Protein AF-0000000075589361 (afdb_homodimer)

Organism: NCBI:txid702438

Sequence (578 aa):
MITKPVHPLSLTDVDFQEFVNQSVQFFTHDDFVMIMNVCFYRQPFLKPNEVYRITESRLILLLEGHAQASINLQDYAVSQGSLVLLAPDAIVELKEVSDNVRVIAMVLGEEVKVKQDVILHNSPTEFEHFLRLSYLVWDMAHCQPYRHETVYHLLHAIVANALQLDKQQKQSEAQSQPARLQTLFQEFRRLVALHATQHRTVNFYAQALHITPHYLSAVIKKASNQSVMQWVHRALVQEAKLLLQANELMLFEIAYRLNFPSASAFTKFFKRETGITPTQYQEQTAKGRMITKPVHPLSLTDVDFQEFVNQSVQFFTHDDFVMIMNVCFYRQPFLKPNEVYRITESRLILLLEGHAQASINLQDYAVSQGSLVLLAPDAIVELKEVSDNVRVIAMVLGEEVKVKQDVILHNSPTEFEHFLRLSYLVWDMAHCQPYRHETVYHLLHAIVANALQLDKQQKQSEAQSQPARLQTLFQEFRRLVALHATQHRTVNFYAQALHITPHYLSAVIKKASNQSVMQWVHRALVQEAKLLLQANELMLFEIAYRLNFPSASAFTKFFKRETGITPTQYQEQTAKGR

Foldseek 3Di:
DPPQPQVALDVVPVPCVVVVVPPWDKFDDQFKIKTFFDQCVVVPSADAQAKHFYAFKKKKAKQAWKWWKAKLNDIDIDGHLKMKIAAHRIMMHTHDTDRNITIMMMGGHPLAHDDHIFIDRDDPVLSVVLVVLSVVLVVQCPDPPRDVVVNSVSVNVSRVSRVVVRVVVLVVVCVVPPNVLVVLLVVLSVCLLVPLLPDQDLCVSCVVSVHDSVVSQVSNCVVPVDGSNLSSLSSLLSQLSSNLLVVPDDLQVSCVSSPHPGSVRVQVSNCVSPVDGSVVSSVVNVVVD/DPPQPQVALDVVPVPCVVVVVPPWDKFDDQFKIKTFFDQCVVPPSADAQAKHFYAFKKKKAKQAWKWWKAKLNDIDIDGHLKMKIAAHRIMMHTHDTDRNITIMMMGGHPLAHDDHIFIDRDDPVLSVVLVVLSVVLVVQCPDPPRDVVVNSVSVNVSRVSRVVVRVVVLVVVCVVPPNVLVVLLVVLSVCLLVPLLPDQDLCVSCVVSVHDSVVSQVSNCVVPVDGSNLSSLSSLLSQLSSSLQVVPDDLQVSCVSSPHPGSVRVQVSNCVSPVDGSVVSSVVNVVVD

pLDDT: mean 82.67, std 16.07, range [20.64, 97.94]

Structure (mmCIF, N/CA/C/O backbone):
data_AF-0000000075589361-model_v1
#
loop_
_entity.id
_entity.type
_entity.pdbx_description
1 polymer 'HTH araC/xylS-type domain-containing protein'
#
loop_
_atom_site.group_PDB
_atom_site.id
_atom_site.type_symbol
_atom_site.label_atom_id
_atom_site.label_alt_id
_atom_site.label_comp_id
_atom_site.label_asym_id
_atom_site.label_entity_id
_atom_site.label_seq_id
_atom_site.pdbx_PDB_ins_code
_atom_site.Cartn_x
_atom_site.Cartn_y
_atom_site.Cartn_z
_atom_site.occupancy
_atom_site.B_iso_or_equiv
_atom_site.auth_seq_id
_atom_site.auth_comp_id
_atom_site.auth_asym_id
_atom_site.auth_atom_id
_atom_site.pdbx_PDB_model_num
ATOM 1 N N . MET A 1 1 ? -17.734 17.828 32.156 1 20.64 1 MET A N 1
ATOM 2 C CA . MET A 1 1 ? -16.656 17.656 31.203 1 20.64 1 MET A CA 1
ATOM 3 C C . MET A 1 1 ? -17.078 18.203 29.828 1 20.64 1 MET A C 1
ATOM 5 O O . MET A 1 1 ? -17.891 17.594 29.141 1 20.64 1 MET A O 1
ATOM 9 N N . ILE A 1 2 ? -17.203 19.5 29.703 1 25.45 2 ILE A N 1
ATOM 10 C CA . ILE A 1 2 ? -17.859 20.266 28.641 1 25.45 2 ILE A CA 1
ATOM 11 C C . ILE A 1 2 ? -17.125 20.047 27.312 1 25.45 2 ILE A C 1
ATOM 13 O O . ILE A 1 2 ? -15.922 20.297 27.219 1 25.45 2 ILE A O 1
ATOM 17 N N . THR A 1 3 ? -17.594 19.188 26.516 1 26.12 3 THR A N 1
ATOM 18 C CA . THR A 1 3 ? -17.109 18.75 25.203 1 26.12 3 THR A CA 1
ATOM 19 C C . THR A 1 3 ? -16.891 19.953 24.281 1 26.12 3 THR A C 1
ATOM 21 O O . THR A 1 3 ? -17.828 20.719 24.016 1 26.12 3 THR A O 1
ATOM 24 N N . LYS A 1 4 ? -15.805 20.531 24.359 1 33.06 4 LYS A N 1
ATOM 25 C CA . LYS A 1 4 ? -15.375 21.75 23.672 1 33.06 4 LYS A CA 1
ATOM 26 C C . LYS A 1 4 ? -15.711 21.688 22.172 1 33.06 4 LYS A C 1
ATOM 28 O O . LYS A 1 4 ? -15.375 20.719 21.5 1 33.06 4 LYS A O 1
ATOM 33 N N . PRO A 1 5 ? -16.609 22.594 21.75 1 29.28 5 PRO A N 1
ATOM 34 C CA . PRO A 1 5 ? -17.031 22.516 20.344 1 29.28 5 PRO A CA 1
ATOM 35 C C . PRO A 1 5 ? -15.898 22.797 19.359 1 29.28 5 PRO A C 1
ATOM 37 O O . PRO A 1 5 ? -15.266 23.844 19.438 1 29.28 5 PRO A O 1
ATOM 40 N N . VAL A 1 6 ? -14.883 22.031 19.297 1 35.59 6 VAL A N 1
ATOM 41 C CA . VAL A 1 6 ? -13.812 22.062 18.312 1 35.59 6 VAL A CA 1
ATOM 42 C C . VAL A 1 6 ? -14.406 22.094 16.906 1 35.59 6 VAL A C 1
ATOM 44 O O . VAL A 1 6 ? -15.375 21.391 16.625 1 35.59 6 VAL A O 1
ATOM 47 N N . HIS A 1 7 ? -14.328 23.312 16.375 1 42.28 7 HIS A N 1
ATOM 48 C CA . HIS A 1 7 ? -14.758 23.25 14.984 1 42.28 7 HIS A CA 1
ATOM 49 C C . HIS A 1 7 ? -14.023 22.141 14.234 1 42.28 7 HIS A C 1
ATOM 51 O O . HIS A 1 7 ? -12.961 22.391 13.656 1 42.28 7 HIS A O 1
ATOM 57 N N . PRO A 1 8 ? -14.352 20.984 14.734 1 40.34 8 PRO A N 1
ATOM 58 C CA . PRO A 1 8 ? -13.781 19.828 14.039 1 40.34 8 PRO A CA 1
ATOM 59 C C . PRO A 1 8 ? -14.047 19.859 12.539 1 40.34 8 PRO A C 1
ATOM 61 O O . PRO A 1 8 ? -15.148 20.203 12.109 1 40.34 8 PRO A O 1
ATOM 64 N N . LEU A 1 9 ? -13 20.359 11.812 1 43.06 9 LEU A N 1
ATOM 65 C CA . LEU A 1 9 ? -13.203 20.156 10.383 1 43.06 9 LEU A CA 1
ATOM 66 C C . LEU A 1 9 ? -13.062 18.672 10.031 1 43.06 9 LEU A C 1
ATOM 68 O O . LEU A 1 9 ? -11.961 18.125 10.07 1 43.06 9 LEU A O 1
ATOM 72 N N . SER A 1 10 ? -14.188 18.031 10.242 1 44 10 SER A N 1
ATOM 73 C CA . SER A 1 10 ? -14.258 16.672 9.719 1 44 10 SER A CA 1
ATOM 74 C C . SER A 1 10 ? -14.875 16.641 8.32 1 44 10 SER A C 1
ATOM 76 O O . SER A 1 10 ? -15.906 17.266 8.086 1 44 10 SER A O 1
ATOM 78 N N . LEU A 1 11 ? -14.016 16.406 7.398 1 47.69 11 LEU A N 1
ATOM 79 C CA . LEU A 1 11 ? -14.555 16.312 6.043 1 47.69 11 LEU A CA 1
ATOM 80 C C . LEU A 1 11 ? -15.766 15.391 6.008 1 47.69 11 LEU A C 1
ATOM 82 O O . LEU A 1 11 ? -16.578 15.461 5.078 1 47.69 11 LEU A O 1
ATOM 86 N N . THR A 1 12 ? -15.773 14.523 6.953 1 44.34 12 THR A N 1
ATOM 87 C CA . THR A 1 12 ? -16.969 13.68 6.965 1 44.34 12 THR A CA 1
ATOM 88 C C . THR A 1 12 ? -18.219 14.523 7.234 1 44.34 12 THR A C 1
ATOM 90 O O . THR A 1 12 ? -19.344 14.086 6.957 1 44.34 12 THR A O 1
ATOM 93 N N . ASP A 1 13 ? -17.953 15.664 7.84 1 46.03 13 ASP A N 1
ATOM 94 C CA . ASP A 1 13 ? -19.094 16.516 8.18 1 46.03 13 ASP A CA 1
ATOM 95 C C . ASP A 1 13 ? -19.406 17.484 7.039 1 46.03 13 ASP A C 1
ATOM 97 O O . ASP A 1 13 ? -20.328 18.297 7.145 1 46.03 13 ASP A O 1
ATOM 101 N N . VAL A 1 14 ? -18.547 17.453 6.094 1 48.03 14 VAL A N 1
ATOM 102 C CA . VAL A 1 14 ? -18.781 18.328 4.949 1 48.03 14 VAL A CA 1
ATOM 103 C C . VAL A 1 14 ? -19.984 17.828 4.156 1 48.03 14 VAL A C 1
ATOM 105 O O . VAL A 1 14 ? -20.094 16.641 3.881 1 48.03 14 VAL A O 1
ATOM 108 N N . ASP A 1 15 ? -21.016 18.578 4.145 1 47.62 15 ASP A N 1
ATOM 109 C CA . ASP A 1 15 ? -22.141 18.281 3.279 1 47.62 15 ASP A CA 1
ATOM 110 C C . ASP A 1 15 ? -21.719 18.203 1.815 1 47.62 15 ASP A C 1
ATOM 112 O O . ASP A 1 15 ? -21.625 19.234 1.137 1 47.62 15 ASP A O 1
ATOM 116 N N . PHE A 1 16 ? -21.25 17.047 1.481 1 45.88 16 PHE A N 1
ATOM 117 C CA . PHE A 1 16 ? -20.734 16.797 0.137 1 45.88 16 PHE A CA 1
ATOM 118 C C . PHE A 1 16 ? -21.812 17.047 -0.906 1 45.88 16 PHE A C 1
ATOM 120 O O . PHE A 1 16 ? -21.531 17.141 -2.1 1 45.88 16 PHE A O 1
ATOM 127 N N . GLN A 1 17 ? -23.078 17.078 -0.459 1 47.16 17 GLN A N 1
ATOM 128 C CA . GLN A 1 17 ? -24.125 17.438 -1.405 1 47.16 17 GLN A CA 1
ATOM 129 C C . GLN A 1 17 ? -23.844 18.797 -2.061 1 47.16 17 GLN A C 1
ATOM 131 O O . GLN A 1 17 ? -24.156 19 -3.236 1 47.16 17 GLN A O 1
ATOM 136 N N . GLU A 1 18 ? -23.281 19.562 -1.303 1 48.44 18 GLU A N 1
ATOM 137 C CA . GLU A 1 18 ? -22.938 20.859 -1.871 1 48.44 18 GLU A CA 1
ATOM 138 C C . GLU A 1 18 ? -21.844 20.734 -2.92 1 48.44 18 GLU A C 1
ATOM 140 O O . GLU A 1 18 ? -21.781 21.531 -3.859 1 48.44 18 GLU A O 1
ATOM 145 N N . PHE A 1 19 ? -21.094 19.719 -2.76 1 48.62 19 PHE A N 1
ATOM 146 C CA . PHE A 1 19 ? -20.047 19.469 -3.732 1 48.62 19 PHE A CA 1
ATOM 147 C C . PHE A 1 19 ? -20.625 18.922 -5.031 1 48.62 19 PHE A C 1
ATOM 149 O O . PHE A 1 19 ? -20.094 19.203 -6.117 1 48.62 19 PHE A O 1
ATOM 156 N N . VAL A 1 20 ? -21.641 18.125 -4.926 1 47.25 20 VAL A N 1
ATOM 157 C CA . VAL A 1 20 ? -22.266 17.547 -6.105 1 47.25 20 VAL A CA 1
ATOM 158 C C . VAL A 1 20 ? -22.719 18.656 -7.055 1 47.25 20 VAL A C 1
ATOM 160 O O . VAL A 1 20 ? -22.625 18.5 -8.273 1 47.25 20 VAL A O 1
ATOM 163 N N . ASN A 1 21 ? -23.141 19.703 -6.5 1 47.78 21 ASN A N 1
ATOM 164 C CA . ASN A 1 21 ? -23.672 20.734 -7.387 1 47.78 21 ASN A CA 1
ATOM 165 C C . ASN A 1 21 ? -22.547 21.453 -8.141 1 47.78 21 ASN A C 1
ATOM 167 O O . ASN A 1 21 ? -22.812 22.172 -9.109 1 47.78 21 ASN A O 1
ATOM 171 N N . GLN A 1 22 ? -21.359 21.391 -7.695 1 51.41 22 GLN A N 1
ATOM 172 C CA . GLN A 1 22 ? -20.375 22.266 -8.305 1 51.41 22 GLN A CA 1
ATOM 173 C C . GLN A 1 22 ? -19.344 21.469 -9.109 1 51.41 22 GLN A C 1
ATOM 175 O O . GLN A 1 22 ? -18.25 21.953 -9.391 1 51.41 22 GLN A O 1
ATOM 180 N N . SER A 1 23 ? -19.578 20.391 -9.719 1 60.16 23 SER A N 1
ATOM 181 C CA . SER A 1 23 ? -18.75 19.625 -10.656 1 60.16 23 SER A CA 1
ATOM 182 C C . SER A 1 23 ? -17.5 19.078 -9.969 1 60.16 23 SER A C 1
ATOM 184 O O . SER A 1 23 ? -16.438 18.969 -10.594 1 60.16 23 SER A O 1
ATOM 186 N N . VAL A 1 24 ? -17.656 19.172 -8.656 1 66.06 24 VAL A N 1
ATOM 187 C CA . VAL A 1 24 ? -16.531 18.594 -7.945 1 66.06 24 VAL A CA 1
ATOM 188 C C . VAL A 1 24 ? -16.688 17.078 -7.871 1 66.06 24 VAL A C 1
ATOM 190 O O . VAL A 1 24 ? -17.781 16.578 -7.605 1 66.06 24 VAL A O 1
ATOM 193 N N . GLN A 1 25 ? -15.578 16.391 -8.336 1 79.44 25 GLN A N 1
ATOM 194 C CA . GLN A 1 25 ? -15.562 14.93 -8.219 1 79.44 25 GLN A CA 1
ATOM 195 C C . GLN A 1 25 ? -15.109 14.5 -6.824 1 79.44 25 GLN A C 1
ATOM 197 O O . GLN A 1 25 ? -14.094 14.984 -6.312 1 79.44 25 GLN A O 1
ATOM 202 N N . PHE A 1 26 ? -16.062 13.82 -6.148 1 80.69 26 PHE A N 1
ATOM 203 C CA . PHE A 1 26 ? -15.664 13.383 -4.816 1 80.69 26 PHE A CA 1
ATOM 204 C C . PHE A 1 26 ? -16.047 11.922 -4.59 1 80.69 26 PHE A C 1
ATOM 206 O O . PHE A 1 26 ? -16.859 11.367 -5.32 1 80.69 26 PHE A O 1
ATOM 213 N N . PHE A 1 27 ? -15.352 11.266 -3.76 1 86.62 27 PHE A N 1
ATOM 214 C CA . PHE A 1 27 ? -15.609 9.914 -3.273 1 86.62 27 PHE A CA 1
ATOM 215 C C . PHE A 1 27 ? -15.734 9.906 -1.755 1 86.62 27 PHE A C 1
ATOM 217 O O . PHE A 1 27 ? -14.984 10.586 -1.059 1 86.62 27 PHE A O 1
ATOM 224 N N . THR A 1 28 ? -16.812 9.211 -1.278 1 84.19 28 THR A N 1
ATOM 225 C CA . THR A 1 28 ? -16.984 9.094 0.165 1 84.19 28 THR A CA 1
ATOM 226 C C . THR A 1 28 ? -17.156 7.633 0.573 1 84.19 28 THR A C 1
ATOM 228 O O . THR A 1 28 ? -17.891 6.883 -0.068 1 84.19 28 THR A O 1
ATOM 231 N N . HIS A 1 29 ? -16.406 7.227 1.495 1 86.31 29 HIS A N 1
ATOM 232 C CA . HIS A 1 29 ? -16.469 5.918 2.139 1 86.31 29 HIS A CA 1
ATOM 233 C C . HIS A 1 29 ? -16.031 5.996 3.598 1 86.31 29 HIS A C 1
ATOM 235 O O . HIS A 1 29 ? -15.43 6.988 4.016 1 86.31 29 HIS A O 1
ATOM 241 N N . ASP A 1 30 ? -16.359 5.012 4.379 1 80.75 30 ASP A N 1
ATOM 242 C CA . ASP A 1 30 ? -15.992 4.996 5.793 1 80.75 30 ASP A CA 1
ATOM 243 C C . ASP A 1 30 ? -14.477 4.961 5.965 1 80.75 30 ASP A C 1
ATOM 245 O O . ASP A 1 30 ? -13.945 5.473 6.953 1 80.75 30 ASP A O 1
ATOM 249 N N . ASP A 1 31 ? -13.766 4.453 4.996 1 88.31 31 ASP A N 1
ATOM 250 C CA . ASP A 1 31 ? -12.312 4.316 5.062 1 88.31 31 ASP A CA 1
ATOM 251 C C . ASP A 1 31 ? -11.625 5.656 4.809 1 88.31 31 ASP A C 1
ATOM 253 O O . ASP A 1 31 ? -10.57 5.941 5.391 1 88.31 31 ASP A O 1
ATOM 257 N N . PHE A 1 32 ? -12.242 6.387 3.893 1 91.38 32 PHE A N 1
ATOM 258 C CA . PHE A 1 32 ? -11.633 7.668 3.559 1 91.38 32 PHE A CA 1
ATOM 259 C C . PHE A 1 32 ? -12.547 8.477 2.645 1 91.38 32 PHE A C 1
ATOM 261 O O . PHE A 1 32 ? -13.531 7.953 2.119 1 91.38 32 PHE A O 1
ATOM 268 N N . VAL A 1 33 ? -12.242 9.758 2.541 1 87.19 33 VAL A N 1
ATOM 269 C CA . VAL A 1 33 ? -12.906 10.656 1.606 1 87.19 33 VAL A CA 1
ATOM 270 C C . VAL A 1 33 ? -11.875 11.289 0.678 1 87.19 33 VAL A C 1
ATOM 272 O O . VAL A 1 33 ? -10.758 11.602 1.103 1 87.19 33 VAL A O 1
ATOM 275 N N . MET A 1 34 ? -12.195 11.422 -0.529 1 90.81 34 MET A N 1
ATOM 276 C CA . MET A 1 34 ? -11.258 11.992 -1.496 1 90.81 34 MET A CA 1
ATOM 277 C C . MET A 1 34 ? -11.961 12.992 -2.406 1 90.81 34 MET A C 1
ATOM 279 O O . MET A 1 34 ? -13.102 12.766 -2.824 1 90.81 34 MET A O 1
ATOM 283 N N . ILE A 1 35 ? -11.32 14.094 -2.588 1 84.69 35 ILE A N 1
ATOM 284 C CA . ILE A 1 35 ? -11.82 15.141 -3.469 1 84.69 35 ILE A CA 1
ATOM 285 C C . ILE A 1 35 ? -10.781 15.453 -4.543 1 84.69 35 ILE A C 1
ATOM 287 O O . ILE A 1 35 ? -9.609 15.664 -4.234 1 84.69 35 ILE A O 1
ATOM 291 N N . MET A 1 36 ? -11.25 15.414 -5.816 1 86.31 36 MET A N 1
ATOM 292 C CA . MET A 1 36 ? -10.344 15.633 -6.938 1 86.31 36 MET A CA 1
ATOM 293 C C . MET A 1 36 ? -10.539 17.031 -7.527 1 86.31 36 MET A C 1
ATOM 295 O O . MET A 1 36 ? -11.672 17.438 -7.812 1 86.31 36 MET A O 1
ATOM 299 N N . ASN A 1 37 ? -9.43 17.688 -7.789 1 77.38 37 ASN A N 1
ATOM 300 C CA . ASN A 1 37 ? -9.391 18.906 -8.586 1 77.38 37 ASN A CA 1
ATOM 301 C C . ASN A 1 37 ? -10.312 19.984 -8.008 1 77.38 37 ASN A C 1
ATOM 303 O O . ASN A 1 37 ? -11.133 20.547 -8.727 1 77.38 37 ASN A O 1
ATOM 307 N N . VAL A 1 38 ? -10.227 20.188 -6.75 1 69.5 38 VAL A N 1
ATOM 308 C CA . VAL A 1 38 ? -11.086 21.172 -6.102 1 69.5 38 VAL A CA 1
ATOM 309 C C . VAL A 1 38 ? -10.391 22.531 -6.102 1 69.5 38 VAL A C 1
ATOM 311 O O . VAL A 1 38 ? -9.195 22.625 -5.84 1 69.5 38 VAL A O 1
ATOM 314 N N . CYS A 1 39 ? -11.227 23.438 -6.621 1 63.06 39 CYS A N 1
ATOM 315 C CA . CYS A 1 39 ? -10.797 24.828 -6.461 1 63.06 39 CYS A CA 1
ATOM 316 C C . CYS A 1 39 ? -11.109 25.344 -5.059 1 63.06 39 CYS A C 1
ATOM 318 O O . CYS A 1 39 ? -12.273 25.375 -4.652 1 63.06 39 CYS A O 1
ATOM 320 N N . PHE A 1 40 ? -10.117 25.5 -4.223 1 55 40 PHE A N 1
ATOM 321 C CA . PHE A 1 40 ? -10.273 25.906 -2.828 1 55 40 PHE A CA 1
ATOM 322 C C . PHE A 1 40 ? -11.047 27.219 -2.725 1 55 40 PHE A C 1
ATOM 324 O O . PHE A 1 40 ? -11.773 27.438 -1.754 1 55 40 PHE A O 1
ATOM 331 N N . TYR A 1 41 ? -10.805 28.062 -3.617 1 49.62 41 TYR A N 1
ATOM 332 C CA . TYR A 1 41 ? -11.422 29.375 -3.512 1 49.62 41 TYR A CA 1
ATOM 333 C C . TYR A 1 41 ? -12.945 29.266 -3.525 1 49.62 41 TYR A C 1
ATOM 335 O O . TYR A 1 41 ? -13.633 30 -2.818 1 49.62 41 TYR A O 1
ATOM 343 N N . ARG A 1 42 ? -13.375 28.422 -4.301 1 49.28 42 ARG A N 1
ATOM 344 C CA . ARG A 1 42 ? -14.82 28.438 -4.5 1 49.28 42 ARG A CA 1
ATOM 345 C C . ARG A 1 42 ? -15.531 27.625 -3.424 1 49.28 42 ARG A C 1
ATOM 347 O O . ARG A 1 42 ? -16.719 27.828 -3.152 1 49.28 42 ARG A O 1
ATOM 354 N N . GLN A 1 43 ? -14.812 26.828 -2.914 1 50.88 43 GLN A N 1
ATOM 355 C CA . GLN A 1 43 ? -15.422 25.953 -1.926 1 50.88 43 GLN A CA 1
ATOM 356 C C . GLN A 1 43 ? -14.477 25.703 -0.757 1 50.88 43 GLN A C 1
ATOM 358 O O . GLN A 1 43 ? -13.828 24.656 -0.698 1 50.88 43 GLN A O 1
ATOM 363 N N . PRO A 1 44 ? -14.32 26.891 -0.032 1 51.69 44 PRO A N 1
ATOM 364 C CA . PRO A 1 44 ? -13.18 26.875 0.887 1 51.69 44 PRO A CA 1
ATOM 365 C C . PRO A 1 44 ? -13.367 25.875 2.037 1 51.69 44 PRO A C 1
ATOM 367 O O . PRO A 1 44 ? -14.383 25.938 2.74 1 51.69 44 PRO A O 1
ATOM 370 N N . PHE A 1 45 ? -12.836 24.688 1.885 1 58.19 45 PHE A N 1
ATOM 371 C CA . PHE A 1 45 ? -12.734 23.875 3.092 1 58.19 45 PHE A CA 1
ATOM 372 C C . PHE A 1 45 ? -12.016 24.641 4.199 1 58.19 45 PHE A C 1
ATOM 374 O O . PHE A 1 45 ? -12.188 24.344 5.383 1 58.19 45 PHE A O 1
ATOM 381 N N . LEU A 1 46 ? -11.414 25.547 3.715 1 66.81 46 LEU A N 1
ATOM 382 C CA . LEU A 1 46 ? -10.688 26.422 4.629 1 66.81 46 LEU A CA 1
ATOM 383 C C . LEU A 1 46 ? -10.836 27.875 4.207 1 66.81 46 LEU A C 1
ATOM 385 O O . LEU A 1 46 ? -10.648 28.219 3.033 1 66.81 46 LEU A O 1
ATOM 389 N N . LYS A 1 47 ? -11.453 28.531 5.055 1 67.06 47 LYS A N 1
ATOM 390 C CA . LYS A 1 47 ? -11.562 29.969 4.793 1 67.06 47 LYS A CA 1
ATOM 391 C C . LYS A 1 47 ? -10.289 30.703 5.211 1 67.06 47 LYS A C 1
ATOM 393 O O . LYS A 1 47 ? -9.703 30.391 6.246 1 67.06 47 LYS A O 1
ATOM 398 N N . PRO A 1 48 ? -9.969 31.594 4.301 1 70.06 48 PRO A N 1
ATOM 399 C CA . PRO A 1 48 ? -8.781 32.344 4.668 1 70.06 48 PRO A CA 1
ATOM 400 C C . PRO A 1 48 ? -8.922 33.062 6.016 1 70.06 48 PRO A C 1
ATOM 402 O O . PRO A 1 48 ? -10 33.562 6.34 1 70.06 48 PRO A O 1
ATOM 405 N N . ASN A 1 49 ? -7.926 33.094 6.789 1 67.81 49 ASN A N 1
ATOM 406 C CA . ASN A 1 49 ? -7.801 33.781 8.062 1 67.81 49 ASN A CA 1
ATOM 407 C C . ASN A 1 49 ? -8.68 33.156 9.141 1 67.81 49 ASN A C 1
ATOM 409 O O . ASN A 1 49 ? -9.07 33.844 10.094 1 67.81 49 ASN A O 1
ATOM 413 N N . GLU A 1 50 ? -9.086 32.031 8.844 1 70.19 50 GLU A N 1
ATOM 414 C CA . GLU A 1 50 ? -9.742 31.25 9.875 1 70.19 50 GLU A CA 1
ATOM 415 C C . GLU A 1 50 ? -8.844 30.109 10.344 1 70.19 50 GLU A C 1
ATOM 417 O O . GLU A 1 50 ? -8.055 29.578 9.57 1 70.19 50 GLU A O 1
ATOM 422 N N . VAL A 1 51 ? -9.047 29.797 11.609 1 73.38 51 VAL A N 1
ATOM 423 C CA . VAL A 1 51 ? -8.234 28.75 12.219 1 73.38 51 VAL A CA 1
ATOM 424 C C . VAL A 1 51 ? -9.055 27.469 12.359 1 73.38 51 VAL A C 1
ATOM 426 O O . VAL A 1 51 ? -10.227 27.531 12.758 1 73.38 51 VAL A O 1
ATOM 429 N N . TYR A 1 52 ? -8.477 26.422 11.969 1 74.06 52 TYR A N 1
ATOM 430 C CA . TYR A 1 52 ? -9.156 25.125 12.023 1 74.06 52 TYR A CA 1
ATOM 431 C C . TYR A 1 52 ? -8.32 24.094 12.773 1 74.06 52 TYR A C 1
ATOM 433 O O . TYR A 1 52 ? -7.094 24.094 12.656 1 74.06 52 TYR A O 1
ATOM 441 N N . ARG A 1 53 ? -9 23.297 13.547 1 73.69 53 ARG A N 1
ATOM 442 C CA . ARG A 1 53 ? -8.375 22.094 14.086 1 73.69 53 ARG A CA 1
ATOM 443 C C . ARG A 1 53 ? -8.812 20.859 13.305 1 73.69 53 ARG A C 1
ATOM 445 O O . ARG A 1 53 ? -10 20.516 13.281 1 73.69 53 ARG A O 1
ATOM 452 N N . ILE A 1 54 ? -7.871 20.203 12.781 1 76.25 54 ILE A N 1
ATOM 453 C CA . ILE A 1 54 ? -8.172 19.047 11.938 1 76.25 54 ILE A CA 1
ATOM 454 C C . ILE A 1 54 ? -8.398 17.828 12.812 1 76.25 54 ILE A C 1
ATOM 456 O O . ILE A 1 54 ? -7.613 17.547 13.719 1 76.25 54 ILE A O 1
ATOM 460 N N . THR A 1 55 ? -9.484 17.109 12.578 1 74.06 55 THR A N 1
ATOM 461 C CA . THR A 1 55 ? -9.805 15.938 13.391 1 74.06 55 THR A CA 1
ATOM 462 C C . THR A 1 55 ? -9.133 14.695 12.836 1 74.06 55 THR A C 1
ATOM 464 O O . THR A 1 55 ? -8.523 13.922 13.578 1 74.06 55 THR A O 1
ATOM 467 N N . GLU A 1 56 ? -9.344 14.469 11.516 1 82.56 56 GLU A N 1
ATOM 468 C CA . GLU A 1 56 ? -8.727 13.328 10.852 1 82.56 56 GLU A CA 1
ATOM 469 C C . GLU A 1 56 ? -7.492 13.758 10.055 1 82.56 56 GLU A C 1
ATOM 471 O O . GLU A 1 56 ? -7.395 14.906 9.625 1 82.56 56 GLU A O 1
ATOM 476 N N . SER A 1 57 ? -6.629 12.75 9.898 1 90.12 57 SER A N 1
ATOM 477 C CA . SER A 1 57 ? -5.473 13.031 9.047 1 90.12 57 SER A CA 1
ATOM 478 C C . SER A 1 57 ? -5.902 13.43 7.641 1 90.12 57 SER A C 1
ATOM 480 O O . SER A 1 57 ? -6.945 12.992 7.156 1 90.12 57 SER A O 1
ATOM 482 N N . ARG A 1 58 ? -5.074 14.273 7.031 1 90.5 58 ARG A N 1
ATOM 483 C CA . ARG A 1 58 ? -5.387 14.758 5.691 1 90.5 58 ARG A CA 1
ATOM 484 C C . ARG A 1 58 ? -4.145 14.766 4.805 1 90.5 58 ARG A C 1
ATOM 486 O O . ARG A 1 58 ? -3.039 15.016 5.285 1 90.5 58 ARG A O 1
ATOM 493 N N . LEU A 1 59 ? -4.348 14.438 3.621 1 95.25 59 LEU A N 1
ATOM 494 C CA . LEU A 1 59 ? -3.322 14.57 2.59 1 95.25 59 LEU A CA 1
ATOM 495 C C . LEU A 1 59 ? -3.789 15.492 1.469 1 95.25 59 LEU A C 1
ATOM 497 O O . LEU A 1 59 ? -4.848 15.266 0.876 1 95.25 59 LEU A O 1
ATOM 501 N N . ILE A 1 60 ? -3.023 16.578 1.211 1 93.25 60 ILE A N 1
ATOM 502 C CA . ILE A 1 60 ? -3.373 17.562 0.197 1 93.25 60 ILE A CA 1
ATOM 503 C C . ILE A 1 60 ? -2.238 17.688 -0.818 1 93.25 60 ILE A C 1
ATOM 505 O O . ILE A 1 60 ? -1.092 17.953 -0.447 1 93.25 60 ILE A O 1
ATOM 509 N N . LEU A 1 61 ? -2.547 17.422 -2.018 1 95.44 61 LEU A N 1
ATOM 510 C CA . LEU A 1 61 ? -1.608 17.594 -3.121 1 95.44 61 LEU A CA 1
ATOM 511 C C . LEU A 1 61 ? -1.979 18.797 -3.969 1 95.44 61 LEU A C 1
ATOM 513 O O . LEU A 1 61 ? -3.066 18.844 -4.551 1 95.44 61 LEU A O 1
ATOM 517 N N . LEU A 1 62 ? -1.107 19.781 -4.094 1 93.94 62 LEU A N 1
ATOM 518 C CA . LEU A 1 62 ? -1.399 20.984 -4.844 1 93.94 62 LEU A CA 1
ATOM 519 C C . LEU A 1 62 ? -1.077 20.812 -6.324 1 93.94 62 LEU A C 1
ATOM 521 O O . LEU A 1 62 ? 0.082 20.609 -6.691 1 93.94 62 LEU A O 1
ATOM 525 N N . LEU A 1 63 ? -2.062 20.938 -7.082 1 93.5 63 LEU A N 1
ATOM 526 C CA . LEU A 1 63 ? -1.92 20.734 -8.523 1 93.5 63 LEU A CA 1
ATOM 527 C C . LEU A 1 63 ? -1.546 22.031 -9.219 1 93.5 63 LEU A C 1
ATOM 529 O O . LEU A 1 63 ? -0.776 22.031 -10.188 1 93.5 63 LEU A O 1
ATOM 533 N N . GLU A 1 64 ? -2.111 23.109 -8.805 1 90.75 64 GLU A N 1
ATOM 534 C CA . GLU A 1 64 ? -1.915 24.438 -9.367 1 90.75 64 GLU A CA 1
ATOM 535 C C . GLU A 1 64 ? -2.033 25.516 -8.289 1 90.75 64 GLU A C 1
ATOM 537 O O . GLU A 1 64 ? -2.674 25.297 -7.262 1 90.75 64 GLU A O 1
ATOM 542 N N . GLY A 1 65 ? -1.283 26.672 -8.516 1 92 65 GLY A N 1
ATOM 543 C CA . GLY A 1 65 ? -1.429 27.828 -7.637 1 92 65 GLY A CA 1
ATOM 544 C C . GLY A 1 65 ? -0.475 27.797 -6.457 1 92 65 GLY A C 1
ATOM 545 O O . GLY A 1 65 ? 0.549 27.109 -6.496 1 92 65 GLY A O 1
ATOM 546 N N . HIS A 1 66 ? -0.792 28.688 -5.527 1 92.56 66 HIS A N 1
ATOM 547 C CA . HIS A 1 66 ? 0.023 28.797 -4.32 1 92.56 66 HIS A CA 1
ATOM 548 C C . HIS A 1 66 ? -0.824 29.188 -3.113 1 92.56 66 HIS A C 1
ATOM 550 O O . HIS A 1 66 ? -1.943 29.672 -3.268 1 92.56 66 HIS A O 1
ATOM 556 N N . ALA A 1 67 ? -0.309 28.859 -1.927 1 90.75 67 ALA A N 1
ATOM 557 C CA . ALA A 1 67 ? -0.987 29.203 -0.681 1 90.75 67 ALA A CA 1
ATOM 558 C C . ALA A 1 67 ? 0.015 29.406 0.452 1 90.75 67 ALA A C 1
ATOM 560 O O . ALA A 1 67 ? 1.137 28.891 0.394 1 90.75 67 ALA A O 1
ATOM 561 N N . GLN A 1 68 ? -0.375 30.234 1.352 1 92.56 68 GLN A N 1
ATOM 562 C CA . GLN A 1 68 ? 0.334 30.406 2.615 1 92.56 68 GLN A CA 1
ATOM 563 C C . GLN A 1 68 ? -0.534 29.984 3.795 1 92.56 68 GLN A C 1
ATOM 565 O O . GLN A 1 68 ? -1.702 30.359 3.885 1 92.56 68 GLN A O 1
ATOM 570 N N . ALA A 1 69 ? 0.047 29.125 4.586 1 88.75 69 ALA A N 1
ATOM 571 C CA . ALA A 1 69 ? -0.723 28.641 5.734 1 88.75 69 ALA A CA 1
ATOM 572 C C . ALA A 1 69 ? 0.167 28.484 6.961 1 88.75 69 ALA A C 1
ATOM 574 O O . ALA A 1 69 ? 1.363 28.219 6.84 1 88.75 69 ALA A O 1
ATOM 575 N N . SER A 1 70 ? -0.461 28.703 8.055 1 85.69 70 SER A N 1
ATOM 576 C CA . SER A 1 70 ? 0.172 28.375 9.32 1 85.69 70 SER A CA 1
ATOM 577 C C . SER A 1 70 ? -0.288 27 9.828 1 85.69 70 SER A C 1
ATOM 579 O O . SER A 1 70 ? -1.489 26.75 9.93 1 85.69 70 SER A O 1
ATOM 581 N N . ILE A 1 71 ? 0.667 26.109 9.992 1 85.31 71 ILE A N 1
ATOM 582 C CA . ILE A 1 71 ? 0.371 24.766 10.5 1 85.31 71 ILE A CA 1
ATOM 583 C C . ILE A 1 71 ? 1.087 24.547 11.828 1 85.31 71 ILE A C 1
ATOM 585 O O . ILE A 1 71 ? 2.318 24.531 11.883 1 85.31 71 ILE A O 1
ATOM 589 N N . ASN A 1 72 ? 0.297 24.359 12.844 1 76.56 72 ASN A N 1
ATOM 590 C CA . ASN A 1 72 ? 0.854 24.234 14.188 1 76.56 72 ASN A CA 1
ATOM 591 C C . ASN A 1 72 ? 1.867 25.328 14.477 1 76.56 72 ASN A C 1
ATOM 593 O O . ASN A 1 72 ? 3.004 25.047 14.859 1 76.56 72 ASN A O 1
ATOM 597 N N . LEU A 1 73 ? 1.519 26.484 14.109 1 69.81 73 LEU A N 1
ATOM 598 C CA . LEU A 1 73 ? 2.195 27.719 14.484 1 69.81 73 LEU A CA 1
ATOM 599 C C . LEU A 1 73 ? 3.367 28 13.547 1 69.81 73 LEU A C 1
ATOM 601 O O . LEU A 1 73 ? 4.031 29.031 13.672 1 69.81 73 LEU A O 1
ATOM 605 N N . GLN A 1 74 ? 3.602 27.156 12.641 1 78.62 74 GLN A N 1
ATOM 606 C CA . GLN A 1 74 ? 4.66 27.359 11.664 1 78.62 74 GLN A CA 1
ATOM 607 C C . GLN A 1 74 ? 4.086 27.75 10.305 1 78.62 74 GLN A C 1
ATOM 609 O O . GLN A 1 74 ? 3.129 27.141 9.836 1 78.62 74 GLN A O 1
ATOM 614 N N . ASP A 1 75 ? 4.703 28.812 9.789 1 85.56 75 ASP A N 1
ATOM 615 C CA . ASP A 1 75 ? 4.223 29.297 8.5 1 85.56 75 ASP A CA 1
ATOM 616 C C . ASP A 1 75 ? 4.875 28.547 7.348 1 85.56 75 ASP A C 1
ATOM 618 O O . ASP A 1 75 ? 6.086 28.297 7.363 1 85.56 75 ASP A O 1
ATOM 622 N N . TYR A 1 76 ? 4.082 28.172 6.43 1 90.69 76 TYR A N 1
ATOM 623 C CA . TYR A 1 76 ? 4.559 27.469 5.246 1 90.69 76 TYR A CA 1
ATOM 624 C C . TYR A 1 76 ? 3.996 28.094 3.975 1 90.69 76 TYR A C 1
ATOM 626 O O . TYR A 1 76 ? 2.844 28.531 3.949 1 90.69 76 TYR A O 1
ATOM 634 N N . ALA A 1 77 ? 4.855 28.203 3.021 1 94.69 77 ALA A N 1
ATOM 635 C CA . ALA A 1 77 ? 4.418 28.516 1.662 1 94.69 77 ALA A CA 1
ATOM 636 C C . ALA A 1 77 ? 4.391 27.266 0.792 1 94.69 77 ALA A C 1
ATOM 638 O O . ALA A 1 77 ? 5.359 26.5 0.759 1 94.69 77 ALA A O 1
ATOM 639 N N . VAL A 1 78 ? 3.258 27.031 0.161 1 94.81 78 VAL A N 1
ATOM 640 C CA . VAL A 1 78 ? 3.148 25.859 -0.708 1 94.81 78 VAL A CA 1
ATOM 641 C C . VAL A 1 78 ? 2.742 26.297 -2.113 1 94.81 78 VAL A C 1
ATOM 643 O O . VAL A 1 78 ? 2.107 27.344 -2.285 1 94.81 78 VAL A O 1
ATOM 646 N N . SER A 1 79 ? 3.168 25.578 -3.121 1 95.62 79 SER A N 1
ATOM 647 C CA . SER A 1 79 ? 2.869 25.828 -4.527 1 95.62 79 SER A CA 1
ATOM 648 C C . SER A 1 79 ? 2.711 24.531 -5.305 1 95.62 79 SER A C 1
ATOM 650 O O . SER A 1 79 ? 2.705 23.453 -4.715 1 95.62 79 SER A O 1
ATOM 652 N N . GLN A 1 80 ? 2.488 24.719 -6.602 1 94.5 80 GLN A N 1
ATOM 653 C CA . GLN A 1 80 ? 2.316 23.531 -7.438 1 94.5 80 GLN A CA 1
ATOM 654 C C . GLN A 1 80 ? 3.389 22.484 -7.141 1 94.5 80 GLN A C 1
ATOM 656 O O . GLN A 1 80 ? 4.578 22.812 -7.082 1 94.5 80 GLN A O 1
ATOM 661 N N . GLY A 1 81 ? 2.875 21.219 -6.895 1 94.88 81 GLY A N 1
ATOM 662 C CA . GLY A 1 81 ? 3.803 20.141 -6.617 1 94.88 81 GLY A CA 1
ATOM 663 C C . GLY A 1 81 ? 3.988 19.875 -5.133 1 94.88 81 GLY A C 1
ATOM 664 O O . GLY A 1 81 ? 4.496 18.828 -4.742 1 94.88 81 GLY A O 1
ATOM 665 N N . SER A 1 82 ? 3.576 20.766 -4.293 1 96.81 82 SER A N 1
ATOM 666 C CA . SER A 1 82 ? 3.701 20.578 -2.852 1 96.81 82 SER A CA 1
ATOM 667 C C . SER A 1 82 ? 2.719 19.531 -2.34 1 96.81 82 SER A C 1
ATOM 669 O O . SER A 1 82 ? 1.637 19.359 -2.904 1 96.81 82 SER A O 1
ATOM 671 N N . LEU A 1 83 ? 3.139 18.828 -1.369 1 97.69 83 LEU A N 1
ATOM 672 C CA . LEU A 1 83 ? 2.281 17.891 -0.654 1 97.69 83 LEU A CA 1
ATOM 673 C C . LEU A 1 83 ? 2.225 18.219 0.832 1 97.69 83 LEU A C 1
ATOM 675 O O . LEU A 1 83 ? 3.26 18.469 1.457 1 97.69 83 LEU A O 1
ATOM 679 N N . VAL A 1 84 ? 1.033 18.328 1.367 1 96.31 84 VAL A N 1
ATOM 680 C CA . VAL A 1 84 ? 0.815 18.578 2.785 1 96.31 84 VAL A CA 1
ATOM 681 C C . VAL A 1 84 ? 0.135 17.375 3.434 1 96.31 84 VAL A C 1
ATOM 683 O O . VAL A 1 84 ? -0.976 17 3.049 1 96.31 84 VAL A O 1
ATOM 686 N N . LEU A 1 85 ? 0.796 16.734 4.281 1 96.88 85 LEU A N 1
ATOM 687 C CA . LEU A 1 85 ? 0.251 15.656 5.105 1 96.88 85 LEU A CA 1
ATOM 688 C C . LEU A 1 85 ? 0.057 16.125 6.547 1 96.88 85 LEU A C 1
ATOM 690 O O . LEU A 1 85 ? 1.02 16.516 7.211 1 96.88 85 LEU A O 1
ATOM 694 N N . LEU A 1 86 ? -1.167 16.125 7.012 1 92.31 86 LEU A N 1
ATOM 695 C CA . LEU A 1 86 ? -1.488 16.625 8.344 1 92.31 86 LEU A CA 1
ATOM 696 C C . LEU A 1 86 ? -1.873 15.484 9.273 1 92.31 86 LEU A C 1
ATOM 698 O O . LEU A 1 86 ? -2.717 14.648 8.93 1 92.31 86 LEU A O 1
ATOM 702 N N . ALA A 1 87 ? -1.258 15.43 10.406 1 89.12 87 ALA A N 1
ATOM 703 C CA . ALA A 1 87 ? -1.652 14.508 11.469 1 89.12 87 ALA A CA 1
ATOM 704 C C . ALA A 1 87 ? -2.934 14.969 12.156 1 89.12 87 ALA A C 1
ATOM 706 O O . ALA A 1 87 ? -3.33 16.125 12.023 1 89.12 87 ALA A O 1
ATOM 707 N N . PRO A 1 88 ? -3.623 14.047 12.797 1 81.06 88 PRO A N 1
ATOM 708 C CA . PRO A 1 88 ? -4.812 14.469 13.539 1 81.06 88 PRO A CA 1
ATOM 709 C C . PRO A 1 88 ? -4.512 15.562 14.562 1 81.06 88 PRO A C 1
ATOM 711 O O . PRO A 1 88 ? -3.414 15.609 15.117 1 81.06 88 PRO A O 1
ATOM 714 N N . ASP A 1 89 ? -5.465 16.516 14.672 1 72 89 ASP A N 1
ATOM 715 C CA . ASP A 1 89 ? -5.453 17.578 15.688 1 72 89 ASP A CA 1
ATOM 716 C C . ASP A 1 89 ? -4.527 18.719 15.273 1 72 89 ASP A C 1
ATOM 718 O O . ASP A 1 89 ? -4.305 19.656 16.047 1 72 89 ASP A O 1
ATOM 722 N N . ALA A 1 90 ? -3.975 18.625 14.133 1 78.5 90 ALA A N 1
ATOM 723 C CA . ALA A 1 90 ? -3.195 19.75 13.633 1 78.5 90 ALA A CA 1
ATOM 724 C C . ALA A 1 90 ? -4.043 21.016 13.562 1 78.5 90 ALA A C 1
ATOM 726 O O . ALA A 1 90 ? -5.223 20.953 13.203 1 78.5 90 ALA A O 1
ATOM 727 N N . ILE A 1 91 ? -3.471 22.156 13.898 1 75.62 91 ILE A N 1
ATOM 728 C CA . ILE A 1 91 ? -4.129 23.453 13.781 1 75.62 91 ILE A CA 1
ATOM 729 C C . ILE A 1 91 ? -3.658 24.156 12.516 1 75.62 91 ILE A C 1
ATOM 731 O O . ILE A 1 91 ? -2.457 24.312 12.297 1 75.62 91 ILE A O 1
ATOM 735 N N . VAL A 1 92 ? -4.602 24.516 11.742 1 82.62 92 VAL A N 1
ATOM 736 C CA . VAL A 1 92 ? -4.277 25.094 10.438 1 82.62 92 VAL A CA 1
ATOM 737 C C . VAL A 1 92 ? -4.973 26.438 10.273 1 82.62 92 VAL A C 1
ATOM 739 O O . VAL A 1 92 ? -6.141 26.594 10.641 1 82.62 92 VAL A O 1
ATOM 742 N N . GLU A 1 93 ? -4.23 27.406 9.773 1 78.44 93 GLU A N 1
ATOM 743 C CA . GLU A 1 93 ? -4.754 28.719 9.383 1 78.44 93 GLU A CA 1
ATOM 744 C C . GLU A 1 93 ? -4.332 29.078 7.965 1 78.44 93 GLU A C 1
ATOM 746 O O . GLU A 1 93 ? -3.141 29.203 7.68 1 78.44 93 GLU A O 1
ATOM 751 N N . LEU A 1 94 ? -5.25 29.141 7.16 1 83.19 94 LEU 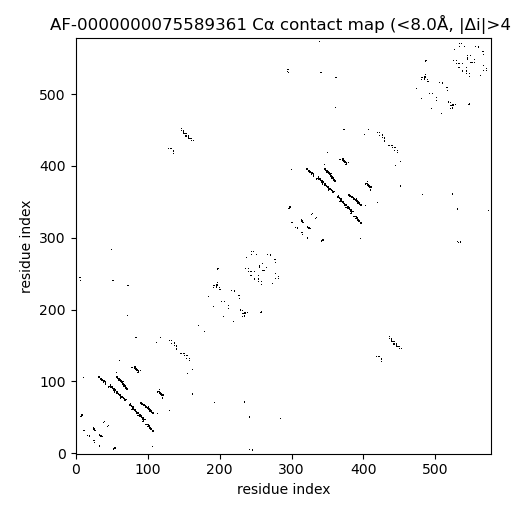A N 1
ATOM 752 C CA . LEU A 1 94 ? -4.969 29.578 5.797 1 83.19 94 LEU A CA 1
ATOM 753 C C . LEU A 1 94 ? -4.793 31.094 5.738 1 83.19 94 LEU A C 1
ATOM 755 O O . LEU A 1 94 ? -5.723 31.844 6.055 1 83.19 94 LEU A O 1
ATOM 759 N N . LYS A 1 95 ? -3.729 31.594 5.324 1 84 95 LYS A N 1
ATOM 760 C CA . LYS A 1 95 ? -3.432 33.031 5.281 1 84 95 LYS A CA 1
ATOM 761 C C . LYS A 1 95 ? -3.725 33.594 3.9 1 84 95 LYS A C 1
ATOM 763 O O . LYS A 1 95 ? -4.309 34.688 3.789 1 84 95 LYS A O 1
ATOM 768 N N . GLU A 1 96 ? -3.172 33 2.91 1 86.56 96 GLU A N 1
ATOM 769 C CA . GLU A 1 96 ? -3.355 33.438 1.53 1 86.56 96 GLU A CA 1
ATOM 770 C C . GLU A 1 96 ? -3.508 32.25 0.586 1 86.56 96 GLU A C 1
ATOM 772 O O . GLU A 1 96 ? -2.922 31.188 0.815 1 86.56 96 GLU A O 1
ATOM 777 N N . VAL A 1 97 ? -4.309 32.469 -0.428 1 86.69 97 VAL A N 1
ATOM 778 C CA . VAL A 1 97 ? -4.492 31.422 -1.444 1 86.69 97 VAL A CA 1
ATOM 779 C C . VAL A 1 97 ? -4.734 32.062 -2.803 1 86.69 97 VAL A C 1
ATOM 781 O O . VAL A 1 97 ? -5.449 33.062 -2.9 1 86.69 97 VAL A O 1
ATOM 784 N N . SER A 1 98 ? -4.062 31.547 -3.758 1 88.25 98 SER A N 1
ATOM 785 C CA . SER A 1 98 ? -4.242 32.094 -5.102 1 88.25 98 SER A CA 1
ATOM 786 C C . SER A 1 98 ? -5.582 31.656 -5.695 1 88.25 98 SER A C 1
ATOM 788 O O . SER A 1 98 ? -6.129 30.609 -5.328 1 88.25 98 SER A O 1
ATOM 790 N N . ASP A 1 99 ? -6.09 32.406 -6.676 1 82.81 99 ASP A N 1
ATOM 791 C CA . ASP A 1 99 ? -7.406 32.188 -7.262 1 82.81 99 ASP A CA 1
ATOM 792 C C . ASP A 1 99 ? -7.445 30.891 -8.078 1 82.81 99 ASP A C 1
ATOM 794 O O . ASP A 1 99 ? -8.508 30.281 -8.25 1 82.81 99 ASP A O 1
ATOM 798 N N . ASN A 1 100 ? -6.352 30.453 -8.562 1 86.38 100 ASN A N 1
ATOM 799 C CA . ASN A 1 100 ? -6.305 29.312 -9.469 1 86.38 100 ASN A CA 1
ATOM 800 C C . ASN A 1 100 ? -5.879 28.047 -8.742 1 86.38 100 ASN A C 1
ATOM 802 O O . ASN A 1 100 ? -5.457 27.078 -9.383 1 86.38 100 ASN A O 1
ATOM 806 N N . VAL A 1 101 ? -5.949 28.078 -7.434 1 87.06 101 VAL A N 1
ATOM 807 C CA . VAL A 1 101 ? -5.465 26.938 -6.66 1 87.06 101 VAL A CA 1
ATOM 808 C C . VAL A 1 101 ? -6.352 25.719 -6.926 1 87.06 101 VAL A C 1
ATOM 810 O O . VAL A 1 101 ? -7.578 25.812 -6.91 1 87.06 101 VAL A O 1
ATOM 813 N N . ARG A 1 102 ? -5.719 24.625 -7.316 1 87.31 102 ARG A N 1
ATOM 814 C CA . ARG A 1 102 ? -6.355 23.312 -7.469 1 87.31 102 ARG A CA 1
ATOM 815 C C . ARG A 1 102 ? -5.609 22.25 -6.68 1 87.31 102 ARG A C 1
ATOM 817 O O . ARG A 1 102 ? -4.379 22.203 -6.68 1 87.31 102 ARG A O 1
ATOM 824 N N . VAL A 1 103 ? -6.457 21.422 -5.961 1 90.56 103 VAL A N 1
ATOM 825 C CA . VAL A 1 103 ? -5.785 20.422 -5.129 1 90.56 103 VAL A CA 1
ATOM 826 C C . VAL A 1 103 ? -6.5 19.078 -5.242 1 90.56 103 VAL A C 1
ATOM 828 O O . VAL A 1 103 ? -7.652 19.016 -5.684 1 90.56 103 VAL A O 1
ATOM 831 N N . ILE A 1 104 ? -5.805 17.969 -5.035 1 91.19 104 ILE A N 1
ATOM 832 C CA . ILE A 1 104 ? -6.371 16.703 -4.605 1 91.19 104 ILE A CA 1
ATOM 833 C C . ILE A 1 104 ? -6.289 16.578 -3.084 1 91.19 104 ILE A C 1
ATOM 835 O O . ILE A 1 104 ? -5.219 16.766 -2.498 1 91.19 104 ILE A O 1
ATOM 839 N N . ALA A 1 105 ? -7.402 16.359 -2.449 1 90.19 105 ALA A N 1
ATOM 840 C CA . ALA A 1 105 ? -7.418 16.25 -0.994 1 90.19 105 ALA A CA 1
ATOM 841 C C . ALA A 1 105 ? -8 14.914 -0.549 1 90.19 105 ALA A C 1
ATOM 843 O O . ALA A 1 105 ? -8.961 14.422 -1.141 1 90.19 105 ALA A O 1
ATOM 844 N N . MET A 1 106 ? -7.391 14.336 0.425 1 92.12 106 MET A N 1
ATOM 845 C CA . MET A 1 106 ? -7.883 13.094 1.021 1 92.12 106 MET A CA 1
ATOM 846 C C . MET A 1 106 ? -8.023 13.242 2.533 1 92.12 106 MET A C 1
ATOM 848 O O . MET A 1 106 ? -7.145 13.797 3.195 1 92.12 106 MET A O 1
ATOM 852 N N . VAL A 1 107 ? -9.156 12.875 3.021 1 89.44 107 VAL A N 1
ATOM 853 C CA . VAL A 1 107 ? -9.336 12.688 4.457 1 89.44 107 VAL A CA 1
ATOM 854 C C . VAL A 1 107 ? -9.148 11.211 4.812 1 89.44 107 VAL A C 1
ATOM 856 O O . VAL A 1 107 ? -9.914 10.352 4.359 1 89.44 107 VAL A O 1
ATOM 859 N N . LEU A 1 108 ? -8.164 10.922 5.605 1 92.88 108 LEU A N 1
ATOM 860 C CA . LEU A 1 108 ? -7.777 9.547 5.875 1 92.88 108 LEU A CA 1
ATOM 861 C C . LEU A 1 108 ? -8.469 9.023 7.133 1 92.88 108 LEU A C 1
ATOM 863 O O . LEU A 1 108 ? -8.508 9.711 8.156 1 92.88 108 LEU A O 1
ATOM 867 N N . GLY A 1 109 ? -9.031 7.84 7 1 83.31 109 GLY A N 1
ATOM 868 C CA . GLY A 1 109 ? -9.68 7.215 8.148 1 83.31 109 GLY A CA 1
ATOM 869 C C . GLY A 1 109 ? -8.703 6.809 9.234 1 83.31 109 GLY A C 1
ATOM 870 O O . GLY A 1 109 ? -7.492 6.988 9.086 1 83.31 109 GLY A O 1
ATOM 871 N N . GLU A 1 110 ? -9.219 6.223 10.289 1 81.81 110 GLU A N 1
ATOM 872 C CA . GLU A 1 110 ? -8.445 5.906 11.492 1 81.81 110 GLU A CA 1
ATOM 873 C C . GLU A 1 110 ? -7.438 4.793 11.227 1 81.81 110 GLU A C 1
ATOM 875 O O . GLU A 1 110 ? -6.441 4.668 11.945 1 81.81 110 GLU A O 1
ATOM 880 N N . GLU A 1 111 ? -7.648 4.074 10.211 1 86.44 111 GLU A N 1
ATOM 881 C CA . GLU A 1 111 ? -6.777 2.939 9.922 1 86.44 111 GLU A CA 1
ATOM 882 C C . GLU A 1 111 ? -5.43 3.406 9.367 1 86.44 111 GLU A C 1
ATOM 884 O O . GLU A 1 111 ? -4.457 2.652 9.383 1 86.44 111 GLU A O 1
ATOM 889 N N . VAL A 1 112 ? -5.453 4.547 8.836 1 93.06 112 VAL A N 1
ATOM 890 C CA . VAL A 1 112 ? -4.207 5.105 8.32 1 93.06 112 VAL A CA 1
ATOM 891 C C . VAL A 1 112 ? -3.613 6.07 9.336 1 93.06 112 VAL A C 1
ATOM 893 O O . VAL A 1 112 ? -4.113 7.184 9.516 1 93.06 112 VAL A O 1
ATOM 896 N N . LYS A 1 113 ? -2.59 5.68 9.906 1 86.81 113 LYS A N 1
ATOM 897 C CA . LYS A 1 113 ? -2.016 6.461 11 1 86.81 113 LYS A CA 1
ATOM 898 C C . LYS A 1 113 ? -0.941 7.414 10.484 1 86.81 113 LYS A C 1
ATOM 900 O O . LYS A 1 113 ? 0.01 6.992 9.828 1 86.81 113 LYS A O 1
ATOM 905 N N . VAL A 1 114 ? -1.171 8.625 10.719 1 91.88 114 VAL A N 1
ATOM 906 C CA . VAL A 1 114 ? -0.203 9.68 10.438 1 91.88 114 VAL A CA 1
ATOM 907 C C . VAL A 1 114 ? 0.277 10.305 11.742 1 91.88 114 VAL A C 1
ATOM 909 O O . VAL A 1 114 ? -0.514 10.898 12.484 1 91.88 114 VAL A O 1
ATOM 912 N N . LYS A 1 115 ? 1.485 10.234 11.961 1 82 115 LYS A N 1
ATOM 913 C CA . LYS A 1 115 ? 1.987 10.586 13.289 1 82 115 LYS A CA 1
ATOM 914 C C . LYS A 1 115 ? 2.535 12.016 13.305 1 82 115 LYS A C 1
ATOM 916 O O . LYS A 1 115 ? 2.697 12.609 14.367 1 82 115 LYS A O 1
ATOM 921 N N . GLN A 1 116 ? 2.844 12.523 12.195 1 86.5 116 GLN A N 1
ATOM 922 C CA . GLN A 1 116 ? 3.43 13.852 12.141 1 86.5 116 GLN A CA 1
ATOM 923 C C . GLN A 1 116 ? 3.021 14.586 10.867 1 86.5 116 GLN A C 1
ATOM 925 O O . GLN A 1 116 ? 2.643 13.953 9.875 1 86.5 116 GLN A O 1
ATOM 930 N N . ASP A 1 117 ? 3.105 15.875 10.969 1 89.69 117 ASP A N 1
ATOM 931 C CA . ASP A 1 117 ? 2.846 16.688 9.781 1 89.69 117 ASP A CA 1
ATOM 932 C C . ASP A 1 117 ? 4.035 16.641 8.82 1 89.69 117 ASP A C 1
ATOM 934 O O . ASP A 1 117 ? 5.188 16.625 9.258 1 89.69 117 ASP A O 1
ATOM 938 N N . VAL A 1 118 ? 3.715 16.609 7.566 1 94.69 118 VAL A N 1
ATOM 939 C CA . VAL A 1 118 ? 4.738 16.609 6.527 1 94.69 118 VAL A CA 1
ATOM 940 C C . VAL A 1 118 ? 4.387 17.641 5.449 1 94.69 118 VAL A C 1
ATOM 942 O O . VAL A 1 118 ? 3.268 17.641 4.934 1 94.69 118 VAL A O 1
ATOM 945 N N . ILE A 1 119 ? 5.289 18.547 5.234 1 95.06 119 ILE A N 1
ATOM 946 C CA . ILE A 1 119 ? 5.156 19.5 4.137 1 95.06 119 ILE A CA 1
ATOM 947 C C . ILE A 1 119 ? 6.305 19.312 3.146 1 95.06 119 ILE A C 1
ATOM 949 O O . ILE A 1 119 ? 7.473 19.5 3.494 1 95.06 119 ILE A O 1
ATOM 953 N N . LEU A 1 120 ? 5.945 18.906 1.96 1 96.06 120 LEU A N 1
ATOM 954 C CA . LEU A 1 120 ? 6.961 18.609 0.96 1 96.06 120 LEU A CA 1
ATOM 955 C C . LEU A 1 120 ? 6.863 19.562 -0.224 1 96.06 120 LEU A C 1
ATOM 957 O O . LEU A 1 120 ? 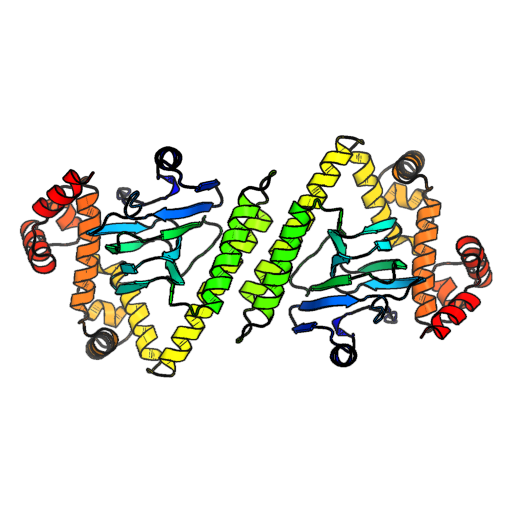5.762 19.906 -0.657 1 96.06 120 LEU A O 1
ATOM 961 N N . HIS A 1 121 ? 7.977 20.078 -0.664 1 94.56 121 HIS A N 1
ATOM 962 C CA . HIS A 1 121 ? 8.133 20.703 -1.976 1 94.56 121 HIS A CA 1
ATOM 963 C C . HIS A 1 121 ? 8.789 19.734 -2.961 1 94.56 121 HIS A C 1
ATOM 965 O O . HIS A 1 121 ? 10.016 19.719 -3.107 1 94.56 121 HIS A O 1
ATOM 971 N N . ASN A 1 122 ? 7.949 19.094 -3.689 1 93.44 122 ASN A N 1
ATOM 972 C CA . ASN A 1 122 ? 8.391 17.922 -4.457 1 93.44 122 ASN A CA 1
ATOM 973 C C . ASN A 1 122 ? 9.039 18.344 -5.773 1 93.44 122 ASN A C 1
ATOM 975 O O . ASN A 1 122 ? 8.617 19.312 -6.402 1 93.44 122 ASN A O 1
ATOM 979 N N . SER A 1 123 ? 10.109 17.609 -6.184 1 92.94 123 SER A N 1
ATOM 980 C CA . SER A 1 123 ? 10.57 17.656 -7.566 1 92.94 123 SER A CA 1
ATOM 981 C C . SER A 1 123 ? 9.477 17.219 -8.531 1 92.94 123 SER A C 1
ATOM 983 O O . SER A 1 123 ? 8.484 16.625 -8.125 1 92.94 123 SER A O 1
ATOM 985 N N . PRO A 1 124 ? 9.602 17.547 -9.789 1 93.19 124 PRO A N 1
ATOM 986 C CA . PRO A 1 124 ? 8.609 17.109 -10.773 1 93.19 124 PRO A CA 1
ATOM 987 C C . PRO A 1 124 ? 8.406 15.594 -10.766 1 93.19 124 PRO A C 1
ATOM 989 O O . PRO A 1 124 ? 7.281 15.117 -10.922 1 93.19 124 PRO A O 1
ATOM 992 N N . THR A 1 125 ? 9.469 14.852 -10.617 1 93.06 125 THR A N 1
ATOM 993 C CA . THR A 1 125 ? 9.398 13.398 -10.609 1 93.06 125 THR A CA 1
ATOM 994 C C . THR A 1 125 ? 8.609 12.906 -9.398 1 93.06 125 THR A C 1
ATOM 996 O O . THR A 1 125 ? 7.742 12.039 -9.523 1 93.06 125 THR A O 1
ATOM 999 N N . GLU A 1 126 ? 8.938 13.484 -8.273 1 94.25 126 GLU A N 1
ATOM 1000 C CA . GLU A 1 126 ? 8.227 13.094 -7.059 1 94.25 126 GLU A CA 1
ATOM 1001 C C . GLU A 1 126 ? 6.754 13.492 -7.129 1 94.25 126 GLU A C 1
ATOM 1003 O O . GLU A 1 126 ? 5.879 12.734 -6.691 1 94.25 126 GLU A O 1
ATOM 1008 N N . PHE A 1 127 ? 6.578 14.641 -7.668 1 95.5 127 PHE A N 1
ATOM 1009 C CA . PHE A 1 127 ? 5.207 15.094 -7.859 1 95.5 127 PHE A CA 1
ATOM 1010 C C . PHE A 1 127 ? 4.43 14.117 -8.727 1 95.5 127 PHE A C 1
ATOM 1012 O O . PHE A 1 127 ? 3.283 13.773 -8.422 1 95.5 127 PHE A O 1
ATOM 1019 N N . GLU A 1 128 ? 4.961 13.641 -9.773 1 93.75 128 GLU A N 1
ATOM 1020 C CA . GLU A 1 128 ? 4.324 12.688 -10.68 1 93.75 128 GLU A CA 1
ATOM 1021 C C . GLU A 1 128 ? 3.986 11.391 -9.961 1 93.75 128 GLU A C 1
ATOM 1023 O O . GLU A 1 128 ? 2.941 10.789 -10.211 1 93.75 128 GLU A O 1
ATOM 1028 N N . HIS A 1 129 ? 4.852 10.945 -9.109 1 94.81 129 HIS A N 1
ATOM 1029 C CA . HIS A 1 129 ? 4.594 9.734 -8.336 1 94.81 129 HIS A CA 1
ATOM 1030 C C . HIS A 1 129 ? 3.357 9.891 -7.461 1 94.81 129 HIS A C 1
ATOM 1032 O O . HIS A 1 129 ? 2.516 8.992 -7.398 1 94.81 129 HIS A O 1
ATOM 1038 N N . PHE A 1 130 ? 3.295 10.984 -6.777 1 96.81 130 PHE A N 1
ATOM 1039 C CA . PHE A 1 130 ? 2.141 11.227 -5.922 1 96.81 130 PHE A CA 1
ATOM 1040 C C . PHE A 1 130 ? 0.867 11.336 -6.754 1 96.81 130 PHE A C 1
ATOM 1042 O O . PHE A 1 130 ? -0.197 10.875 -6.332 1 96.81 130 PHE A O 1
ATOM 1049 N N . LEU A 1 131 ? 0.966 11.969 -7.91 1 95.25 131 LEU A N 1
ATOM 1050 C CA . LEU A 1 131 ? -0.188 12.094 -8.797 1 95.25 131 LEU A CA 1
ATOM 1051 C C . LEU A 1 131 ? -0.677 10.719 -9.242 1 95.25 131 LEU A C 1
ATOM 1053 O O . LEU A 1 131 ? -1.878 10.438 -9.203 1 95.25 131 LEU A O 1
ATOM 1057 N N . ARG A 1 132 ? 0.251 9.898 -9.68 1 94.75 132 ARG A N 1
ATOM 1058 C CA . ARG A 1 132 ? -0.084 8.555 -10.141 1 94.75 132 ARG A CA 1
ATOM 1059 C C . ARG A 1 132 ? -0.729 7.734 -9.031 1 94.75 132 ARG A C 1
ATOM 1061 O O . ARG A 1 132 ? -1.716 7.031 -9.266 1 94.75 132 ARG A O 1
ATOM 1068 N N . LEU A 1 133 ? -0.161 7.824 -7.852 1 96.62 133 LEU A N 1
ATOM 1069 C CA . LEU A 1 133 ? -0.727 7.125 -6.703 1 96.62 133 LEU A CA 1
ATOM 1070 C C . LEU A 1 133 ? -2.137 7.625 -6.402 1 96.62 133 LEU A C 1
ATOM 1072 O O . LEU A 1 133 ? -3.049 6.824 -6.184 1 96.62 133 LEU A O 1
ATOM 1076 N N . SER A 1 134 ? -2.314 8.914 -6.434 1 95.38 134 SER A N 1
ATOM 1077 C CA . SER A 1 134 ? -3.609 9.508 -6.121 1 95.38 134 SER A CA 1
ATOM 1078 C C . SER A 1 134 ? -4.668 9.086 -7.133 1 95.38 134 SER A C 1
ATOM 1080 O O . SER A 1 134 ? -5.801 8.766 -6.762 1 95.38 134 SER A O 1
ATOM 1082 N N . TYR A 1 135 ? -4.324 9.094 -8.359 1 93.75 135 TYR A N 1
ATOM 1083 C CA . TYR A 1 135 ? -5.273 8.688 -9.391 1 93.75 135 TYR A CA 1
ATOM 1084 C C . TYR A 1 135 ? -5.613 7.207 -9.273 1 93.75 135 TYR A C 1
ATOM 1086 O O . TYR A 1 135 ? -6.742 6.797 -9.562 1 93.75 135 TYR A O 1
ATOM 1094 N N . LEU A 1 136 ? -4.598 6.461 -8.977 1 94.81 136 LEU A N 1
ATOM 1095 C CA . LEU A 1 136 ? -4.855 5.039 -8.773 1 94.81 136 LEU A CA 1
ATOM 1096 C C . LEU A 1 136 ? -5.82 4.82 -7.613 1 94.81 136 LEU A C 1
ATOM 1098 O O . LEU A 1 136 ? -6.723 3.984 -7.699 1 94.81 136 LEU A O 1
ATOM 1102 N N . VAL A 1 137 ? -5.625 5.516 -6.484 1 96.38 137 VAL A N 1
ATOM 1103 C CA . VAL A 1 137 ? -6.547 5.449 -5.355 1 96.38 137 VAL A CA 1
ATOM 1104 C C . VAL A 1 137 ? -7.961 5.793 -5.82 1 96.38 137 VAL A C 1
ATOM 1106 O O . VAL A 1 137 ? -8.922 5.102 -5.477 1 96.38 137 VAL A O 1
ATOM 1109 N N . TRP A 1 138 ? -8.047 6.828 -6.562 1 92.69 138 TRP A N 1
ATOM 1110 C CA . TRP A 1 138 ? -9.336 7.285 -7.074 1 92.69 138 TRP A CA 1
ATOM 1111 C C . TRP A 1 138 ? -10.031 6.184 -7.871 1 92.69 138 TRP A C 1
ATOM 1113 O O . TRP A 1 138 ? -11.203 5.895 -7.645 1 92.69 138 TRP A O 1
ATOM 1123 N N . ASP A 1 139 ? -9.336 5.602 -8.789 1 93.19 139 ASP A 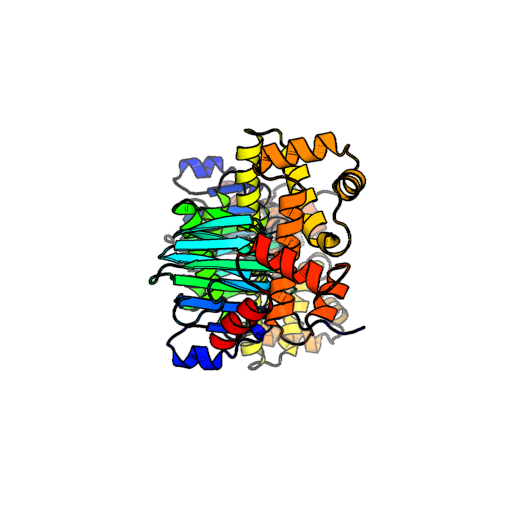N 1
ATOM 1124 C CA . ASP A 1 139 ? -9.898 4.559 -9.641 1 93.19 139 ASP A CA 1
ATOM 1125 C C . ASP A 1 139 ? -10.32 3.342 -8.812 1 93.19 139 ASP A C 1
ATOM 1127 O O . ASP A 1 139 ? -11.414 2.807 -9 1 93.19 139 ASP A O 1
ATOM 1131 N N . MET A 1 140 ? -9.414 2.928 -7.957 1 94.56 140 MET A N 1
ATOM 1132 C CA . MET A 1 140 ? -9.688 1.738 -7.156 1 94.56 140 MET A CA 1
ATOM 1133 C C . MET A 1 140 ? -10.859 1.978 -6.211 1 94.56 140 MET A C 1
ATOM 1135 O O . MET A 1 140 ? -11.656 1.069 -5.957 1 94.56 140 MET A O 1
ATOM 1139 N N . ALA A 1 141 ? -10.945 3.156 -5.676 1 92.44 141 ALA A N 1
ATOM 1140 C CA . ALA A 1 141 ? -12.008 3.512 -4.738 1 92.44 141 ALA A CA 1
ATOM 1141 C C . ALA A 1 141 ? -13.383 3.41 -5.402 1 92.44 141 ALA A C 1
ATOM 1143 O O . ALA A 1 141 ? -14.391 3.178 -4.727 1 92.44 141 ALA A O 1
ATOM 1144 N N . HIS A 1 142 ? -13.391 3.504 -6.672 1 91.56 142 HIS A N 1
ATOM 1145 C CA . HIS A 1 142 ? -14.672 3.527 -7.375 1 91.56 142 HIS A CA 1
ATOM 1146 C C . HIS A 1 142 ? -15.008 2.154 -7.949 1 91.56 142 HIS A C 1
ATOM 1148 O O . HIS A 1 142 ? -16.062 1.975 -8.562 1 91.56 142 HIS A O 1
ATOM 1154 N N . CYS A 1 143 ? -14.172 1.194 -7.816 1 91.5 143 CYS A N 1
ATOM 1155 C CA . CYS A 1 143 ? -14.469 -0.168 -8.25 1 91.5 143 CYS A CA 1
ATOM 1156 C C . CYS A 1 143 ? -15.578 -0.778 -7.402 1 91.5 143 CYS A C 1
ATOM 1158 O O . CYS A 1 143 ? -15.672 -0.513 -6.199 1 91.5 143 CYS A O 1
ATOM 1160 N N . GLN A 1 144 ? -16.453 -1.541 -8.047 1 89.38 144 GLN A N 1
ATOM 1161 C CA . GLN A 1 144 ? -17.516 -2.277 -7.375 1 89.38 144 GLN A CA 1
ATOM 1162 C C . GLN A 1 144 ? -17.344 -3.781 -7.562 1 89.38 144 GLN A C 1
ATOM 1164 O O . GLN A 1 144 ? -17.172 -4.258 -8.688 1 89.38 144 GLN A O 1
ATOM 1169 N N . PRO A 1 145 ? -17.438 -4.598 -6.59 1 91.31 145 PRO A N 1
ATOM 1170 C CA . PRO A 1 145 ? -17.578 -4.215 -5.18 1 91.31 145 PRO A CA 1
ATOM 1171 C C . PRO A 1 145 ? -16.359 -3.467 -4.652 1 91.31 145 PRO A C 1
ATOM 1173 O O . PRO A 1 145 ? -15.258 -3.592 -5.207 1 91.31 145 PRO A O 1
ATOM 1176 N N . TYR A 1 146 ? -16.484 -2.631 -3.564 1 93.56 146 TYR A N 1
ATOM 1177 C CA . TYR A 1 146 ? -15.406 -1.84 -2.98 1 93.56 146 TYR A CA 1
ATOM 1178 C C . TYR A 1 146 ? -14.25 -2.732 -2.535 1 93.56 146 TYR A C 1
ATOM 1180 O O . TYR A 1 146 ? -14.461 -3.73 -1.842 1 93.56 146 TYR A O 1
ATOM 1188 N N . ARG A 1 147 ? -13.133 -2.385 -2.895 1 94.69 147 ARG A N 1
ATOM 1189 C CA . ARG A 1 147 ? -11.938 -3.178 -2.607 1 94.69 147 ARG A CA 1
ATOM 1190 C C . ARG A 1 147 ? -11.164 -2.594 -1.433 1 94.69 147 ARG A C 1
ATOM 1192 O O . ARG A 1 147 ? -10.086 -2.023 -1.615 1 94.69 147 ARG A O 1
ATOM 1199 N N . HIS A 1 148 ? -11.586 -2.883 -0.283 1 94.38 148 HIS A N 1
ATOM 1200 C CA . HIS A 1 148 ? -11.109 -2.277 0.955 1 94.38 148 HIS A CA 1
ATOM 1201 C C . HIS A 1 148 ? -9.602 -2.482 1.126 1 94.38 148 HIS A C 1
ATOM 1203 O O . HIS A 1 148 ? -8.867 -1.523 1.351 1 94.38 148 HIS A O 1
ATOM 1209 N N . GLU A 1 149 ? -9.125 -3.709 1.002 1 95.12 149 GLU A N 1
ATOM 1210 C CA . GLU A 1 149 ? -7.727 -4.031 1.265 1 95.12 149 GLU A CA 1
ATOM 1211 C C . GLU A 1 149 ? -6.805 -3.342 0.264 1 95.12 149 GLU A C 1
ATOM 1213 O O . GLU A 1 149 ? -5.727 -2.867 0.63 1 95.12 149 GLU A O 1
ATOM 1218 N N . THR A 1 150 ? -7.227 -3.338 -1.003 1 96.88 150 THR A N 1
ATOM 1219 C CA . THR A 1 150 ? -6.43 -2.682 -2.035 1 96.88 150 THR A CA 1
ATOM 1220 C C . THR A 1 150 ? -6.293 -1.19 -1.745 1 96.88 150 THR A C 1
ATOM 1222 O O . THR A 1 150 ? -5.184 -0.65 -1.762 1 96.88 150 THR A O 1
ATOM 1225 N N . VAL A 1 151 ? -7.371 -0.521 -1.458 1 97 151 VAL A N 1
ATOM 1226 C CA . VAL A 1 151 ? -7.383 0.908 -1.165 1 97 151 VAL A CA 1
ATOM 1227 C C . VAL A 1 151 ? -6.57 1.184 0.098 1 97 151 VAL A C 1
ATOM 1229 O O . VAL A 1 151 ? -5.777 2.129 0.142 1 97 151 VAL A O 1
ATOM 1232 N N . TYR A 1 152 ? -6.762 0.355 1.07 1 96.25 152 TYR A N 1
ATOM 1233 C CA . TYR A 1 152 ? -6.012 0.446 2.318 1 96.25 152 TYR A CA 1
ATOM 1234 C C . TYR A 1 152 ? -4.516 0.502 2.055 1 96.25 152 TYR A C 1
ATOM 1236 O O . TYR A 1 152 ? -3.818 1.382 2.566 1 96.25 152 TYR A O 1
ATOM 1244 N N . HIS A 1 153 ? -4.035 -0.395 1.324 1 97.25 153 HIS A N 1
ATOM 1245 C CA . HIS A 1 153 ? -2.602 -0.478 1.062 1 97.25 153 HIS A CA 1
ATOM 1246 C C . HIS A 1 153 ? -2.131 0.688 0.199 1 97.25 153 HIS A C 1
ATOM 1248 O O . HIS A 1 153 ? -1.009 1.174 0.362 1 97.25 153 HIS A O 1
ATOM 1254 N N . LEU A 1 154 ? -2.943 1.112 -0.758 1 97.94 154 LEU A N 1
ATOM 1255 C CA . LEU A 1 154 ? -2.574 2.254 -1.589 1 97.94 154 LEU A CA 1
ATOM 1256 C C . LEU A 1 154 ? -2.451 3.52 -0.748 1 97.94 154 LEU A C 1
ATOM 1258 O O . LEU A 1 154 ? -1.507 4.297 -0.92 1 97.94 154 LEU A O 1
ATOM 1262 N N . LEU A 1 155 ? -3.389 3.75 0.158 1 97.81 155 LEU A N 1
ATOM 1263 C CA . LEU A 1 155 ? -3.336 4.91 1.041 1 97.81 155 LEU A CA 1
ATOM 1264 C C . LEU A 1 155 ? -2.09 4.867 1.921 1 97.81 155 LEU A C 1
ATOM 1266 O O . LEU A 1 155 ? -1.422 5.887 2.107 1 97.81 155 LEU A O 1
ATOM 1270 N N . HIS A 1 156 ? -1.813 3.73 2.412 1 97.69 156 HIS A N 1
ATOM 1271 C CA . HIS A 1 156 ? -0.614 3.59 3.23 1 97.69 156 HIS A CA 1
ATOM 1272 C C . HIS A 1 156 ? 0.646 3.834 2.408 1 97.69 156 HIS A C 1
ATOM 1274 O O . HIS A 1 156 ? 1.638 4.355 2.924 1 97.69 156 HIS A O 1
ATOM 1280 N N . ALA A 1 157 ? 0.581 3.4 1.168 1 97.94 157 ALA A N 1
ATOM 1281 C CA . ALA A 1 157 ? 1.727 3.627 0.292 1 97.94 157 ALA A CA 1
ATOM 1282 C C . ALA A 1 157 ? 1.985 5.121 0.102 1 97.94 157 ALA A C 1
ATOM 1284 O O . ALA A 1 157 ? 3.135 5.566 0.127 1 97.94 157 ALA A O 1
ATOM 1285 N N . ILE A 1 158 ? 0.967 5.926 -0.104 1 97.81 158 ILE A N 1
ATOM 1286 C CA . ILE A 1 158 ? 1.109 7.363 -0.322 1 97.81 158 ILE A CA 1
ATOM 1287 C C . ILE A 1 158 ? 1.676 8.023 0.934 1 97.81 158 ILE A C 1
ATOM 1289 O O . ILE A 1 158 ? 2.572 8.859 0.85 1 97.81 158 ILE A O 1
ATOM 1293 N N . VAL A 1 159 ? 1.186 7.625 2.07 1 97.81 159 VAL A N 1
ATOM 1294 C CA . VAL A 1 159 ? 1.624 8.188 3.342 1 97.81 159 VAL A CA 1
ATOM 1295 C C . VAL A 1 159 ? 3.078 7.805 3.605 1 97.81 159 VAL A C 1
ATOM 1297 O O . VAL A 1 159 ? 3.889 8.648 3.994 1 97.81 159 VAL A O 1
ATOM 1300 N N . ALA A 1 160 ? 3.373 6.531 3.41 1 97.62 160 ALA A N 1
ATOM 1301 C CA . ALA A 1 160 ? 4.742 6.059 3.615 1 97.62 160 ALA A CA 1
ATOM 1302 C C . ALA A 1 160 ? 5.723 6.816 2.723 1 97.62 160 ALA A C 1
ATOM 1304 O O . ALA A 1 160 ? 6.828 7.152 3.152 1 97.62 160 ALA A O 1
ATOM 1305 N N . ASN A 1 161 ? 5.312 7.004 1.479 1 97.12 161 ASN A N 1
ATOM 1306 C CA . ASN A 1 161 ? 6.16 7.742 0.549 1 97.12 161 ASN A CA 1
ATOM 1307 C C . ASN A 1 161 ? 6.414 9.164 1.029 1 97.12 161 ASN A C 1
ATOM 1309 O O . ASN A 1 161 ? 7.543 9.656 0.959 1 97.12 161 ASN A O 1
ATOM 1313 N N . ALA A 1 162 ? 5.398 9.852 1.489 1 97.31 162 ALA A N 1
ATOM 1314 C CA . ALA A 1 162 ? 5.52 11.211 2.02 1 97.31 162 ALA A CA 1
ATOM 1315 C C . ALA A 1 162 ? 6.453 11.25 3.225 1 97.31 162 ALA A C 1
ATOM 1317 O O . ALA A 1 162 ? 7.312 12.125 3.322 1 97.31 162 ALA A O 1
ATOM 1318 N N . LEU A 1 163 ? 6.285 10.32 4.102 1 95 163 LEU A N 1
ATOM 1319 C CA . LEU A 1 163 ? 7.082 10.273 5.32 1 95 163 LEU A CA 1
ATOM 1320 C C . LEU A 1 163 ? 8.555 10.016 5 1 95 163 LEU A C 1
ATOM 1322 O O . LEU A 1 163 ? 9.438 10.594 5.633 1 95 163 LEU A O 1
ATOM 1326 N N . GLN A 1 164 ? 8.758 9.164 4.074 1 94.31 164 GLN A N 1
ATOM 1327 C CA . GLN A 1 164 ? 10.125 8.859 3.668 1 94.31 164 GLN A CA 1
ATOM 1328 C C . GLN A 1 164 ? 10.805 10.086 3.068 1 94.31 164 GLN A C 1
ATOM 1330 O O . GLN A 1 164 ? 11.977 10.359 3.352 1 94.31 164 GLN A O 1
ATOM 1335 N N . LEU A 1 165 ? 10.164 10.766 2.232 1 94.5 165 LEU A N 1
ATOM 1336 C CA . LEU A 1 165 ? 10.711 11.969 1.614 1 94.5 165 LEU A CA 1
ATOM 1337 C C . LEU A 1 165 ? 10.977 13.047 2.66 1 94.5 165 LEU A C 1
ATOM 1339 O O . LEU A 1 165 ? 11.977 13.766 2.572 1 94.5 165 LEU A O 1
ATOM 1343 N N . ASP A 1 166 ? 10.07 13.172 3.619 1 93.56 166 ASP A N 1
ATOM 1344 C CA . ASP A 1 166 ? 10.258 14.117 4.715 1 93.56 166 ASP A CA 1
ATOM 1345 C C . ASP A 1 166 ? 11.531 13.805 5.5 1 93.56 166 ASP A C 1
ATOM 1347 O O . ASP A 1 166 ? 12.297 14.703 5.836 1 93.56 166 ASP A O 1
ATOM 1351 N N . LYS A 1 167 ? 11.68 12.539 5.789 1 88.62 167 LYS A N 1
ATOM 1352 C CA . LYS A 1 167 ? 12.867 12.094 6.504 1 88.62 167 LYS A CA 1
ATOM 1353 C C . LYS A 1 167 ? 14.133 12.438 5.73 1 88.62 167 LYS A C 1
ATOM 1355 O O . LYS A 1 167 ? 15.125 12.891 6.312 1 88.62 167 LYS A O 1
ATOM 1360 N N . GLN A 1 168 ? 14.086 12.234 4.492 1 87.88 168 GLN A N 1
ATOM 1361 C CA . GLN A 1 168 ? 15.227 12.523 3.639 1 87.88 168 GLN A CA 1
ATOM 1362 C C . GLN A 1 168 ? 15.531 14.023 3.625 1 87.88 168 GLN A C 1
ATOM 1364 O O . GLN A 1 168 ? 16.703 14.422 3.656 1 87.88 168 GLN A O 1
ATOM 1369 N N . GLN A 1 169 ? 14.547 14.805 3.467 1 83.44 169 GLN A N 1
ATOM 1370 C CA . GLN A 1 169 ? 14.711 16.25 3.463 1 83.44 169 GLN A CA 1
ATOM 1371 C C . GLN A 1 169 ? 15.305 16.734 4.781 1 83.44 169 GLN A C 1
ATOM 1373 O O . GLN A 1 169 ? 16.188 17.609 4.789 1 83.44 169 GLN A O 1
ATOM 1378 N N . LYS A 1 170 ? 14.859 16.234 5.891 1 80.44 170 LYS A N 1
ATOM 1379 C CA . LYS A 1 170 ? 15.328 16.641 7.215 1 80.44 170 LYS A CA 1
ATOM 1380 C C . LYS A 1 170 ? 16.766 16.188 7.445 1 80.44 170 LYS A C 1
ATOM 1382 O O . LYS A 1 170 ? 17.547 16.906 8.086 1 80.44 170 LYS A O 1
ATOM 1387 N N . GLN A 1 171 ? 17 14.992 7.02 1 77.19 171 GLN A N 1
ATOM 1388 C CA . GLN A 1 171 ? 18.359 14.5 7.125 1 77.19 171 GLN A CA 1
ATOM 1389 C C . GLN A 1 171 ? 19.328 15.359 6.305 1 77.19 171 GLN A C 1
ATOM 1391 O O . GLN A 1 171 ? 20.453 15.617 6.73 1 77.19 171 GLN A O 1
ATOM 1396 N N . SER A 1 172 ? 18.891 15.719 5.227 1 72.81 172 SER A N 1
ATOM 1397 C CA . SER A 1 172 ? 19.719 16.578 4.387 1 72.81 172 SER A CA 1
ATOM 1398 C C . SER A 1 172 ? 19.906 17.953 5.023 1 72.81 172 SER A C 1
ATOM 1400 O O . SER A 1 172 ? 21 18.531 4.93 1 72.81 172 SER A O 1
ATOM 1402 N N . GLU A 1 173 ? 18.938 18.469 5.707 1 66.44 173 GLU A N 1
ATOM 1403 C CA . GLU A 1 173 ? 19 19.75 6.395 1 66.44 173 GLU A CA 1
ATOM 1404 C C . GLU A 1 173 ? 19.844 19.656 7.656 1 66.44 173 GLU A C 1
ATOM 1406 O O . GLU A 1 173 ? 20.531 20.609 8.023 1 66.44 173 GLU A O 1
ATOM 1411 N N . ALA A 1 174 ? 19.594 18.484 8.375 1 61 174 ALA A N 1
ATOM 1412 C CA . ALA A 1 174 ? 20.344 18.25 9.609 1 61 174 ALA A CA 1
ATOM 1413 C C . ALA A 1 174 ? 21.844 18.156 9.328 1 61 174 ALA A C 1
ATOM 1415 O O . ALA A 1 174 ? 22.672 18.562 10.156 1 61 174 ALA A O 1
ATOM 1416 N N . GLN A 1 175 ? 22 17.375 8.367 1 57.5 175 GLN A N 1
ATOM 1417 C CA . GLN A 1 175 ? 23.422 17.344 8.031 1 57.5 175 GLN A CA 1
ATOM 1418 C C . GLN A 1 175 ? 23.969 18.766 7.871 1 57.5 175 GLN A C 1
ATOM 1420 O O . GLN A 1 175 ? 25.156 19 8.055 1 57.5 175 GLN A O 1
ATOM 1425 N N . SER A 1 176 ? 22.984 19.641 7.723 1 55.12 176 SER A N 1
ATOM 1426 C CA . SER A 1 176 ? 23.453 21.031 7.605 1 55.12 176 SER A CA 1
ATOM 1427 C C . SER A 1 176 ? 23.406 21.734 8.953 1 55.12 176 SER A C 1
ATOM 1429 O O . SER A 1 176 ? 24.219 22.625 9.219 1 55.12 176 SER A O 1
ATOM 1431 N N . GLN A 1 177 ? 22.391 21.469 9.789 1 57.5 177 GLN A N 1
ATOM 1432 C CA . GLN A 1 177 ? 22.297 21.984 11.156 1 57.5 177 GLN A CA 1
ATOM 1433 C C . GLN A 1 177 ? 22.375 20.859 12.18 1 57.5 177 GLN A C 1
ATOM 1435 O O . GLN A 1 177 ? 22.031 19.703 11.875 1 57.5 177 GLN A O 1
ATOM 1440 N N . PRO A 1 178 ? 22.953 21.047 13.344 1 56.31 178 PRO A N 1
ATOM 1441 C CA . PRO A 1 178 ? 23.062 19.953 14.305 1 56.31 178 PRO A CA 1
ATOM 1442 C C . PRO A 1 178 ? 21.719 19.266 14.57 1 56.31 178 PRO A C 1
ATOM 1444 O O . PRO A 1 178 ? 20.719 19.938 14.828 1 56.31 178 PRO A O 1
ATOM 1447 N N . ALA A 1 179 ? 21.469 18.125 14.211 1 59.25 179 ALA A N 1
ATOM 1448 C CA . ALA A 1 179 ? 20.312 17.234 14.312 1 59.25 179 ALA A CA 1
ATOM 1449 C C . ALA A 1 179 ? 19.625 17.375 15.664 1 59.25 179 ALA A C 1
ATOM 1451 O O . ALA A 1 179 ? 18.391 17.359 15.75 1 59.25 179 ALA A O 1
ATOM 1452 N N . ARG A 1 180 ? 20.312 17.719 16.547 1 65.06 180 ARG A N 1
ATOM 1453 C CA . ARG A 1 180 ? 19.828 17.828 17.922 1 65.06 180 ARG A CA 1
ATOM 1454 C C . ARG A 1 180 ? 18.953 19.062 18.094 1 65.06 180 ARG A C 1
ATOM 1456 O O . ARG A 1 180 ? 17.938 19.031 18.781 1 65.06 180 ARG A O 1
ATOM 1463 N N . LEU A 1 181 ? 19.344 20.047 17.5 1 73.12 181 LEU A N 1
ATOM 1464 C CA . LEU A 1 181 ? 18.609 21.312 17.625 1 73.12 181 LEU A CA 1
ATOM 1465 C C . LEU A 1 181 ? 17.219 21.203 17 1 73.12 181 LEU A C 1
ATOM 1467 O O . LEU A 1 181 ? 16.25 21.703 17.547 1 73.12 181 LEU A O 1
ATOM 1471 N N . GLN A 1 182 ? 17.203 20.516 15.977 1 72.62 182 GLN A N 1
ATOM 1472 C CA . GLN A 1 182 ? 15.945 20.375 15.266 1 72.62 182 GLN A CA 1
ATOM 1473 C C . GLN A 1 182 ? 14.977 19.484 16.047 1 72.62 182 GLN A C 1
ATOM 1475 O O . GLN A 1 182 ? 13.773 19.766 16.094 1 72.62 182 GLN A O 1
ATOM 1480 N N . THR A 1 183 ? 15.523 18.453 16.609 1 76.38 183 THR A N 1
ATOM 1481 C CA . THR A 1 183 ? 14.703 17.562 17.406 1 76.38 183 THR A CA 1
ATOM 1482 C C . THR A 1 183 ? 14.133 18.297 18.625 1 76.38 183 THR A C 1
ATOM 1484 O O . THR A 1 183 ? 12.961 18.125 18.969 1 76.38 183 THR A O 1
ATOM 1487 N N . LEU A 1 184 ? 14.992 19.062 19.172 1 81.94 184 LEU A N 1
ATOM 1488 C CA . LEU A 1 184 ? 14.578 19.828 20.344 1 81.94 184 LEU A CA 1
ATOM 1489 C C . LEU A 1 184 ? 13.484 20.828 19.984 1 81.94 184 LEU A C 1
ATOM 1491 O O . LEU A 1 184 ? 12.523 21 20.75 1 81.94 184 LEU A O 1
ATOM 1495 N N . PHE A 1 185 ? 13.672 21.469 18.906 1 83.19 185 PHE A N 1
ATOM 1496 C CA . PHE A 1 185 ? 12.695 22.453 18.453 1 83.19 185 PHE A CA 1
ATOM 1497 C C . PHE A 1 185 ? 11.352 21.781 18.172 1 83.19 185 PHE A C 1
ATOM 1499 O O . PHE A 1 185 ? 10.297 22.328 18.516 1 83.19 185 PHE A O 1
ATOM 1506 N N . GLN A 1 186 ? 11.422 20.578 17.609 1 78 186 GLN A N 1
ATOM 1507 C CA . GLN A 1 186 ? 10.203 19.844 17.312 1 78 186 GLN A CA 1
ATOM 1508 C C . GLN A 1 186 ? 9.484 19.422 18.594 1 78 186 GLN A C 1
ATOM 1510 O O . GLN A 1 186 ? 8.258 19.531 18.688 1 78 186 GLN A O 1
ATOM 1515 N N . GLU A 1 187 ? 10.227 19.047 19.5 1 81.94 187 GLU A N 1
ATOM 1516 C CA . GLU A 1 187 ? 9.664 18.656 20.781 1 81.94 187 GLU A CA 1
ATOM 1517 C C . GLU A 1 187 ? 9.078 19.844 21.531 1 81.94 187 GLU A C 1
ATOM 1519 O O . GLU A 1 187 ? 8.023 19.75 22.156 1 81.94 187 GLU A O 1
ATOM 1524 N N . PHE A 1 188 ? 9.805 20.875 21.359 1 89.81 188 PHE A N 1
ATOM 1525 C CA . PHE A 1 188 ? 9.336 22.109 21.969 1 89.81 188 PHE A CA 1
ATOM 1526 C C . PHE A 1 188 ? 7.992 22.531 21.375 1 89.81 188 PHE A C 1
ATOM 1528 O O . PHE A 1 188 ? 7.062 22.859 22.109 1 89.81 188 PHE A O 1
ATOM 1535 N N . ARG A 1 189 ? 7.965 22.469 20.203 1 84.5 189 ARG A N 1
ATOM 1536 C CA . ARG A 1 189 ? 6.738 22.875 19.531 1 84.5 189 ARG A CA 1
ATOM 1537 C C . ARG A 1 189 ? 5.566 22 19.953 1 84.5 189 ARG A C 1
ATOM 1539 O O . ARG A 1 189 ? 4.449 22.484 20.141 1 84.5 189 ARG A O 1
ATOM 1546 N N . ARG A 1 190 ? 5.855 20.766 20.016 1 80.81 190 ARG A N 1
ATOM 1547 C CA . ARG A 1 190 ? 4.832 19.828 20.469 1 80.81 190 ARG A CA 1
ATOM 1548 C C . ARG A 1 190 ? 4.352 20.172 21.875 1 80.81 190 ARG A C 1
ATOM 1550 O O . ARG A 1 190 ? 3.148 20.141 22.141 1 80.81 190 ARG A O 1
ATOM 1557 N N . LEU A 1 191 ? 5.242 20.422 22.75 1 85.94 191 LEU A N 1
ATOM 1558 C CA . LEU A 1 191 ? 4.926 20.766 24.125 1 85.94 191 LEU A CA 1
ATOM 1559 C C . LEU A 1 191 ? 4.105 22.062 24.188 1 85.94 191 LEU A C 1
ATOM 1561 O O . LEU A 1 191 ? 3.184 22.172 25 1 85.94 191 LEU A O 1
ATOM 1565 N N . VAL A 1 192 ? 4.488 23.016 23.344 1 88.94 192 VAL A N 1
ATOM 1566 C CA . VAL A 1 192 ? 3.771 24.281 23.312 1 88.94 192 VAL A CA 1
ATOM 1567 C C . VAL A 1 192 ? 2.328 24.047 22.875 1 88.94 192 VAL A C 1
ATOM 1569 O O . VAL A 1 192 ? 1.396 24.594 23.469 1 88.94 192 VAL A O 1
ATOM 1572 N N . ALA A 1 193 ? 2.234 23.234 21.922 1 78.94 193 ALA A N 1
ATOM 1573 C CA . ALA A 1 193 ? 0.906 22.922 21.406 1 78.94 193 ALA A CA 1
ATOM 1574 C C . ALA A 1 193 ? 0.038 22.266 22.484 1 78.94 193 ALA A C 1
ATOM 1576 O O . ALA A 1 193 ? -1.174 22.484 22.531 1 78.94 193 ALA A O 1
ATOM 1577 N N . LEU A 1 194 ? 0.717 21.578 23.359 1 77.5 194 LEU A N 1
ATOM 1578 C CA . LEU A 1 194 ? -0.006 20.797 24.359 1 77.5 194 LEU A CA 1
ATOM 1579 C C . LEU A 1 194 ? -0.235 21.609 25.625 1 77.5 194 LEU A C 1
ATOM 1581 O O . LEU A 1 194 ? -1.255 21.438 26.297 1 77.5 194 LEU A O 1
ATOM 1585 N N . HIS A 1 195 ? 0.662 22.484 25.922 1 87.5 195 HIS A N 1
ATOM 1586 C CA . HIS A 1 195 ? 0.68 22.984 27.297 1 87.5 195 HIS A CA 1
ATOM 1587 C C . HIS A 1 195 ? 0.591 24.5 27.328 1 87.5 195 HIS A C 1
ATOM 1589 O O . HIS A 1 195 ? 0.483 25.094 28.406 1 87.5 195 HIS A O 1
ATOM 1595 N N . ALA A 1 196 ? 0.529 25.172 26.234 1 88.94 196 ALA A N 1
ATOM 1596 C CA . ALA A 1 196 ? 0.648 26.625 26.203 1 88.94 196 ALA A CA 1
ATOM 1597 C C . ALA A 1 196 ? -0.487 27.297 26.969 1 88.94 196 ALA A C 1
ATOM 1599 O O . ALA A 1 196 ? -0.306 28.359 27.547 1 88.94 196 ALA A O 1
ATOM 1600 N N . THR A 1 197 ? -1.624 26.641 27.047 1 88.75 197 THR A N 1
ATOM 1601 C CA . THR A 1 197 ? -2.785 27.234 27.703 1 88.75 197 THR A CA 1
ATOM 1602 C C . THR A 1 197 ? -2.592 27.266 29.219 1 88.75 197 THR A C 1
ATOM 1604 O O . THR A 1 197 ? -3.148 28.125 29.906 1 88.75 197 THR A O 1
ATOM 1607 N N . GLN A 1 198 ? -1.818 26.406 29.688 1 88.75 198 GLN A N 1
ATOM 1608 C CA . GLN A 1 198 ? -1.671 26.266 31.141 1 88.75 198 GLN A CA 1
ATOM 1609 C C . GLN A 1 198 ? -0.297 26.75 31.594 1 88.75 198 GLN A C 1
ATOM 1611 O O . GLN A 1 198 ? -0.15 27.25 32.719 1 88.75 198 GLN A O 1
ATOM 1616 N N . HIS A 1 199 ? 0.661 26.578 30.781 1 88.19 199 HIS A N 1
ATOM 1617 C CA . HIS A 1 199 ? 2.037 26.875 31.156 1 88.19 199 HIS A CA 1
ATOM 1618 C C . HIS A 1 199 ? 2.666 27.891 30.203 1 88.19 199 HIS A C 1
ATOM 1620 O O . HIS A 1 199 ? 2.791 27.625 29 1 88.19 199 HIS A O 1
ATOM 1626 N N . ARG A 1 200 ? 3.092 28.984 30.812 1 89.25 200 ARG A N 1
ATOM 1627 C CA . ARG A 1 200 ? 3.516 30.078 29.953 1 89.25 200 ARG A CA 1
ATOM 1628 C C . ARG A 1 200 ? 4.918 30.562 30.312 1 89.25 200 ARG A C 1
ATOM 1630 O O . ARG A 1 200 ? 5.254 31.719 30.109 1 89.25 200 ARG A O 1
ATOM 1637 N N . THR A 1 201 ? 5.633 29.688 30.859 1 91.69 201 THR A N 1
ATOM 1638 C CA . THR A 1 201 ? 6.977 30.094 31.25 1 91.69 201 THR A CA 1
ATOM 1639 C C . THR A 1 201 ? 8.031 29.281 30.516 1 91.69 201 THR A C 1
ATOM 1641 O O . THR A 1 201 ? 7.828 28.094 30.25 1 91.69 201 THR A O 1
ATOM 1644 N N . VAL A 1 202 ? 9.102 29.891 30.312 1 94.25 202 VAL A N 1
ATOM 1645 C CA . VAL A 1 202 ? 10.242 29.219 29.688 1 94.25 202 VAL A CA 1
ATOM 1646 C C . VAL A 1 202 ? 10.695 28.047 30.562 1 94.25 202 VAL A C 1
ATOM 1648 O O . VAL A 1 202 ? 11.094 27 30.047 1 94.25 202 VAL A O 1
ATOM 1651 N N . ASN A 1 203 ? 10.586 28.266 31.781 1 94.62 203 ASN A N 1
ATOM 1652 C CA . ASN A 1 203 ? 11.039 27.281 32.75 1 94.62 203 ASN A CA 1
ATOM 1653 C C . ASN A 1 203 ? 10.266 25.969 32.625 1 94.62 203 ASN A C 1
ATOM 1655 O O . ASN A 1 203 ? 10.844 24.891 32.75 1 94.62 203 ASN A O 1
ATOM 1659 N N . PHE A 1 204 ? 9.086 26.094 32.469 1 95.12 204 PHE A N 1
ATOM 1660 C CA . PHE A 1 204 ? 8.266 24.891 32.344 1 95.12 204 PHE A CA 1
ATOM 1661 C C . PHE A 1 204 ? 8.734 24.047 31.156 1 95.12 204 PHE A C 1
ATOM 1663 O O . PHE A 1 204 ? 8.914 22.844 31.281 1 95.12 204 PHE A O 1
ATOM 1670 N N . TYR A 1 205 ? 8.922 24.688 30.047 1 94.75 205 TYR A N 1
ATOM 1671 C CA . TYR A 1 205 ? 9.266 23.984 28.828 1 94.75 205 TYR A CA 1
ATOM 1672 C C . TYR A 1 205 ? 10.695 23.453 28.891 1 94.75 205 TYR A C 1
ATOM 1674 O O . TYR A 1 205 ? 10.992 22.391 28.359 1 94.75 205 TYR A O 1
ATOM 1682 N N . ALA A 1 206 ? 11.5 24.141 29.484 1 94.81 206 ALA A N 1
ATOM 1683 C CA . ALA A 1 206 ? 12.875 23.688 29.688 1 94.81 206 ALA A CA 1
ATOM 1684 C C . ALA A 1 206 ? 12.914 22.453 30.562 1 94.81 206 ALA A C 1
ATOM 1686 O O . ALA A 1 206 ? 13.648 21.5 30.281 1 94.81 206 ALA A O 1
ATOM 1687 N N . GLN A 1 207 ? 12.148 22.5 31.547 1 94 207 GLN A N 1
ATOM 1688 C CA . GLN A 1 207 ? 12.078 21.359 32.469 1 94 207 GLN A CA 1
ATOM 1689 C C . GLN A 1 207 ? 11.508 20.125 31.766 1 94 207 GLN A C 1
ATOM 1691 O O . GLN A 1 207 ? 12.008 19.016 31.953 1 94 207 GLN A O 1
ATOM 1696 N N . ALA A 1 208 ? 10.516 20.359 31.047 1 92.12 208 ALA A N 1
ATOM 1697 C CA . ALA A 1 208 ? 9.875 19.266 30.344 1 92.12 208 ALA A CA 1
ATOM 1698 C C . ALA A 1 208 ? 10.828 18.609 29.344 1 92.12 208 ALA A C 1
ATOM 1700 O O . ALA A 1 208 ? 10.758 17.406 29.094 1 92.12 208 ALA A O 1
ATOM 1701 N N . LEU A 1 209 ? 11.711 19.344 28.797 1 91.56 209 LEU A N 1
ATOM 1702 C CA . LEU A 1 209 ? 12.672 18.875 27.797 1 91.56 209 LEU A CA 1
ATOM 1703 C C . LEU A 1 209 ? 14 18.5 28.453 1 91.56 209 LEU A C 1
ATOM 1705 O O . LEU A 1 209 ? 14.93 18.047 27.781 1 91.56 209 LEU A O 1
ATOM 1709 N N . HIS A 1 210 ? 14.031 18.719 29.781 1 92.69 210 HIS A N 1
ATOM 1710 C CA . HIS A 1 210 ? 15.203 18.359 30.594 1 92.69 210 HIS A CA 1
ATOM 1711 C C . HIS A 1 210 ? 16.438 19.141 30.125 1 92.69 210 HIS A C 1
ATOM 1713 O O . HIS A 1 210 ? 17.5 18.562 29.938 1 92.69 210 HIS A O 1
ATOM 1719 N N . ILE A 1 211 ? 16.234 20.484 29.875 1 92.81 211 ILE A N 1
ATOM 1720 C CA . ILE A 1 211 ? 17.328 21.375 29.531 1 92.81 211 ILE A CA 1
ATOM 1721 C C . ILE A 1 211 ? 17.172 22.703 30.281 1 92.81 211 ILE A C 1
ATOM 1723 O O . ILE A 1 211 ? 16.172 22.891 31 1 92.81 211 ILE A O 1
ATOM 1727 N N . THR A 1 212 ? 18.172 23.484 30.234 1 92.38 212 THR A N 1
ATOM 1728 C CA . THR A 1 212 ? 18.125 24.766 30.938 1 92.38 212 THR A CA 1
ATOM 1729 C C . THR A 1 212 ? 17.312 25.781 30.141 1 92.38 212 THR A C 1
ATOM 1731 O O . THR A 1 212 ? 17.266 25.719 28.906 1 92.38 212 THR A O 1
ATOM 1734 N N . PRO A 1 213 ? 16.703 26.719 30.828 1 94.69 213 PRO A N 1
ATOM 1735 C CA . PRO A 1 213 ? 15.945 27.781 30.141 1 94.69 213 PRO A CA 1
ATOM 1736 C C . PRO A 1 213 ? 16.812 28.578 29.156 1 94.69 213 PRO A C 1
ATOM 1738 O O . PRO A 1 213 ? 16.328 28.953 28.094 1 94.69 213 PRO A O 1
ATOM 1741 N N . HIS A 1 214 ? 18 28.719 29.562 1 93.56 214 HIS A N 1
ATOM 1742 C CA . HIS A 1 214 ? 18.906 29.484 28.703 1 93.56 214 HIS A CA 1
ATOM 1743 C C . HIS A 1 214 ? 19.172 28.734 27.391 1 93.56 214 HIS A C 1
ATOM 1745 O O . HIS A 1 214 ? 19.141 29.344 26.312 1 93.56 214 HIS A O 1
ATOM 1751 N N . TYR A 1 215 ? 19.391 27.562 27.547 1 91.69 215 TYR A N 1
ATOM 1752 C CA . TYR A 1 215 ? 19.656 26.734 26.359 1 91.69 215 TYR A CA 1
ATOM 1753 C C . TYR A 1 215 ? 18.422 26.641 25.484 1 91.69 215 TYR A C 1
ATOM 1755 O O . TYR A 1 215 ? 18.516 26.688 24.25 1 91.69 215 TYR A O 1
ATOM 1763 N N . LEU A 1 216 ? 17.312 26.438 26.062 1 93.38 216 LEU A N 1
ATOM 1764 C CA . LEU A 1 216 ? 16.062 26.375 25.297 1 93.38 216 LEU A CA 1
ATOM 1765 C C . LEU A 1 216 ? 15.859 27.656 24.5 1 93.38 216 LEU A C 1
ATOM 1767 O O . LEU A 1 216 ? 15.516 27.609 23.312 1 93.38 216 LEU A O 1
ATOM 1771 N N . SER A 1 217 ? 16.062 28.734 25.172 1 93.06 217 SER A N 1
ATOM 1772 C CA . SER A 1 217 ? 15.867 30.031 24.531 1 93.06 217 SER A CA 1
ATOM 1773 C C . SER A 1 217 ? 16.812 30.219 23.344 1 93.06 217 SER A C 1
ATOM 1775 O O . SER A 1 217 ? 16.406 30.734 22.297 1 93.06 217 SER A O 1
ATOM 1777 N N . ALA A 1 218 ? 18 29.734 23.516 1 90.25 218 ALA A N 1
ATOM 1778 C CA . ALA A 1 218 ? 19 29.844 22.469 1 90.25 218 ALA A CA 1
ATOM 1779 C C . ALA A 1 218 ? 18.641 28.969 21.266 1 90.25 218 ALA A C 1
ATOM 1781 O O . ALA A 1 218 ? 18.781 29.391 20.125 1 90.25 218 ALA A O 1
ATOM 1782 N N . VAL A 1 219 ? 18.266 27.828 21.531 1 87.31 219 VAL A N 1
ATOM 1783 C CA . VAL A 1 219 ? 17.953 26.844 20.5 1 87.31 219 VAL A CA 1
ATOM 1784 C C . VAL A 1 219 ? 16.734 27.328 19.688 1 87.31 219 VAL A C 1
ATOM 1786 O O . VAL A 1 219 ? 16.734 27.234 18.453 1 87.31 219 VAL A O 1
ATOM 1789 N N . ILE A 1 220 ? 15.688 27.875 20.453 1 88.56 220 ILE A N 1
ATOM 1790 C CA . ILE A 1 220 ? 14.453 28.297 19.797 1 88.56 220 ILE A CA 1
ATOM 1791 C C . ILE A 1 220 ? 14.711 29.531 18.953 1 88.56 220 ILE A C 1
ATOM 1793 O O . ILE A 1 220 ? 14.211 29.641 17.844 1 88.56 220 ILE A O 1
ATOM 1797 N N . LYS A 1 221 ? 15.547 30.281 19.406 1 86.81 221 LYS A N 1
ATOM 1798 C CA . LYS A 1 221 ? 15.898 31.5 18.672 1 86.81 221 LYS A CA 1
ATOM 1799 C C . LYS A 1 221 ? 16.688 31.156 17.406 1 86.81 221 LYS A C 1
ATOM 1801 O O . LYS A 1 221 ? 16.422 31.734 16.344 1 86.81 221 LYS A O 1
ATOM 1806 N N . LYS A 1 222 ? 17.547 30.344 17.562 1 80.75 222 LYS A N 1
ATOM 1807 C CA . LYS A 1 222 ? 18.391 29.938 16.438 1 80.75 222 LYS A CA 1
ATOM 1808 C C . LYS A 1 222 ? 17.578 29.172 15.391 1 80.75 222 LYS A C 1
ATOM 1810 O O . LYS A 1 222 ? 17.766 29.359 14.188 1 80.75 222 LYS A O 1
ATOM 1815 N N . ALA A 1 223 ? 16.688 28.438 15.953 1 76.75 223 ALA A N 1
ATOM 1816 C CA . ALA A 1 223 ? 15.945 27.531 15.078 1 76.75 223 ALA A CA 1
ATOM 1817 C C . ALA A 1 223 ? 14.812 28.25 14.367 1 76.75 223 ALA A C 1
ATOM 1819 O O . ALA A 1 223 ? 14.43 27.891 13.258 1 76.75 223 ALA A O 1
ATOM 1820 N N . SER A 1 224 ? 14.242 29.328 14.969 1 77.62 224 SER A N 1
ATOM 1821 C CA . SER A 1 224 ? 12.992 29.859 14.43 1 77.62 224 SER A CA 1
ATOM 1822 C C . SER A 1 224 ? 13.016 31.375 14.375 1 77.62 224 SER A C 1
ATOM 1824 O O . SER A 1 224 ? 12.094 32 13.844 1 77.62 224 SER A O 1
ATOM 1826 N N . ASN A 1 225 ? 14.086 32 14.93 1 81.25 225 ASN A N 1
ATOM 1827 C CA . ASN A 1 225 ? 14.211 33.438 15.023 1 81.25 225 ASN A CA 1
ATOM 1828 C C . ASN A 1 225 ? 13.094 34.062 15.875 1 81.25 225 ASN A C 1
ATOM 1830 O O . ASN A 1 225 ? 12.758 35.219 15.719 1 81.25 225 ASN A O 1
ATOM 1834 N N . GLN A 1 226 ? 12.516 33.25 16.656 1 83 226 GLN A N 1
ATOM 1835 C CA . GLN A 1 226 ? 11.492 33.656 17.609 1 83 226 GLN A CA 1
ATOM 1836 C C . GLN A 1 226 ? 11.82 33.156 19.016 1 83 226 GLN A C 1
ATOM 1838 O O . GLN A 1 226 ? 12.562 32.188 19.188 1 83 226 GLN A O 1
ATOM 1843 N N . SER A 1 227 ? 11.297 33.844 19.969 1 90.62 227 SER A N 1
ATOM 1844 C CA . SER A 1 227 ? 11.523 33.469 21.359 1 90.62 227 SER A CA 1
ATOM 1845 C C . SER A 1 227 ? 10.547 32.375 21.781 1 90.62 227 SER A C 1
ATOM 1847 O O . SER A 1 227 ? 9.523 32.156 21.125 1 90.62 227 SER A O 1
ATOM 1849 N N . VAL A 1 228 ? 10.844 31.766 22.812 1 91.75 228 VAL A N 1
ATOM 1850 C CA . VAL A 1 228 ? 9.992 30.75 23.438 1 91.75 228 VAL A CA 1
ATOM 1851 C C . VAL A 1 228 ? 8.609 31.344 23.703 1 91.75 228 VAL A C 1
ATOM 1853 O O . VAL A 1 228 ? 7.594 30.719 23.375 1 91.75 228 VAL A O 1
ATOM 1856 N N . MET A 1 229 ? 8.625 32.5 24.188 1 90.88 229 MET A N 1
ATOM 1857 C CA . MET A 1 229 ? 7.359 33.125 24.578 1 90.88 229 MET A CA 1
ATOM 1858 C C . MET A 1 229 ? 6.535 33.5 23.344 1 90.88 229 MET A C 1
ATOM 1860 O O . MET A 1 229 ? 5.305 33.438 23.375 1 90.88 229 MET A O 1
ATOM 1864 N N . GLN A 1 230 ? 7.211 33.875 22.344 1 89 230 GLN A N 1
ATOM 1865 C CA . GLN A 1 230 ? 6.504 34.188 21.109 1 89 230 GLN A CA 1
ATOM 1866 C C . GLN A 1 230 ? 5.762 32.938 20.578 1 89 230 GLN A C 1
ATOM 1868 O O . GLN A 1 230 ? 4.648 33.062 20.062 1 89 230 GLN A O 1
ATOM 1873 N N . TRP A 1 231 ? 6.352 31.812 20.766 1 88.56 231 TRP A N 1
ATOM 1874 C CA . TRP A 1 231 ? 5.715 30.562 20.359 1 88.56 231 TRP A CA 1
ATOM 1875 C C . TRP A 1 231 ? 4.527 30.25 21.266 1 88.56 231 TRP A C 1
ATOM 1877 O O . TRP A 1 231 ? 3.484 29.797 20.781 1 88.56 231 TRP A O 1
ATOM 1887 N N . VAL A 1 232 ? 4.703 30.484 22.438 1 91.06 232 VAL A N 1
ATOM 1888 C CA . VAL A 1 232 ? 3.631 30.266 23.406 1 91.06 232 VAL A CA 1
ATOM 1889 C C . VAL A 1 232 ? 2.457 31.188 23.094 1 91.06 232 VAL A C 1
ATOM 1891 O O . VAL A 1 232 ? 1.3 30.766 23.109 1 91.06 232 VAL A O 1
ATOM 1894 N N . HIS A 1 233 ? 2.805 32.375 22.875 1 90.94 233 HIS A N 1
ATOM 1895 C CA . HIS A 1 233 ? 1.771 33.344 22.562 1 90.94 233 HIS A CA 1
ATOM 1896 C C . HIS A 1 233 ? 1.021 32.969 21.297 1 90.94 233 HIS A C 1
ATOM 1898 O O . HIS A 1 233 ? -0.199 33.125 21.219 1 90.94 233 HIS A O 1
ATOM 1904 N N . ARG A 1 234 ? 1.774 32.562 20.328 1 86.56 234 ARG A N 1
ATOM 1905 C CA . ARG A 1 234 ? 1.169 32.125 19.078 1 86.56 234 ARG A CA 1
ATOM 1906 C C . ARG A 1 234 ? 0.175 31 19.312 1 86.56 234 ARG A C 1
ATOM 1908 O O . ARG A 1 234 ? -0.908 30.984 18.719 1 86.56 234 ARG A O 1
ATOM 1915 N N . ALA A 1 235 ? 0.587 30.016 20.109 1 87.88 235 ALA A N 1
ATOM 1916 C CA . ALA A 1 235 ? -0.286 28.891 20.453 1 87.88 235 ALA A CA 1
ATOM 1917 C C . ALA A 1 235 ? -1.545 29.375 21.172 1 87.88 235 ALA A C 1
ATOM 1919 O O . ALA A 1 235 ? -2.645 28.891 20.906 1 87.88 235 ALA A O 1
ATOM 1920 N N . LEU A 1 236 ? -1.407 30.281 22.016 1 90.38 236 LEU A N 1
ATOM 1921 C CA . LEU A 1 236 ? -2.521 30.844 22.766 1 90.38 236 LEU A CA 1
ATOM 1922 C C . LEU A 1 236 ? -3.5 31.562 21.859 1 90.38 236 LEU A C 1
ATOM 1924 O O . LEU A 1 236 ? -4.715 31.453 22.031 1 90.38 236 LEU A O 1
ATOM 1928 N N . VAL A 1 237 ? -2.9 32.281 20.969 1 89 237 VAL A N 1
ATOM 1929 C CA . VAL A 1 237 ? -3.73 33.031 20.016 1 89 237 VAL A CA 1
ATOM 1930 C C . VAL A 1 237 ? -4.559 32.062 19.188 1 89 237 VAL A C 1
ATOM 1932 O O . VAL A 1 237 ? -5.742 32.312 18.938 1 89 237 VAL A O 1
ATOM 1935 N N . GLN A 1 238 ? -3.906 31.078 18.75 1 85.88 238 GLN A N 1
ATOM 1936 C CA . GLN A 1 238 ? -4.598 30.094 17.922 1 85.88 238 GLN A CA 1
ATOM 1937 C C . GLN A 1 238 ? -5.73 29.422 18.703 1 85.88 238 GLN A C 1
ATOM 1939 O O . GLN A 1 238 ? -6.824 29.234 18.172 1 85.88 238 GLN A O 1
ATOM 1944 N N . GLU A 1 239 ? -5.441 29.078 19.859 1 84.69 239 GLU A N 1
ATOM 1945 C CA . GLU A 1 239 ? -6.465 28.484 20.719 1 84.69 239 GLU A CA 1
ATOM 1946 C C . GLU A 1 239 ? -7.605 29.469 20.969 1 84.69 239 GLU A C 1
ATOM 1948 O O . GLU A 1 239 ? -8.773 29.078 21 1 84.69 239 GLU A O 1
ATOM 1953 N N . ALA A 1 240 ? -7.227 30.594 21.188 1 89.31 240 ALA A N 1
ATOM 1954 C CA . ALA A 1 240 ? -8.219 31.641 21.406 1 89.31 240 ALA A CA 1
ATOM 1955 C C . ALA A 1 240 ? -9.133 31.797 20.203 1 89.31 240 ALA A C 1
ATOM 1957 O O . ALA A 1 240 ? -10.352 31.922 20.344 1 89.31 240 ALA A O 1
ATOM 1958 N N . LYS A 1 241 ? -8.477 31.875 19.078 1 84.88 241 LYS A N 1
ATOM 1959 C CA . LYS A 1 241 ? -9.242 32.031 17.844 1 84.88 241 LYS A CA 1
ATOM 1960 C C . LYS A 1 241 ? -10.234 30.859 17.688 1 84.88 241 LYS A C 1
ATOM 1962 O O . LYS A 1 241 ? -11.367 31.062 17.25 1 84.88 241 LYS A O 1
ATOM 1967 N N . LEU A 1 242 ? -9.781 29.703 18.016 1 80.5 242 LEU A N 1
ATOM 1968 C CA . LEU A 1 242 ? -10.641 28.531 17.922 1 80.5 242 LEU A CA 1
ATOM 1969 C C . LEU A 1 242 ? -11.852 28.672 18.828 1 80.5 242 LEU A C 1
ATOM 1971 O O . LEU A 1 242 ? -12.984 28.391 18.422 1 80.5 242 LEU A O 1
ATOM 1975 N N . LEU A 1 243 ? -11.562 29.109 19.953 1 83.06 243 LEU A N 1
ATOM 1976 C CA . LEU A 1 243 ? -12.625 29.281 20.938 1 83.06 243 LEU A CA 1
ATOM 1977 C C . LEU A 1 243 ? -13.57 30.406 20.531 1 83.06 243 LEU A C 1
ATOM 1979 O O . LEU A 1 243 ? -14.789 30.297 20.719 1 83.06 243 LEU A O 1
ATOM 1983 N N . LEU A 1 244 ? -13.008 31.453 20.094 1 86.31 244 LEU A N 1
ATOM 1984 C CA . LEU A 1 244 ? -13.789 32.625 19.672 1 86.31 244 LEU A CA 1
ATOM 1985 C C . LEU A 1 244 ? -14.68 32.281 18.484 1 86.31 244 LEU A C 1
ATOM 1987 O O . LEU A 1 244 ? -15.812 32.75 18.406 1 86.31 244 LEU A O 1
ATOM 1991 N N . GLN A 1 245 ? -14.125 31.516 17.516 1 79.5 245 GLN A N 1
ATOM 1992 C CA . GLN A 1 245 ? -14.859 31.125 16.328 1 79.5 245 GLN A CA 1
ATOM 1993 C C . GLN A 1 245 ? -16.031 30.203 16.688 1 79.5 245 GLN A C 1
ATOM 1995 O O . GLN A 1 245 ? -17.078 30.25 16.031 1 79.5 245 GLN A O 1
ATOM 2000 N N . ALA A 1 246 ? -15.789 29.422 17.672 1 75.69 246 ALA A N 1
ATOM 2001 C CA . ALA A 1 246 ? -16.844 28.516 18.125 1 75.69 246 ALA A CA 1
ATOM 2002 C C . ALA A 1 246 ? -18.016 29.297 18.719 1 75.69 246 ALA A C 1
ATOM 2004 O O . ALA A 1 246 ? -19.156 28.812 18.703 1 75.69 246 ALA A O 1
ATOM 2005 N N . ASN A 1 247 ? -17.797 30.422 19.125 1 77.94 247 ASN A N 1
ATOM 2006 C CA . ASN A 1 247 ? -18.812 31.359 19.609 1 77.94 247 ASN A CA 1
ATOM 2007 C C . ASN A 1 247 ? -19.719 30.703 20.641 1 77.94 247 ASN A C 1
ATOM 2009 O O . ASN A 1 247 ? -20.938 30.875 20.594 1 77.94 247 ASN A O 1
ATOM 2013 N N . GLU A 1 248 ? -19.234 30.016 21.469 1 77.44 248 GLU A N 1
ATOM 2014 C CA . GLU A 1 248 ? -20.031 29.312 22.484 1 77.44 248 GLU A CA 1
ATOM 2015 C C . GLU A 1 248 ? -19.703 29.828 23.891 1 77.44 248 GLU A C 1
ATOM 2017 O O . GLU A 1 248 ? -20.453 29.578 24.828 1 77.44 248 GLU A O 1
ATOM 2022 N N . LEU A 1 249 ? -18.656 30.531 23.969 1 85.25 249 LEU A N 1
ATOM 2023 C CA . LEU A 1 249 ? -18.172 30.953 25.266 1 85.25 249 LEU A CA 1
ATOM 2024 C C . LEU A 1 249 ? -18.125 32.469 25.359 1 85.25 249 LEU A C 1
ATOM 2026 O O . LEU A 1 249 ? -17.891 33.156 24.344 1 85.25 249 LEU A O 1
ATOM 2030 N N . MET A 1 250 ? -18.422 32.875 26.562 1 90.12 250 MET A N 1
ATOM 2031 C CA . MET A 1 250 ? -18.219 34.281 26.828 1 90.12 250 MET A CA 1
ATOM 2032 C C . MET A 1 250 ? -16.734 34.594 26.969 1 90.12 250 MET A C 1
ATOM 2034 O O . MET A 1 250 ? -15.922 33.688 27.203 1 90.12 250 MET A O 1
ATOM 2038 N N . LEU A 1 251 ? -16.453 35.906 26.781 1 91.81 251 LEU A N 1
ATOM 2039 C CA . LEU A 1 251 ? -15.062 36.344 26.797 1 91.81 251 LEU A CA 1
ATOM 2040 C C . LEU A 1 251 ? -14.391 35.969 28.109 1 91.81 251 LEU A C 1
ATOM 2042 O O . LEU A 1 251 ? -13.219 35.594 28.125 1 91.81 251 LEU A O 1
ATOM 2046 N N . PHE A 1 252 ? -15.141 36.031 29.234 1 91.44 252 PHE A N 1
ATOM 2047 C CA . PHE A 1 252 ? -14.547 35.75 30.531 1 91.44 252 PHE A CA 1
ATOM 2048 C C . PHE A 1 252 ? -14.281 34.25 30.656 1 91.44 252 PHE A C 1
ATOM 2050 O O . PHE A 1 252 ? -13.305 33.844 31.281 1 91.44 252 PHE A O 1
ATOM 2057 N N . GLU A 1 253 ? -15.078 33.438 30.016 1 92.81 253 GLU A N 1
ATOM 2058 C CA . GLU A 1 253 ? -14.891 31.969 30.016 1 92.81 253 GLU A CA 1
ATOM 2059 C C . GLU A 1 253 ? -13.656 31.578 29.203 1 92.81 253 GLU A C 1
ATOM 2061 O O . GLU A 1 253 ? -12.906 30.688 29.594 1 92.81 253 GLU A O 1
ATOM 2066 N N . ILE A 1 254 ? -13.609 32.312 28.156 1 94 254 ILE A N 1
ATOM 2067 C CA . ILE A 1 254 ? -12.453 32.062 27.312 1 94 254 ILE A CA 1
ATOM 2068 C C . ILE A 1 254 ? -11.172 32.469 28.047 1 94 254 ILE A C 1
ATOM 2070 O O . ILE A 1 254 ? -10.188 31.719 28.016 1 94 254 ILE A O 1
ATOM 2074 N N . ALA A 1 255 ? -11.172 33.531 28.703 1 93.94 255 ALA A N 1
ATOM 2075 C CA . ALA A 1 255 ? -10.039 34 29.5 1 93.94 255 ALA A CA 1
ATOM 2076 C C . ALA A 1 255 ? -9.664 32.969 30.562 1 93.94 255 ALA A C 1
ATOM 2078 O O . ALA A 1 255 ? -8.484 32.688 30.766 1 93.94 255 ALA A O 1
ATOM 2079 N N . TYR A 1 256 ? -10.641 32.5 31.156 1 91.5 256 TYR A N 1
ATOM 2080 C CA . TYR A 1 256 ? -10.438 31.516 32.219 1 91.5 256 TYR A CA 1
ATOM 2081 C C . TYR A 1 256 ? -9.844 30.234 31.641 1 91.5 256 TYR A C 1
ATOM 2083 O O . TYR A 1 256 ? -8.906 29.672 32.219 1 91.5 256 TYR A O 1
ATOM 2091 N N . ARG A 1 257 ? -10.398 29.812 30.562 1 89.38 257 ARG A N 1
ATOM 2092 C CA . ARG A 1 257 ? -9.953 28.562 29.938 1 89.38 257 ARG A CA 1
ATOM 2093 C C . ARG A 1 257 ? -8.5 28.672 29.484 1 89.38 257 ARG A C 1
ATOM 2095 O O . ARG A 1 257 ? -7.762 27.688 29.516 1 89.38 257 ARG A O 1
ATOM 2102 N N . LEU A 1 258 ? -8.18 29.859 29.094 1 93.06 258 LEU A N 1
ATOM 2103 C CA . LEU A 1 258 ? -6.82 30.078 28.609 1 93.06 258 LEU A CA 1
ATOM 2104 C C . LEU A 1 258 ? -5.906 30.547 29.734 1 93.06 258 LEU A C 1
ATOM 2106 O O . LEU A 1 258 ? -4.738 30.859 29.516 1 93.06 258 LEU A O 1
ATOM 2110 N N . ASN A 1 259 ? -6.41 30.578 30.953 1 93 259 ASN A N 1
ATOM 2111 C CA . ASN A 1 259 ? -5.668 30.859 32.188 1 93 259 ASN A CA 1
ATOM 2112 C C . ASN A 1 259 ? -5.168 32.281 32.25 1 93 259 ASN A C 1
ATOM 2114 O O . ASN A 1 259 ? -4.023 32.531 32.625 1 93 259 ASN A O 1
ATOM 2118 N N . PHE A 1 260 ? -6.012 33.156 31.75 1 94.25 260 PHE A N 1
ATOM 2119 C CA . PHE A 1 260 ? -5.758 34.562 31.969 1 94.25 260 PHE A CA 1
ATOM 2120 C C . PHE A 1 260 ? -6.379 35.031 33.281 1 94.25 260 PHE A C 1
ATOM 2122 O O . PHE A 1 260 ? -7.418 34.531 33.688 1 94.25 260 PHE A O 1
ATOM 2129 N N . PRO A 1 261 ? -5.715 36.031 33.875 1 92.5 261 PRO A N 1
ATOM 2130 C CA . PRO A 1 261 ? -6.234 36.469 35.156 1 92.5 261 PRO A CA 1
ATOM 2131 C C . PRO A 1 261 ? -7.562 37.219 35.031 1 92.5 261 PRO A C 1
ATOM 2133 O O . PRO A 1 261 ? -8.32 37.312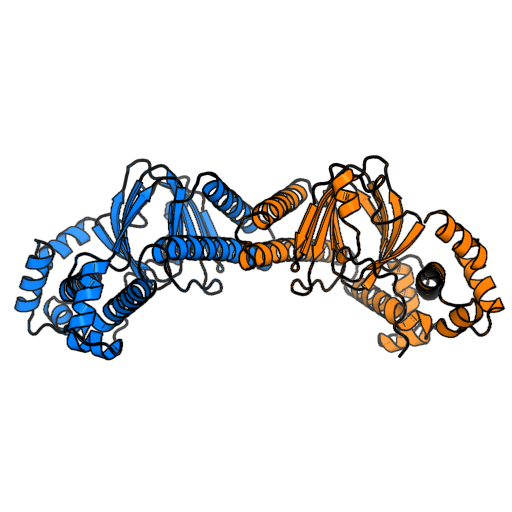 36 1 92.5 261 PRO A O 1
ATOM 2136 N N . SER A 1 262 ? -7.875 37.75 33.812 1 94.19 262 SER A N 1
ATOM 2137 C CA . SER A 1 262 ? -9.125 38.469 33.594 1 94.19 262 SER A CA 1
ATOM 2138 C C . SER A 1 262 ? -9.461 38.562 32.125 1 94.19 262 SER A C 1
ATOM 2140 O O . SER A 1 262 ? -8.586 38.375 31.266 1 94.19 262 SER A O 1
ATOM 2142 N N . ALA A 1 263 ? -10.664 38.969 31.938 1 94.88 263 ALA A N 1
ATOM 2143 C CA . ALA A 1 263 ? -11.094 39.188 30.562 1 94.88 263 ALA A CA 1
ATOM 2144 C C . ALA A 1 263 ? -10.344 40.375 29.953 1 94.88 263 ALA A C 1
ATOM 2146 O O . ALA A 1 263 ? -10.062 40.375 28.75 1 94.88 263 ALA A O 1
ATOM 2147 N N . SER A 1 264 ? -10.188 41.281 30.734 1 95.31 264 SER A N 1
ATOM 2148 C CA . SER A 1 264 ? -9.453 42.438 30.297 1 95.31 264 SER A CA 1
ATOM 2149 C C . SER A 1 264 ? -8.031 42.094 29.891 1 95.31 264 SER A C 1
ATOM 2151 O O . SER A 1 264 ? -7.523 42.594 28.875 1 95.31 264 SER A O 1
ATOM 2153 N N . ALA A 1 265 ? -7.367 41.312 30.75 1 95.75 265 ALA A N 1
ATOM 2154 C CA . ALA A 1 265 ? -6.008 40.875 30.438 1 95.75 265 ALA A CA 1
ATOM 2155 C C . ALA A 1 265 ? -5.965 40.094 29.141 1 95.75 265 ALA A C 1
ATOM 2157 O O . ALA A 1 265 ? -5.023 40.219 28.344 1 95.75 265 ALA A O 1
ATOM 2158 N N . PHE A 1 266 ? -6.957 39.25 28.953 1 96.38 266 PHE A N 1
ATOM 2159 C CA . PHE A 1 266 ? -7.074 38.469 27.734 1 96.38 266 PHE A CA 1
ATOM 2160 C C . PHE A 1 266 ? -7.273 39.375 26.516 1 96.38 266 PHE A C 1
ATOM 2162 O O . PHE A 1 266 ? -6.621 39.219 25.484 1 96.38 266 PHE A O 1
ATOM 2169 N N . THR A 1 267 ? -8.117 40.312 26.641 1 95.88 267 THR A N 1
ATOM 2170 C CA . THR A 1 267 ? -8.422 41.219 25.547 1 95.88 267 THR A CA 1
ATOM 2171 C C . THR A 1 267 ? -7.184 42.031 25.156 1 95.88 267 THR A C 1
ATOM 2173 O O . THR A 1 267 ? -6.922 42.219 23.953 1 95.88 267 THR A O 1
ATOM 2176 N N . LYS A 1 268 ? -6.516 42.469 26.047 1 96.12 268 LYS A N 1
ATOM 2177 C CA . LYS A 1 268 ? -5.293 43.219 25.797 1 96.12 268 LYS A CA 1
ATOM 2178 C C . LYS A 1 268 ? -4.25 42.375 25.094 1 96.12 268 LYS A C 1
ATOM 2180 O O . LYS A 1 268 ? -3.574 42.812 24.172 1 96.12 268 LYS A O 1
ATOM 2185 N N . PHE A 1 269 ? -4.074 41.219 25.625 1 95.25 269 PHE A N 1
ATOM 2186 C CA . PHE A 1 269 ? -3.141 40.25 25.031 1 95.25 269 PHE A CA 1
ATOM 2187 C C . PHE A 1 269 ? -3.492 39.969 23.578 1 95.25 269 PHE A C 1
ATOM 2189 O O . PHE A 1 269 ? -2.627 40.031 22.703 1 95.25 269 PHE A O 1
ATOM 2196 N N . PHE A 1 270 ? -4.812 39.594 23.359 1 95.81 270 PHE A N 1
ATOM 2197 C CA . PHE A 1 270 ? -5.285 39.219 22.016 1 95.81 270 PHE A CA 1
ATOM 2198 C C . PHE A 1 270 ? -5.105 40.375 21.047 1 95.81 270 PHE A C 1
ATOM 2200 O O . PHE A 1 270 ? -4.648 40.188 19.922 1 95.81 270 PHE A O 1
ATOM 2207 N N . LYS A 1 271 ? -5.352 41.562 21.516 1 94.88 271 LYS A N 1
ATOM 2208 C CA . LYS A 1 271 ? -5.211 42.75 20.688 1 94.88 271 LYS A CA 1
ATOM 2209 C C . LYS A 1 271 ? -3.744 43.031 20.391 1 94.88 271 LYS A C 1
ATOM 2211 O O . LYS A 1 271 ? -3.4 43.406 19.266 1 94.88 271 LYS A O 1
ATOM 2216 N N . ARG A 1 272 ? -2.975 42.938 21.297 1 93.5 272 ARG A N 1
ATOM 2217 C CA . ARG A 1 272 ? -1.543 43.156 21.125 1 93.5 272 ARG A CA 1
ATOM 2218 C C . ARG A 1 272 ? -0.96 42.219 20.094 1 93.5 272 ARG A C 1
ATOM 2220 O O . ARG A 1 272 ? -0.131 42.594 19.266 1 93.5 272 ARG A O 1
ATOM 2227 N N . GLU A 1 273 ? -1.424 40.969 20.188 1 91.19 273 GLU A N 1
ATOM 2228 C CA . GLU A 1 273 ? -0.838 39.938 19.359 1 91.19 273 GLU A CA 1
ATOM 2229 C C . GLU A 1 273 ? -1.447 39.938 17.953 1 91.19 273 GLU A C 1
ATOM 2231 O O . GLU A 1 273 ? -0.772 39.594 16.984 1 91.19 273 GLU A O 1
ATOM 2236 N N . THR A 1 274 ? -2.74 40.312 17.797 1 89.44 274 THR A N 1
ATOM 2237 C CA . THR A 1 274 ? -3.436 40.156 16.531 1 89.44 274 THR A CA 1
ATOM 2238 C C . THR A 1 274 ? -3.766 41.5 15.906 1 89.44 274 THR A C 1
ATOM 2240 O O . THR A 1 274 ? -4.074 41.594 14.719 1 89.44 274 THR A O 1
ATOM 2243 N N . GLY A 1 275 ? -3.777 42.531 16.719 1 88.94 275 GLY A N 1
ATOM 2244 C CA . GLY A 1 275 ? -4.09 43.875 16.234 1 88.94 275 GLY A CA 1
ATOM 2245 C C . GLY A 1 275 ? -5.562 44.219 16.359 1 88.94 275 GLY A C 1
ATOM 2246 O O . GLY A 1 275 ? -5.938 45.375 16.234 1 88.94 275 GLY A O 1
ATOM 2247 N N . ILE A 1 276 ? -6.383 43.188 16.703 1 89.75 276 ILE A N 1
ATOM 2248 C CA . ILE A 1 276 ? -7.812 43.438 16.875 1 89.75 276 ILE A CA 1
ATOM 2249 C C . ILE A 1 276 ? -8.289 42.812 18.188 1 89.75 276 ILE A C 1
ATOM 2251 O O . ILE A 1 276 ? -7.613 41.969 18.766 1 89.75 276 ILE A O 1
ATOM 2255 N N . THR A 1 277 ? -9.453 43.219 18.547 1 93.31 277 THR A N 1
ATOM 2256 C CA . THR A 1 277 ? -10.008 42.719 19.797 1 93.31 277 THR A CA 1
ATOM 2257 C C . THR A 1 277 ? -10.719 41.375 19.562 1 93.31 277 THR A C 1
ATOM 2259 O O . THR A 1 277 ? -11.102 41.062 18.422 1 93.31 277 THR A O 1
ATOM 2262 N N . PRO A 1 278 ? -10.781 40.625 20.688 1 93.5 278 PRO A N 1
ATOM 2263 C CA . PRO A 1 278 ? -11.539 39.375 20.562 1 93.5 278 PRO A CA 1
ATOM 2264 C C . PRO A 1 278 ? -12.93 39.594 19.969 1 93.5 278 PRO A C 1
ATOM 2266 O O . PRO A 1 278 ? -13.375 38.812 19.125 1 93.5 278 PRO A O 1
ATOM 2269 N N . THR A 1 279 ? -13.594 40.594 20.328 1 90.5 279 THR A N 1
ATOM 2270 C CA . THR A 1 279 ? -14.938 40.875 19.844 1 90.5 279 THR A CA 1
ATOM 2271 C C . THR A 1 279 ? -14.922 41.219 18.359 1 90.5 279 THR A C 1
ATOM 2273 O O . THR A 1 279 ? -15.805 40.781 17.609 1 90.5 279 THR A O 1
ATOM 2276 N N . GLN A 1 280 ? -14.008 42 17.969 1 89.69 280 GLN A N 1
ATOM 2277 C CA . GLN A 1 280 ? -13.844 42.312 16.547 1 89.69 280 GLN A CA 1
ATOM 2278 C C . GLN A 1 280 ? -13.586 41.062 15.727 1 89.69 280 GLN A C 1
ATOM 2280 O O . GLN A 1 280 ? -14.086 40.938 14.609 1 89.69 280 GLN A O 1
ATOM 2285 N N . TYR A 1 281 ? -12.789 40.219 16.328 1 88.19 281 TYR A N 1
ATOM 2286 C CA . TYR A 1 281 ? -12.492 38.969 15.648 1 88.19 281 TYR A CA 1
ATOM 2287 C C . TYR A 1 281 ? -13.75 38.125 15.469 1 88.19 281 TYR A C 1
ATOM 2289 O O . TYR A 1 281 ? -13.961 37.531 14.406 1 88.19 281 TYR A O 1
ATOM 2297 N N . GLN A 1 282 ? -14.477 38 16.438 1 86.44 282 GLN A N 1
ATOM 2298 C CA . GLN A 1 282 ? -15.734 37.25 16.391 1 86.44 282 GLN A CA 1
ATOM 2299 C C . GLN A 1 282 ? -16.672 37.844 15.344 1 86.44 282 GLN A C 1
ATOM 2301 O O . GLN A 1 282 ? -17.375 37.094 14.648 1 86.44 282 GLN A O 1
ATOM 2306 N N . GLU A 1 283 ? -16.703 39.094 15.266 1 83.56 283 GLU A N 1
ATOM 2307 C CA . GLU A 1 283 ? -17.562 39.781 14.297 1 83.56 283 GLU A CA 1
ATOM 2308 C C . GLU A 1 283 ? -17.109 39.5 12.867 1 83.56 283 GLU A C 1
ATOM 2310 O O . GLU A 1 283 ? -17.938 39.344 11.961 1 83.56 283 GLU A O 1
ATOM 2315 N N . GLN A 1 284 ? -15.852 39.469 12.711 1 78.75 284 GLN A N 1
ATOM 2316 C CA . GLN A 1 284 ? -15.289 39.219 11.391 1 78.75 284 GLN A CA 1
ATOM 2317 C C . GLN A 1 284 ? -15.547 37.781 10.945 1 78.75 284 GLN A C 1
ATOM 2319 O O . GLN A 1 284 ? -15.773 37.531 9.758 1 78.75 284 GLN A O 1
ATOM 2324 N N . THR A 1 285 ? -15.422 36.875 11.867 1 73.38 285 THR A N 1
ATOM 2325 C CA . THR A 1 285 ? -15.57 35.469 11.523 1 73.38 285 THR A CA 1
ATOM 2326 C C . THR A 1 285 ? -17.047 35.094 11.445 1 73.38 285 THR A C 1
ATOM 2328 O O . THR A 1 285 ? -17.406 34.125 10.742 1 73.38 285 THR A O 1
ATOM 2331 N N . ALA A 1 286 ? -17.734 35.719 12.203 1 64.56 286 ALA A N 1
ATOM 2332 C CA . ALA A 1 286 ? -19.172 35.469 12.117 1 64.56 286 ALA A CA 1
ATOM 2333 C C . ALA A 1 286 ? -19.734 36 10.797 1 64.56 286 ALA A C 1
ATOM 2335 O O . ALA A 1 286 ? -20.734 35.5 10.297 1 64.56 286 ALA A O 1
ATOM 2336 N N . LYS A 1 287 ? -19.25 37.031 10.375 1 54.59 287 LYS A N 1
ATOM 2337 C CA . LYS A 1 287 ? -19.75 37.625 9.125 1 54.59 287 LYS A CA 1
ATOM 2338 C C . LYS A 1 287 ? -19.344 36.75 7.934 1 54.59 287 LYS A C 1
ATOM 2340 O O . LYS A 1 287 ? -20.031 36.75 6.906 1 54.59 287 LYS A O 1
ATOM 2345 N N . GLY A 1 288 ? -18.391 36.219 7.949 1 47.94 288 GLY A N 1
ATOM 2346 C CA . GLY A 1 288 ? -17.953 35.375 6.836 1 47.94 288 GLY A CA 1
ATOM 2347 C C . GLY A 1 288 ? -18.672 34.031 6.789 1 47.94 288 GLY A C 1
ATOM 2348 O O . GLY A 1 288 ? -18.422 33.219 5.883 1 47.94 288 GLY A O 1
ATOM 2349 N N . ARG A 1 289 ? -19.359 33.75 7.816 1 46.31 289 ARG A N 1
ATOM 2350 C CA . ARG A 1 289 ? -20.219 32.562 7.742 1 46.31 289 ARG A CA 1
ATOM 2351 C C . ARG A 1 289 ? -21.562 32.906 7.117 1 46.31 289 ARG A C 1
ATOM 2353 O O . ARG A 1 289 ? -22.078 34 7.316 1 46.31 289 ARG A O 1
ATOM 2360 N N . MET B 1 1 ? 17.219 -35.812 8.273 1 21.67 1 MET B N 1
ATOM 2361 C CA . MET B 1 1 ? 16.203 -34.938 7.711 1 21.67 1 MET B CA 1
ATOM 2362 C C . MET B 1 1 ? 16.688 -34.344 6.387 1 21.67 1 MET B C 1
ATOM 2364 O O . MET B 1 1 ? 17.484 -33.406 6.371 1 21.67 1 MET B O 1
ATOM 2368 N N . ILE B 1 2 ? 16.859 -35.188 5.352 1 26.28 2 ILE B N 1
ATOM 2369 C CA . ILE B 1 2 ? 17.531 -35 4.078 1 26.28 2 ILE B CA 1
ATOM 2370 C C . ILE B 1 2 ? 16.844 -33.875 3.297 1 26.28 2 ILE B C 1
ATOM 2372 O O . ILE B 1 2 ? 15.641 -33.938 3.051 1 26.28 2 ILE B O 1
ATOM 2376 N N . THR B 1 3 ? 17.406 -32.719 3.32 1 27.12 3 THR B N 1
ATOM 2377 C CA . THR B 1 3 ? 16.984 -31.484 2.684 1 27.12 3 THR B CA 1
ATOM 2378 C C . THR B 1 3 ? 16.781 -31.688 1.185 1 27.12 3 THR B C 1
ATOM 2380 O O . THR B 1 3 ? 17.719 -32.062 0.473 1 27.12 3 THR B O 1
ATOM 2383 N N . LYS B 1 4 ? 15.695 -32.219 0.795 1 33.22 4 LYS B N 1
ATOM 2384 C CA . LYS B 1 4 ? 15.273 -32.562 -0.557 1 33.22 4 LYS B CA 1
ATOM 2385 C C . LYS B 1 4 ? 15.617 -31.469 -1.547 1 33.22 4 LYS B C 1
ATOM 2387 O O . LYS B 1 4 ? 15.289 -30.297 -1.32 1 33.22 4 LYS B O 1
ATOM 2392 N N . PRO B 1 5 ? 16.516 -31.797 -2.479 1 29.86 5 PRO B N 1
ATOM 2393 C CA . PRO B 1 5 ? 16.953 -30.734 -3.398 1 29.86 5 PRO B CA 1
ATOM 2394 C C . PRO B 1 5 ? 15.828 -30.219 -4.281 1 29.86 5 PRO B C 1
ATOM 2396 O O . PRO B 1 5 ? 15.195 -31 -5 1 29.86 5 PRO B O 1
ATOM 2399 N N . VAL B 1 6 ? 14.781 -29.672 -3.771 1 35.34 6 VAL B N 1
ATOM 2400 C CA . VAL B 1 6 ? 13.711 -28.969 -4.477 1 35.34 6 VAL B CA 1
ATOM 2401 C C . VAL B 1 6 ? 14.312 -27.953 -5.449 1 35.34 6 VAL B C 1
ATOM 2403 O O . VAL B 1 6 ? 15.273 -27.266 -5.117 1 35.34 6 VAL B O 1
ATOM 2406 N N . HIS B 1 7 ? 14.289 -28.422 -6.688 1 41.22 7 HIS B N 1
ATOM 2407 C CA . HIS B 1 7 ? 14.719 -27.359 -7.582 1 41.22 7 HIS B CA 1
ATOM 2408 C C . HIS B 1 7 ? 13.953 -26.062 -7.297 1 41.22 7 HIS B C 1
ATOM 2410 O O . HIS B 1 7 ? 12.875 -25.844 -7.852 1 41.22 7 HIS B O 1
ATOM 2416 N N . PRO B 1 8 ? 14.25 -25.672 -6.086 1 39.47 8 PRO B N 1
ATOM 2417 C CA . PRO B 1 8 ? 13.664 -24.391 -5.707 1 39.47 8 PRO B CA 1
ATOM 2418 C C . PRO B 1 8 ? 13.906 -23.297 -6.75 1 39.47 8 PRO B C 1
ATOM 2420 O O . PRO B 1 8 ? 15.008 -23.203 -7.297 1 39.47 8 PRO B O 1
ATOM 2423 N N . LEU B 1 9 ? 12.891 -23.141 -7.66 1 42.09 9 LEU B N 1
ATOM 2424 C CA . LEU B 1 9 ? 13.078 -21.953 -8.469 1 42.09 9 LEU B CA 1
ATOM 2425 C C . LEU B 1 9 ? 12.93 -20.688 -7.621 1 42.09 9 LEU B C 1
ATOM 2427 O O . LEU B 1 9 ? 11.828 -20.359 -7.184 1 42.09 9 LEU B O 1
ATOM 2431 N N . SER B 1 10 ? 14.039 -20.422 -6.945 1 42.91 10 SER B N 1
ATOM 2432 C CA . SER B 1 10 ? 14.102 -19.109 -6.316 1 42.91 10 SER B CA 1
ATOM 2433 C C . SER B 1 10 ? 14.695 -18.062 -7.262 1 42.91 10 SER B C 1
ATOM 2435 O O . SER B 1 10 ? 15.719 -18.312 -7.898 1 42.91 10 SER B O 1
ATOM 2437 N N . LEU B 1 11 ? 13.82 -17.25 -7.758 1 45.97 11 LEU B N 1
ATOM 2438 C CA . LEU B 1 11 ? 14.375 -16.188 -8.602 1 45.97 11 LEU B CA 1
ATOM 2439 C C . LEU B 1 11 ? 15.609 -15.57 -7.961 1 45.97 11 LEU B C 1
ATOM 2441 O O . LEU B 1 11 ? 16.422 -14.938 -8.648 1 45.97 11 LEU B O 1
ATOM 2445 N N . THR B 1 12 ? 15.68 -15.719 -6.68 1 42.97 12 THR B N 1
ATOM 2446 C CA . THR B 1 12 ? 16.906 -15.211 -6.098 1 42.97 12 THR B CA 1
ATOM 2447 C C . THR B 1 12 ? 18.109 -16 -6.605 1 42.97 12 THR B C 1
ATOM 2449 O O . THR B 1 12 ? 19.25 -15.555 -6.484 1 42.97 12 THR B O 1
ATOM 2452 N N . ASP B 1 13 ? 17.812 -17.188 -7.062 1 45.28 13 ASP B N 1
ATOM 2453 C CA . ASP B 1 13 ? 18.906 -18.031 -7.539 1 45.28 13 ASP B CA 1
ATOM 2454 C C . ASP B 1 13 ? 19.172 -17.797 -9.023 1 45.28 13 ASP B C 1
ATOM 2456 O O . ASP B 1 13 ? 20.047 -18.422 -9.609 1 45.28 13 ASP B O 1
ATOM 2460 N N . VAL B 1 14 ? 18.297 -17.047 -9.594 1 47.34 14 VAL B N 1
ATOM 2461 C CA . VAL B 1 14 ? 18.516 -16.719 -11.008 1 47.34 14 VAL B CA 1
ATOM 2462 C C . VAL B 1 14 ? 19.719 -15.812 -11.156 1 47.34 14 VAL B C 1
ATOM 2464 O O . VAL B 1 14 ? 19.859 -14.828 -10.422 1 47.34 14 VAL B O 1
ATOM 2467 N N . ASP B 1 15 ? 20.719 -16.297 -11.727 1 47 15 ASP B N 1
ATOM 2468 C CA . ASP B 1 15 ? 21.859 -15.461 -12.086 1 47 15 ASP B CA 1
ATOM 2469 C C . ASP B 1 15 ? 21.422 -14.305 -12.992 1 47 15 ASP B C 1
ATOM 2471 O O . ASP B 1 15 ? 21.312 -14.461 -14.203 1 47 15 ASP B O 1
ATOM 2475 N N . PHE B 1 16 ? 20.938 -13.281 -12.32 1 45.34 16 PHE B N 1
ATOM 2476 C CA . PHE B 1 16 ? 20.422 -12.102 -13.016 1 45.34 16 PHE B CA 1
ATOM 2477 C C . PHE B 1 16 ? 21.5 -11.5 -13.906 1 45.34 16 PHE B C 1
ATOM 2479 O O . PHE B 1 16 ? 21.203 -10.672 -14.773 1 45.34 16 PHE B O 1
ATOM 2486 N N . GLN B 1 17 ? 22.75 -11.875 -13.656 1 47.12 17 GLN B N 1
ATOM 2487 C CA . GLN B 1 17 ? 23.797 -11.414 -14.57 1 47.12 17 GLN B CA 1
ATOM 2488 C C . GLN B 1 17 ? 23.469 -11.828 -16 1 47.12 17 GLN B C 1
ATOM 2490 O O . GLN B 1 17 ? 23.781 -11.102 -16.953 1 47.12 17 GLN B O 1
ATOM 2495 N N . GLU B 1 18 ? 22.891 -12.906 -16.062 1 49.12 18 GLU B N 1
ATOM 2496 C CA . GLU B 1 18 ? 22.531 -13.352 -17.406 1 49.12 18 GLU B CA 1
ATOM 2497 C C . GLU B 1 18 ? 21.422 -12.477 -18 1 49.12 18 GLU B C 1
ATOM 2499 O O . GLU B 1 18 ? 21.344 -12.312 -19.219 1 49.12 18 GLU B O 1
ATOM 2504 N N . PHE B 1 19 ? 20.703 -11.914 -17.141 1 48.78 19 PHE B N 1
ATOM 2505 C CA . PHE B 1 19 ? 19.641 -11.016 -17.594 1 48.78 19 PHE B CA 1
ATOM 2506 C C . PHE B 1 19 ? 20.219 -9.68 -18.031 1 48.78 19 PHE B C 1
ATOM 2508 O O . PHE B 1 19 ? 19.688 -9.047 -18.953 1 48.78 19 PHE B O 1
ATOM 2515 N N . VAL B 1 20 ? 21.219 -9.234 -17.391 1 47.75 20 VAL B N 1
ATOM 2516 C CA . VAL B 1 20 ? 21.844 -7.957 -17.734 1 47.75 20 VAL B CA 1
ATOM 2517 C C . VAL B 1 20 ? 22.312 -7.984 -19.188 1 47.75 20 VAL B C 1
ATOM 2519 O O . VAL B 1 20 ? 22.203 -6.98 -19.891 1 47.75 20 VAL B O 1
ATOM 2522 N N . ASN B 1 21 ? 22.734 -9.102 -19.609 1 48.09 21 ASN B N 1
ATOM 2523 C CA . ASN B 1 21 ? 23.266 -9.125 -20.969 1 48.09 21 ASN B CA 1
ATOM 2524 C C . ASN B 1 21 ? 22.141 -9.039 -22.016 1 48.09 21 ASN B C 1
ATOM 2526 O O . ASN B 1 21 ? 22.406 -8.805 -23.188 1 48.09 21 ASN B O 1
ATOM 2530 N N . GLN B 1 22 ? 20.953 -9.32 -21.656 1 52.09 22 GLN B N 1
ATOM 2531 C CA . GLN B 1 22 ? 19.969 -9.461 -22.719 1 52.09 22 GLN B CA 1
ATOM 2532 C C . GLN B 1 22 ? 18.922 -8.344 -22.656 1 52.09 22 GLN B C 1
ATOM 2534 O O . GLN B 1 22 ? 17.844 -8.469 -23.219 1 52.09 22 GLN B O 1
ATOM 2539 N N . SER B 1 23 ? 19.141 -7.148 -22.25 1 60.47 23 SER B N 1
ATOM 2540 C CA . SER B 1 23 ? 18.297 -5.953 -22.328 1 60.47 23 SER B CA 1
ATOM 2541 C C . SER B 1 23 ? 17.047 -6.105 -21.469 1 60.47 23 SER B C 1
ATOM 2543 O O . SER B 1 23 ? 15.992 -5.562 -21.797 1 60.47 23 SER B O 1
ATOM 2545 N N . VAL B 1 24 ? 17.203 -7.133 -20.656 1 66.12 24 VAL B N 1
ATOM 2546 C CA . VAL B 1 24 ? 16.078 -7.281 -19.75 1 66.12 24 VAL B CA 1
ATOM 2547 C C . VAL B 1 24 ? 16.234 -6.328 -18.578 1 66.12 24 VAL B C 1
ATOM 2549 O O . VAL B 1 24 ? 17.328 -6.176 -18.031 1 66.12 24 VAL B O 1
ATOM 2552 N N . GLN B 1 25 ? 15.117 -5.539 -18.344 1 79.31 25 GLN B N 1
ATOM 2553 C CA . GLN B 1 25 ? 15.102 -4.656 -17.188 1 79.31 25 GLN B CA 1
ATOM 2554 C C . GLN B 1 25 ? 14.672 -5.406 -15.922 1 79.31 25 GLN B C 1
ATOM 2556 O O . GLN B 1 25 ? 13.672 -6.121 -15.93 1 79.31 25 GLN B O 1
ATOM 2561 N N . PHE B 1 26 ? 15.617 -5.438 -14.977 1 80.75 26 PHE B N 1
ATOM 2562 C CA . PHE B 1 26 ? 15.242 -6.141 -13.758 1 80.75 26 PHE B CA 1
ATOM 2563 C C . PHE B 1 26 ? 15.625 -5.332 -12.523 1 80.75 26 PHE B C 1
ATOM 2565 O O . PHE B 1 26 ? 16.438 -4.41 -12.609 1 80.75 26 PHE B O 1
ATOM 2572 N N . PHE B 1 27 ? 14.953 -5.523 -11.484 1 86.69 27 PHE B N 1
ATOM 2573 C CA . PHE B 1 27 ? 15.219 -4.977 -10.156 1 86.69 27 PHE B CA 1
ATOM 2574 C C . PHE B 1 27 ? 15.367 -6.098 -9.133 1 86.69 27 PHE B C 1
ATOM 2576 O O . PHE B 1 27 ? 14.625 -7.082 -9.172 1 86.69 27 PHE B O 1
ATOM 2583 N N . THR B 1 28 ? 16.453 -5.977 -8.32 1 84.25 28 THR B N 1
ATOM 2584 C CA . THR B 1 28 ? 16.656 -6.969 -7.273 1 84.25 28 THR B CA 1
ATOM 2585 C C . THR B 1 28 ? 16.828 -6.297 -5.918 1 84.25 28 THR B C 1
ATOM 2587 O O . THR B 1 28 ? 17.562 -5.312 -5.797 1 84.25 28 THR B O 1
ATOM 2590 N N . HIS B 1 29 ? 16.094 -6.711 -4.984 1 86.31 29 HIS B N 1
ATOM 2591 C CA . HIS B 1 29 ? 16.188 -6.316 -3.586 1 86.31 29 HIS B CA 1
ATOM 2592 C C . HIS B 1 29 ? 15.773 -7.457 -2.662 1 86.31 29 HIS B C 1
ATOM 2594 O O . HIS B 1 29 ? 15.164 -8.43 -3.107 1 86.31 29 HIS B O 1
ATOM 2600 N N . ASP B 1 30 ? 16.109 -7.383 -1.406 1 80.94 30 ASP B N 1
ATOM 2601 C CA . ASP B 1 30 ? 15.773 -8.43 -0.444 1 80.94 30 ASP B CA 1
ATOM 2602 C C . ASP B 1 30 ? 14.258 -8.547 -0.281 1 80.94 30 ASP B C 1
ATOM 2604 O O . ASP B 1 30 ? 13.742 -9.633 0.005 1 80.94 30 ASP B O 1
ATOM 2608 N N . ASP B 1 31 ? 13.531 -7.488 -0.542 1 88.19 31 ASP B N 1
ATOM 2609 C CA . ASP B 1 31 ? 12.086 -7.465 -0.376 1 88.19 31 ASP B CA 1
ATOM 2610 C C . ASP B 1 31 ? 11.391 -8.18 -1.532 1 88.19 31 ASP B C 1
ATOM 2612 O O . ASP B 1 31 ? 10.344 -8.812 -1.343 1 88.19 31 ASP B O 1
ATOM 2616 N N . PHE B 1 32 ? 11.984 -7.965 -2.688 1 91.12 32 PHE B N 1
ATOM 2617 C CA . PHE B 1 32 ? 11.359 -8.586 -3.854 1 91.12 32 PHE B CA 1
ATOM 2618 C C . PHE B 1 32 ? 12.25 -8.43 -5.082 1 91.12 32 PHE B C 1
ATOM 2620 O O . PHE B 1 32 ? 13.227 -7.68 -5.059 1 91.12 32 PHE B O 1
ATOM 2627 N N . VAL B 1 33 ? 11.945 -9.211 -6.098 1 87.06 33 VAL B N 1
ATOM 2628 C CA . VAL B 1 33 ? 12.594 -9.117 -7.402 1 87.06 33 VAL B CA 1
ATOM 2629 C C . VAL B 1 33 ? 11.539 -8.867 -8.477 1 87.06 33 VAL B C 1
ATOM 2631 O O . VAL B 1 33 ? 10.43 -9.406 -8.414 1 87.06 33 VAL B O 1
ATOM 2634 N N . MET B 1 34 ? 11.844 -8.047 -9.391 1 90.62 34 MET B N 1
ATOM 2635 C CA . MET B 1 34 ? 10.883 -7.723 -10.445 1 90.62 34 MET B CA 1
ATOM 2636 C C . MET B 1 34 ? 11.57 -7.707 -11.812 1 90.62 34 MET B C 1
ATOM 2638 O O . MET B 1 34 ? 12.695 -7.234 -11.938 1 90.62 34 MET B O 1
ATOM 2642 N N . ILE B 1 35 ? 10.93 -8.312 -12.727 1 84.81 35 ILE B N 1
ATOM 2643 C CA . ILE B 1 35 ? 11.406 -8.352 -14.102 1 84.81 35 ILE B CA 1
ATOM 2644 C C . ILE B 1 35 ? 10.344 -7.773 -15.031 1 84.81 35 ILE B C 1
ATOM 2646 O O . ILE B 1 35 ? 9.18 -8.156 -14.969 1 84.81 35 ILE B O 1
ATOM 2650 N N . MET B 1 36 ? 10.797 -6.785 -15.867 1 86.44 36 MET B N 1
ATOM 2651 C CA . MET B 1 36 ? 9.859 -6.109 -16.766 1 86.44 36 MET B CA 1
ATOM 2652 C C . MET B 1 36 ? 10.039 -6.59 -18.203 1 86.44 36 MET B C 1
ATOM 2654 O O . MET B 1 36 ? 11.164 -6.637 -18.703 1 86.44 36 MET B O 1
ATOM 2658 N N . ASN B 1 37 ? 8.922 -6.836 -18.828 1 77.69 37 ASN B N 1
ATOM 2659 C CA . ASN B 1 37 ? 8.852 -7.059 -20.266 1 77.69 37 ASN B CA 1
ATOM 2660 C C . ASN B 1 37 ? 9.781 -8.188 -20.703 1 77.69 37 ASN B C 1
ATOM 2662 O O . ASN B 1 37 ? 10.57 -8.023 -21.641 1 77.69 37 ASN B O 1
ATOM 2666 N N . VAL B 1 38 ? 9.75 -9.266 -20.031 1 70.25 38 VAL B N 1
ATOM 2667 C CA . VAL B 1 38 ? 10.633 -10.391 -20.359 1 70.25 38 VAL B CA 1
ATOM 2668 C C . VAL B 1 38 ? 9.93 -11.32 -21.344 1 70.25 38 VAL B C 1
ATOM 2670 O O . VAL B 1 38 ? 8.75 -11.625 -21.188 1 70.25 38 VAL B O 1
ATOM 2673 N N . CYS B 1 39 ? 10.75 -11.539 -22.375 1 63.38 39 CYS B N 1
ATOM 2674 C CA . CYS B 1 39 ? 10.312 -12.594 -23.281 1 63.38 39 CYS B CA 1
ATOM 2675 C C . CYS B 1 39 ? 10.648 -13.969 -22.719 1 63.38 39 CYS B C 1
ATOM 2677 O O . CYS B 1 39 ? 11.82 -14.297 -22.516 1 63.38 39 CYS B O 1
ATOM 2679 N N . PHE B 1 40 ? 9.672 -14.719 -22.266 1 55.81 40 PHE B N 1
ATOM 2680 C CA . PHE B 1 40 ? 9.852 -16.016 -21.625 1 55.81 40 PHE B CA 1
ATOM 2681 C C . PHE B 1 40 ? 10.609 -16.969 -22.547 1 55.81 40 PHE B C 1
ATOM 2683 O O . PHE B 1 40 ? 11.367 -17.828 -22.078 1 55.81 40 PHE B O 1
ATOM 2690 N N . TYR B 1 41 ? 10.344 -16.875 -23.797 1 50.91 41 TYR B N 1
ATOM 2691 C CA . TYR B 1 41 ? 10.953 -17.828 -24.719 1 50.91 41 TYR B CA 1
ATOM 2692 C C . TYR B 1 41 ? 12.469 -17.719 -24.672 1 50.91 41 TYR B C 1
ATOM 2694 O O . TYR B 1 41 ? 13.172 -18.734 -24.766 1 50.91 41 TYR B O 1
ATOM 2702 N N . ARG B 1 42 ? 12.922 -16.578 -24.562 1 50.5 42 ARG B N 1
ATOM 2703 C CA . ARG B 1 42 ? 14.367 -16.406 -24.703 1 50.5 42 ARG B CA 1
ATOM 2704 C C . ARG B 1 42 ? 15.078 -16.641 -23.391 1 50.5 42 ARG B C 1
ATOM 2706 O O . ARG B 1 42 ? 16.266 -17 -23.359 1 50.5 42 ARG B O 1
ATOM 2713 N N . GLN B 1 43 ? 14.344 -16.469 -22.422 1 51.34 43 GLN B N 1
ATOM 2714 C CA . GLN B 1 43 ? 14.953 -16.578 -21.109 1 51.34 43 GLN B CA 1
ATOM 2715 C C . GLN B 1 43 ? 14.016 -17.25 -20.109 1 51.34 43 GLN B C 1
ATOM 2717 O O . GLN B 1 43 ? 13.383 -16.594 -19.297 1 51.34 43 GLN B O 1
ATOM 2722 N N . PRO B 1 44 ? 13.875 -18.609 -20.469 1 52.53 44 PRO B N 1
ATOM 2723 C CA . PRO B 1 44 ? 12.75 -19.266 -19.797 1 52.53 44 PRO B CA 1
ATOM 2724 C C . PRO B 1 44 ? 12.969 -19.422 -18.297 1 52.53 44 PRO B C 1
ATOM 2726 O O . PRO B 1 44 ? 14.008 -19.938 -17.875 1 52.53 44 PRO B O 1
ATOM 2729 N N . PHE B 1 45 ? 12.375 -18.562 -17.516 1 58.5 45 PHE B N 1
ATOM 2730 C CA . PHE B 1 45 ? 12.305 -18.906 -16.109 1 58.5 45 PHE B CA 1
ATOM 2731 C C . PHE B 1 45 ? 11.664 -20.266 -15.906 1 58.5 45 PHE B C 1
ATOM 2733 O O . PHE B 1 45 ? 11.883 -20.922 -14.883 1 58.5 45 PHE B O 1
ATOM 2740 N N . LEU B 1 46 ? 11.023 -20.562 -16.891 1 66.56 46 LEU B N 1
ATOM 2741 C CA . LEU B 1 46 ? 10.383 -21.859 -16.922 1 66.56 46 LEU B CA 1
ATOM 2742 C C . LEU B 1 46 ? 10.547 -22.516 -18.297 1 66.56 46 LEU B C 1
ATOM 2744 O O . LEU B 1 46 ? 10.328 -21.875 -19.328 1 66.56 46 LEU B O 1
ATOM 2748 N N . LYS B 1 47 ? 11.227 -23.562 -18.219 1 67.38 47 LYS B N 1
ATOM 2749 C CA . LYS B 1 47 ? 11.352 -24.312 -19.469 1 67.38 47 LYS B CA 1
ATOM 2750 C C . LYS B 1 47 ? 10.094 -25.156 -19.719 1 67.38 47 LYS B C 1
ATOM 2752 O O . LYS B 1 47 ? 9.531 -25.734 -18.797 1 67.38 47 LYS B O 1
ATOM 2757 N N . PRO B 1 48 ? 9.727 -25.062 -21.016 1 70.44 48 PRO B N 1
ATOM 2758 C CA . PRO B 1 48 ? 8.547 -25.875 -21.328 1 70.44 48 PRO B CA 1
ATOM 2759 C C . PRO B 1 48 ? 8.727 -27.344 -20.953 1 70.44 48 PRO B C 1
ATOM 2761 O O . PRO B 1 48 ? 9.828 -27.891 -21.109 1 70.44 48 PRO B O 1
ATOM 2764 N N . ASN B 1 49 ? 7.738 -27.984 -20.422 1 67.88 49 ASN B N 1
ATOM 2765 C CA . ASN B 1 49 ? 7.645 -29.406 -20.109 1 67.88 49 ASN B CA 1
ATOM 2766 C C . ASN B 1 49 ? 8.539 -29.781 -18.922 1 67.88 49 ASN B C 1
ATOM 2768 O O . ASN B 1 49 ? 8.961 -30.922 -18.797 1 67.88 49 ASN B O 1
ATOM 2772 N N . GLU B 1 50 ? 8.945 -28.781 -18.297 1 70.31 50 GLU B N 1
ATOM 2773 C CA . GLU B 1 50 ? 9.617 -29.016 -17.016 1 70.31 50 GLU B CA 1
ATOM 2774 C C . GLU B 1 50 ? 8.719 -28.609 -15.852 1 70.31 50 GLU B C 1
ATOM 2776 O O . GLU B 1 50 ? 7.906 -27.703 -15.969 1 70.31 50 GLU B O 1
ATOM 2781 N N . VAL B 1 51 ? 8.93 -29.359 -14.773 1 73.38 51 VAL B N 1
ATOM 2782 C CA . VAL B 1 51 ? 8.117 -29.125 -13.586 1 73.38 51 VAL B CA 1
ATOM 2783 C C . VAL B 1 51 ? 8.945 -28.359 -12.547 1 73.38 51 VAL B C 1
ATOM 2785 O O . VAL B 1 51 ? 10.109 -28.672 -12.32 1 73.38 51 VAL B O 1
ATOM 2788 N N . TYR B 1 52 ? 8.344 -27.375 -12.039 1 73.75 52 TYR B N 1
ATOM 2789 C CA . TYR B 1 52 ? 9.023 -26.547 -11.047 1 73.75 52 TYR B CA 1
ATOM 2790 C C . TYR B 1 52 ? 8.195 -26.422 -9.773 1 73.75 52 TYR B C 1
ATOM 2792 O O . TYR B 1 52 ? 6.961 -26.344 -9.828 1 73.75 52 TYR B O 1
ATOM 2800 N N . ARG B 1 53 ? 8.875 -26.469 -8.656 1 73.75 53 ARG B N 1
ATOM 2801 C CA . ARG B 1 53 ? 8.258 -26.062 -7.395 1 73.75 53 ARG B CA 1
ATOM 2802 C C . ARG B 1 53 ? 8.68 -24.656 -7.004 1 73.75 53 ARG B C 1
ATOM 2804 O O . ARG B 1 53 ? 9.867 -24.406 -6.766 1 73.75 53 ARG B O 1
ATOM 2811 N N . ILE B 1 54 ? 7.727 -23.844 -6.895 1 75.94 54 ILE B N 1
ATOM 2812 C CA . ILE B 1 54 ? 8.016 -22.453 -6.613 1 75.94 54 ILE B CA 1
ATOM 2813 C C . ILE B 1 54 ? 8.25 -22.266 -5.113 1 75.94 54 ILE B C 1
ATOM 2815 O O . ILE B 1 54 ? 7.473 -22.75 -4.293 1 75.94 54 ILE B O 1
ATOM 2819 N N . THR B 1 55 ? 9.328 -21.609 -4.742 1 74.06 55 THR B N 1
ATOM 2820 C CA . THR B 1 55 ? 9.664 -21.422 -3.336 1 74.06 55 THR B CA 1
ATOM 2821 C C . THR B 1 55 ? 8.984 -20.172 -2.781 1 74.06 55 THR B C 1
ATOM 2823 O O . THR B 1 55 ? 8.383 -20.219 -1.706 1 74.06 55 THR B O 1
ATOM 2826 N N . GLU B 1 56 ? 9.172 -19.047 -3.512 1 81.88 56 GLU B N 1
ATOM 2827 C CA . GLU B 1 56 ? 8.547 -17.797 -3.105 1 81.88 56 GLU B CA 1
ATOM 2828 C C . GLU B 1 56 ? 7.309 -17.5 -3.939 1 81.88 56 GLU B C 1
ATOM 2830 O O . GLU B 1 56 ? 7.199 -17.953 -5.082 1 81.88 56 GLU B O 1
ATOM 2835 N N . SER B 1 57 ? 6.445 -16.719 -3.291 1 89.75 57 SER B N 1
ATOM 2836 C CA . SER B 1 57 ? 5.273 -16.281 -4.055 1 89.75 57 SER B CA 1
ATOM 2837 C C . SER B 1 57 ? 5.68 -15.508 -5.301 1 89.75 57 SER B C 1
ATOM 2839 O O . SER B 1 57 ? 6.719 -14.844 -5.312 1 89.75 57 SER B O 1
ATOM 2841 N N . ARG B 1 58 ? 4.836 -15.641 -6.32 1 90.31 58 ARG B N 1
ATOM 2842 C CA . ARG B 1 58 ? 5.129 -14.969 -7.582 1 90.31 58 ARG B CA 1
ATOM 2843 C C . ARG B 1 58 ? 3.871 -14.328 -8.172 1 90.31 58 ARG B C 1
ATOM 2845 O O . ARG B 1 58 ? 2.771 -14.867 -8.023 1 90.31 58 ARG B O 1
ATOM 2852 N N . LEU B 1 59 ? 4.066 -13.219 -8.727 1 94.94 59 LEU B N 1
ATOM 2853 C CA . LEU B 1 59 ? 3.023 -12.555 -9.5 1 94.94 59 LEU B CA 1
ATOM 2854 C C . LEU B 1 59 ? 3.471 -12.336 -10.945 1 94.94 59 LEU B C 1
ATOM 2856 O O . LEU B 1 59 ? 4.52 -11.734 -11.188 1 94.94 59 LEU B O 1
ATOM 2860 N N . ILE B 1 60 ? 2.689 -12.883 -11.906 1 93 60 ILE B N 1
ATOM 2861 C CA . ILE B 1 60 ? 3.021 -12.789 -13.32 1 93 60 ILE B CA 1
ATOM 2862 C C . ILE B 1 60 ? 1.872 -12.133 -14.078 1 93 60 ILE B C 1
ATOM 2864 O O . ILE B 1 60 ? 0.733 -12.602 -14.023 1 93 60 ILE B O 1
ATOM 2868 N N . LEU B 1 61 ? 2.162 -11.062 -14.703 1 95.38 61 LEU B N 1
ATOM 2869 C CA . LEU B 1 61 ? 1.203 -10.359 -15.555 1 95.38 61 LEU B CA 1
ATOM 2870 C C . LEU B 1 61 ? 1.555 -10.539 -17.031 1 95.38 61 LEU B C 1
ATOM 2872 O O . LEU B 1 61 ? 2.633 -10.133 -17.469 1 95.38 61 LEU B O 1
ATOM 2876 N N . LEU B 1 62 ? 0.68 -11.109 -17.812 1 93.81 62 LEU B N 1
ATOM 2877 C CA . LEU B 1 62 ? 0.956 -11.367 -19.219 1 93.81 62 LEU B CA 1
ATOM 2878 C C . LEU B 1 62 ? 0.606 -10.148 -20.062 1 93.81 62 LEU B C 1
ATOM 2880 O O . LEU B 1 62 ? -0.557 -9.742 -20.125 1 93.81 62 LEU B O 1
ATOM 2884 N N . LEU B 1 63 ? 1.574 -9.648 -20.688 1 93.62 63 LEU B N 1
ATOM 2885 C CA . LEU B 1 63 ? 1.405 -8.445 -21.5 1 93.62 63 LEU B CA 1
ATOM 2886 C C . LEU B 1 63 ? 1.014 -8.805 -22.922 1 93.62 63 LEU B C 1
ATOM 2888 O O . LEU B 1 63 ? 0.225 -8.102 -23.547 1 93.62 63 LEU B O 1
ATOM 2892 N N . GLU B 1 64 ? 1.582 -9.828 -23.453 1 91 64 GLU B N 1
ATOM 2893 C CA . GLU B 1 64 ? 1.374 -10.305 -24.812 1 91 64 GLU B CA 1
ATOM 2894 C C . GLU B 1 64 ? 1.509 -11.82 -24.891 1 91 64 GLU B C 1
ATOM 2896 O O . GLU B 1 64 ? 2.17 -12.438 -24.047 1 91 64 GLU B O 1
ATOM 2901 N N . GLY B 1 65 ? 0.76 -12.438 -25.891 1 92.19 65 GLY B N 1
ATOM 2902 C CA . GLY B 1 65 ? 0.919 -13.859 -26.156 1 92.19 65 GLY B CA 1
ATOM 2903 C C . GLY B 1 65 ? -0.015 -14.727 -25.328 1 92.19 65 GLY B C 1
ATOM 2904 O O . GLY B 1 65 ? -1.029 -14.25 -24.828 1 92.19 65 GLY B O 1
ATOM 2905 N N . HIS B 1 66 ? 0.323 -16.016 -25.375 1 92.81 66 HIS B N 1
ATOM 2906 C CA . HIS B 1 66 ? -0.473 -16.984 -24.625 1 92.81 66 HIS B CA 1
ATOM 2907 C C . HIS B 1 66 ? 0.391 -18.141 -24.125 1 92.81 66 HIS B C 1
ATOM 2909 O O . HIS B 1 66 ? 1.507 -18.344 -24.609 1 92.81 66 HIS B O 1
ATOM 2915 N N . ALA B 1 67 ? -0.107 -18.812 -23.062 1 90.69 67 ALA B N 1
ATOM 2916 C CA . ALA B 1 67 ? 0.593 -19.953 -22.5 1 90.69 67 ALA B CA 1
ATOM 2917 C C . ALA B 1 67 ? -0.389 -20.938 -21.875 1 90.69 67 ALA B C 1
ATOM 2919 O O . ALA B 1 67 ? -1.512 -20.578 -21.516 1 90.69 67 ALA B O 1
ATOM 2920 N N . GLN B 1 68 ? 0.028 -22.172 -21.906 1 92.44 68 GLN B N 1
ATOM 2921 C CA . GLN B 1 68 ? -0.663 -23.219 -21.172 1 92.44 68 GLN B CA 1
ATOM 2922 C C . GLN B 1 68 ? 0.223 -23.797 -20.078 1 92.44 68 GLN B C 1
ATOM 2924 O O . GLN B 1 68 ? 1.394 -24.109 -20.312 1 92.44 68 GLN B O 1
ATOM 2929 N N . ALA B 1 69 ? -0.35 -23.828 -18.906 1 88.62 69 ALA B N 1
ATOM 2930 C CA . ALA B 1 69 ? 0.439 -24.344 -17.797 1 88.62 69 ALA B CA 1
ATOM 2931 C C . ALA B 1 69 ? -0.429 -25.172 -16.844 1 88.62 69 ALA B C 1
ATOM 2933 O O . ALA B 1 69 ? -1.63 -24.922 -16.719 1 88.62 69 ALA B O 1
ATOM 2934 N N . SER B 1 70 ? 0.227 -26.125 -16.281 1 85.38 70 SER B N 1
ATOM 2935 C CA . SER B 1 70 ? -0.389 -26.844 -15.164 1 85.38 70 SER B CA 1
ATOM 2936 C C . SER B 1 70 ? 0.08 -26.297 -13.82 1 85.38 70 SER B C 1
ATOM 2938 O O . SER B 1 70 ? 1.282 -26.203 -13.562 1 85.38 70 SER B O 1
ATOM 2940 N N . ILE B 1 71 ? -0.865 -25.812 -13.039 1 85.12 71 ILE B N 1
ATOM 2941 C CA . ILE B 1 71 ? -0.557 -25.297 -11.711 1 85.12 71 ILE B CA 1
ATOM 2942 C C . ILE B 1 71 ? -1.25 -26.141 -10.648 1 85.12 71 ILE B C 1
ATOM 2944 O O . ILE B 1 71 ? -2.48 -26.172 -10.57 1 85.12 71 ILE B O 1
ATOM 2948 N N . ASN B 1 72 ? -0.437 -26.75 -9.828 1 76.56 72 ASN B N 1
ATOM 2949 C CA . ASN B 1 72 ? -0.968 -27.672 -8.828 1 76.56 72 ASN B CA 1
ATOM 2950 C C . ASN B 1 72 ? -1.979 -28.641 -9.438 1 76.56 72 ASN B C 1
ATOM 2952 O O . ASN B 1 72 ? -3.109 -28.75 -8.953 1 76.56 72 ASN B O 1
ATOM 2956 N N . LEU B 1 73 ? -1.637 -29.141 -10.555 1 70 73 LEU B N 1
ATOM 2957 C CA . LEU B 1 73 ? -2.307 -30.25 -11.219 1 70 73 LEU B CA 1
ATOM 2958 C C . LEU B 1 73 ? -3.492 -29.766 -12.039 1 70 73 LEU B C 1
ATOM 2960 O O . LEU B 1 73 ? -4.152 -30.547 -12.719 1 70 73 LEU B O 1
ATOM 2964 N N . GLN B 1 74 ? -3.752 -28.5 -11.992 1 78.69 74 GLN B N 1
ATOM 2965 C CA . GLN B 1 74 ? -4.828 -27.938 -12.805 1 78.69 74 GLN B CA 1
ATOM 2966 C C . GLN B 1 74 ? -4.273 -27.188 -14.008 1 78.69 74 GLN B C 1
ATOM 2968 O O . GLN B 1 74 ? -3.332 -26.406 -13.875 1 78.69 74 GLN B O 1
ATOM 2973 N N . ASP B 1 75 ? -4.918 -27.516 -15.125 1 85.5 75 ASP B N 1
ATOM 2974 C CA . ASP B 1 75 ? -4.457 -26.891 -16.359 1 85.5 75 ASP B CA 1
ATOM 2975 C C . ASP B 1 75 ? -5.129 -25.531 -16.562 1 85.5 75 ASP B C 1
ATOM 2977 O O . ASP B 1 75 ? -6.34 -25.391 -16.375 1 85.5 75 ASP B O 1
ATOM 2981 N N . TYR B 1 76 ? -4.359 -24.594 -16.906 1 90.62 76 TYR B N 1
ATOM 2982 C CA . TYR B 1 76 ? -4.859 -23.25 -17.172 1 90.62 76 TYR B CA 1
ATOM 2983 C C . TYR B 1 76 ? -4.316 -22.719 -18.5 1 90.62 76 TYR B C 1
ATOM 2985 O O . TYR B 1 76 ? -3.164 -22.969 -18.844 1 90.62 76 TYR B O 1
ATOM 2993 N N . ALA B 1 77 ? -5.18 -22.078 -19.188 1 94.62 77 ALA B N 1
ATOM 2994 C CA . ALA B 1 77 ? -4.762 -21.281 -20.344 1 94.62 77 ALA B CA 1
ATOM 2995 C C . ALA B 1 77 ? -4.75 -19.797 -20 1 94.62 77 ALA B C 1
ATOM 2997 O O . ALA B 1 77 ? -5.727 -19.266 -19.469 1 94.62 77 ALA B O 1
ATOM 2998 N N . VAL B 1 78 ? -3.639 -19.156 -20.266 1 94.81 78 VAL B N 1
ATOM 2999 C CA . VAL B 1 78 ? -3.541 -17.734 -19.984 1 94.81 78 VAL B CA 1
ATOM 3000 C C . VAL B 1 78 ? -3.158 -16.984 -21.266 1 94.81 78 VAL B C 1
ATOM 3002 O O . VAL B 1 78 ? -2.52 -17.547 -22.156 1 94.81 78 VAL B O 1
ATOM 3005 N N . SER B 1 79 ? -3.59 -15.758 -21.406 1 95.69 79 SER B N 1
ATOM 3006 C CA . SER B 1 79 ? -3.312 -14.883 -22.547 1 95.69 79 SER B CA 1
ATOM 3007 C C . SER B 1 79 ? -3.162 -13.43 -22.094 1 95.69 79 SER B C 1
ATOM 3009 O O . SER B 1 79 ? -3.135 -13.141 -20.906 1 95.69 79 SER B O 1
ATOM 3011 N N . GLN B 1 80 ? -2.973 -12.578 -23.109 1 94.56 80 GLN B N 1
ATOM 3012 C CA . GLN B 1 80 ? -2.805 -11.164 -22.797 1 94.56 80 GLN B CA 1
ATOM 3013 C C . GLN B 1 80 ? -3.867 -10.688 -21.797 1 94.56 80 GLN B C 1
ATOM 3015 O O . GLN B 1 80 ? -5.055 -10.961 -21.984 1 94.56 80 GLN B O 1
ATOM 3020 N N . GLY B 1 81 ? -3.346 -10.016 -20.719 1 95.06 81 GLY B N 1
ATOM 3021 C CA . GLY B 1 81 ? -4.262 -9.5 -19.703 1 95.06 81 GLY B CA 1
ATOM 3022 C C . GLY B 1 81 ? -4.426 -10.422 -18.516 1 95.06 81 GLY B C 1
ATOM 3023 O O . GLY B 1 81 ? -4.918 -10.016 -17.469 1 95.06 81 GLY B O 1
ATOM 3024 N N . SER B 1 82 ? -4.008 -11.664 -18.625 1 96.88 82 SER B N 1
ATOM 3025 C CA . SER B 1 82 ? -4.113 -12.609 -17.531 1 96.88 82 SER B CA 1
ATOM 3026 C C . SER B 1 82 ? -3.119 -12.281 -16.422 1 96.88 82 SER B C 1
ATOM 3028 O O . SER B 1 82 ? -2.043 -11.742 -16.688 1 96.88 82 SER B O 1
ATOM 3030 N N . LEU B 1 83 ? -3.518 -12.523 -15.234 1 97.62 83 LEU B N 1
ATOM 3031 C CA . LEU B 1 83 ? -2.646 -12.414 -14.062 1 97.62 83 LEU B CA 1
ATOM 3032 C C . LEU B 1 83 ? -2.572 -13.742 -13.32 1 97.62 83 LEU B C 1
ATOM 3034 O O . LEU B 1 83 ? -3.6 -14.383 -13.07 1 97.62 83 LEU B O 1
ATOM 3038 N N . VAL B 1 84 ? -1.366 -14.203 -13.055 1 96.12 84 VAL B N 1
ATOM 3039 C CA . VAL B 1 84 ? -1.13 -15.43 -12.305 1 96.12 84 VAL B CA 1
ATOM 3040 C C . VAL B 1 84 ? -0.436 -15.102 -10.984 1 96.12 84 VAL B C 1
ATOM 3042 O O . VAL B 1 84 ? 0.672 -14.555 -10.977 1 96.12 84 VAL B O 1
ATOM 3045 N N . LEU B 1 85 ? -1.084 -15.297 -9.93 1 96.75 85 LEU B N 1
ATOM 3046 C CA . LEU B 1 85 ? -0.523 -15.188 -8.586 1 96.75 85 LEU B CA 1
ATOM 3047 C C . LEU B 1 85 ? -0.309 -16.562 -7.969 1 96.75 85 LEU B C 1
ATOM 3049 O O . LEU B 1 85 ? -1.263 -17.328 -7.789 1 96.75 85 LEU B O 1
ATOM 3053 N N . LEU B 1 86 ? 0.934 -16.906 -7.672 1 92.12 86 LEU B N 1
ATOM 3054 C CA . LEU B 1 86 ? 1.274 -18.219 -7.156 1 92.12 86 LEU B CA 1
ATOM 3055 C C . LEU B 1 86 ? 1.676 -18.141 -5.688 1 92.12 86 LEU B C 1
ATOM 3057 O O . LEU B 1 86 ? 2.514 -17.312 -5.312 1 92.12 86 LEU B O 1
ATOM 3061 N N . ALA B 1 87 ? 1.077 -18.953 -4.883 1 89.06 87 ALA B N 1
ATOM 3062 C CA . ALA B 1 87 ? 1.489 -19.109 -3.492 1 89.06 87 ALA B CA 1
ATOM 3063 C C . ALA B 1 87 ? 2.777 -19.922 -3.387 1 89.06 87 ALA B C 1
ATOM 3065 O O . ALA B 1 87 ? 3.17 -20.594 -4.336 1 89.06 87 ALA B O 1
ATOM 3066 N N . PRO B 1 88 ? 3.482 -19.766 -2.268 1 81 88 PRO B N 1
ATOM 3067 C CA . PRO B 1 88 ? 4.684 -20.594 -2.094 1 81 88 PRO B CA 1
ATOM 3068 C C . PRO B 1 88 ? 4.395 -22.078 -2.217 1 81 88 PRO B C 1
ATOM 3070 O O . PRO B 1 88 ? 3.301 -22.531 -1.874 1 81 88 PRO B O 1
ATOM 3073 N N . ASP B 1 89 ? 5.355 -22.797 -2.863 1 71.88 89 ASP B N 1
ATOM 3074 C CA . ASP B 1 89 ? 5.363 -24.25 -2.961 1 71.88 89 ASP B CA 1
ATOM 3075 C C . ASP B 1 89 ? 4.43 -24.734 -4.07 1 71.88 89 ASP B C 1
ATOM 3077 O O . ASP B 1 89 ? 4.203 -25.938 -4.223 1 71.88 89 ASP B O 1
ATOM 3081 N N . ALA B 1 90 ? 3.852 -23.812 -4.766 1 78.44 90 ALA B N 1
ATOM 3082 C CA . ALA B 1 90 ? 3.061 -24.219 -5.926 1 78.44 90 ALA B CA 1
ATOM 3083 C C . ALA B 1 90 ? 3.908 -25 -6.922 1 78.44 90 ALA B C 1
ATOM 3085 O O . ALA B 1 90 ? 5.078 -24.688 -7.141 1 78.44 90 ALA B O 1
ATOM 3086 N N . ILE B 1 91 ? 3.334 -26.016 -7.512 1 75.5 91 ILE B N 1
ATOM 3087 C CA . ILE B 1 91 ? 3.992 -26.797 -8.555 1 75.5 91 ILE B CA 1
ATOM 3088 C C . ILE B 1 91 ? 3.506 -26.344 -9.93 1 75.5 91 ILE B C 1
ATOM 3090 O O . ILE B 1 91 ? 2.301 -26.312 -10.188 1 75.5 91 ILE B O 1
ATOM 3094 N N . VAL B 1 92 ? 4.434 -26 -10.742 1 82.62 92 VAL B N 1
ATOM 3095 C CA . VAL B 1 92 ? 4.086 -25.406 -12.031 1 82.62 92 VAL B CA 1
ATOM 3096 C C . VAL B 1 92 ? 4.781 -26.188 -13.156 1 82.62 92 VAL B C 1
ATOM 3098 O O . VAL B 1 92 ? 5.957 -26.531 -13.031 1 82.62 92 VAL B O 1
ATOM 3101 N N . GLU B 1 93 ? 4.031 -26.469 -14.172 1 78.31 93 GLU B N 1
ATOM 3102 C CA . GLU B 1 93 ? 4.555 -27.047 -15.406 1 78.31 93 GLU B CA 1
ATOM 3103 C C . GLU B 1 93 ? 4.109 -26.234 -16.625 1 78.31 93 GLU B C 1
ATOM 3105 O O . GLU B 1 93 ? 2.912 -26.156 -16.922 1 78.31 93 GLU B O 1
ATOM 3110 N N . LEU B 1 94 ? 5.027 -25.672 -17.234 1 83.06 94 LEU B N 1
ATOM 3111 C CA . LEU B 1 94 ? 4.719 -24.953 -18.469 1 83.06 94 LEU B CA 1
ATOM 3112 C C . LEU B 1 94 ? 4.551 -25.938 -19.641 1 83.06 94 LEU B C 1
ATOM 3114 O O . LEU B 1 94 ? 5.492 -26.641 -20 1 83.06 94 LEU B O 1
ATOM 3118 N N . LYS B 1 95 ? 3.451 -25.969 -20.234 1 83.75 95 LYS B N 1
ATOM 3119 C CA . LYS B 1 95 ? 3.158 -26.906 -21.328 1 83.75 95 LYS B CA 1
ATOM 3120 C C . LYS B 1 95 ? 3.43 -26.281 -22.688 1 83.75 95 LYS B C 1
ATOM 3122 O O . LYS B 1 95 ? 4.016 -26.906 -23.562 1 83.75 95 LYS B O 1
ATOM 3127 N N . GLU B 1 96 ? 2.873 -25.125 -22.906 1 86.25 96 GLU B N 1
ATOM 3128 C CA . GLU B 1 96 ? 3.033 -24.406 -24.156 1 86.25 96 GLU B CA 1
ATOM 3129 C C . GLU B 1 96 ? 3.168 -22.906 -23.906 1 86.25 96 GLU B C 1
ATOM 3131 O O . GLU B 1 96 ? 2.592 -22.375 -22.969 1 86.25 96 GLU B O 1
ATOM 3136 N N . VAL B 1 97 ? 3.939 -22.297 -24.766 1 86.69 97 VAL B N 1
ATOM 3137 C CA . VAL B 1 97 ? 4.102 -20.844 -24.688 1 86.69 97 VAL B CA 1
ATOM 3138 C C . VAL B 1 97 ? 4.316 -20.266 -26.094 1 86.69 97 VAL B C 1
ATOM 3140 O O . VAL B 1 97 ? 5.027 -20.859 -26.906 1 86.69 97 VAL B O 1
ATOM 3143 N N . SER B 1 98 ? 3.619 -19.203 -26.328 1 88.31 98 SER B N 1
ATOM 3144 C CA . SER B 1 98 ? 3.773 -18.562 -27.625 1 88.31 98 SER B CA 1
ATOM 3145 C C . SER B 1 98 ? 5.105 -17.828 -27.734 1 88.31 98 SER B C 1
ATOM 3147 O O . SER B 1 98 ? 5.66 -17.391 -26.719 1 88.31 98 SER B O 1
ATOM 3149 N N . ASP B 1 99 ? 5.609 -17.594 -28.922 1 82.75 99 ASP B N 1
ATOM 3150 C CA . ASP B 1 99 ? 6.918 -17 -29.172 1 82.75 99 ASP B CA 1
ATOM 3151 C C . ASP B 1 99 ? 6.941 -15.523 -28.766 1 82.75 99 ASP B C 1
ATOM 3153 O O . ASP B 1 99 ? 8 -14.984 -28.438 1 82.75 99 ASP B O 1
ATOM 3157 N N . ASN B 1 100 ? 5.84 -14.891 -28.766 1 86.5 100 ASN B N 1
ATOM 3158 C CA . ASN B 1 100 ? 5.781 -13.453 -28.516 1 86.5 100 ASN B CA 1
ATOM 3159 C C . ASN B 1 100 ? 5.367 -13.133 -27.094 1 86.5 100 ASN B C 1
ATOM 3161 O O . ASN B 1 100 ? 4.934 -12.016 -26.797 1 86.5 100 ASN B O 1
ATOM 3165 N N . VAL B 1 101 ? 5.453 -14.125 -26.25 1 87.12 101 VAL B N 1
ATOM 3166 C CA . VAL B 1 101 ? 4.98 -13.938 -24.875 1 87.12 101 VAL B CA 1
ATOM 3167 C C . VAL B 1 101 ? 5.863 -12.914 -24.156 1 87.12 101 VAL B C 1
ATOM 3169 O O . VAL B 1 101 ? 7.094 -12.984 -24.234 1 87.12 101 VAL B O 1
ATOM 3172 N N . ARG B 1 102 ? 5.234 -11.906 -23.609 1 87.31 102 ARG B N 1
ATOM 3173 C CA . ARG B 1 102 ? 5.871 -10.906 -22.766 1 87.31 102 ARG B CA 1
ATOM 3174 C C . ARG B 1 102 ? 5.145 -10.789 -21.422 1 87.31 102 ARG B C 1
ATOM 3176 O O . ARG B 1 102 ? 3.912 -10.766 -21.375 1 87.31 102 ARG B O 1
ATOM 3183 N N . VAL B 1 103 ? 6.008 -10.758 -20.359 1 90.38 103 VAL B N 1
ATOM 3184 C CA . VAL B 1 103 ? 5.348 -10.719 -19.047 1 90.38 103 VAL B CA 1
ATOM 3185 C C . VAL B 1 103 ? 6.066 -9.727 -18.141 1 90.38 103 VAL B C 1
ATOM 3187 O O . VAL B 1 103 ? 7.211 -9.352 -18.391 1 90.38 103 VAL B O 1
ATOM 3190 N N . ILE B 1 104 ? 5.367 -9.148 -17.172 1 91.12 104 ILE B N 1
ATOM 3191 C CA . ILE B 1 104 ? 5.945 -8.609 -15.945 1 91.12 104 ILE B CA 1
ATOM 3192 C C . ILE B 1 104 ? 5.891 -9.656 -14.836 1 91.12 104 ILE B C 1
ATOM 3194 O O . ILE B 1 104 ? 4.828 -10.227 -14.57 1 91.12 104 ILE B O 1
ATOM 3198 N N . ALA B 1 105 ? 7.02 -9.969 -14.266 1 90.06 105 ALA B N 1
ATOM 3199 C CA . ALA B 1 105 ? 7.059 -10.977 -13.211 1 90.06 105 ALA B CA 1
ATOM 3200 C C . ALA B 1 105 ? 7.652 -10.406 -11.93 1 90.06 105 ALA B C 1
ATOM 3202 O O . ALA B 1 105 ? 8.609 -9.633 -11.969 1 90.06 105 ALA B O 1
ATOM 3203 N N . MET B 1 106 ? 7.043 -10.75 -10.852 1 91.75 106 MET B N 1
ATOM 3204 C CA . MET B 1 106 ? 7.547 -10.359 -9.539 1 91.75 106 MET B CA 1
ATOM 3205 C C . MET B 1 106 ? 7.711 -11.578 -8.633 1 91.75 106 MET B C 1
ATOM 3207 O O . MET B 1 106 ? 6.832 -12.445 -8.586 1 91.75 106 MET B O 1
ATOM 3211 N N . VAL B 1 107 ? 8.852 -11.688 -8.047 1 89.12 107 VAL B N 1
ATOM 3212 C CA . VAL B 1 107 ? 9.062 -12.625 -6.949 1 89.12 107 VAL B CA 1
ATOM 3213 C C . VAL B 1 107 ? 8.891 -11.906 -5.609 1 89.12 107 VAL B C 1
ATOM 3215 O O . VAL B 1 107 ? 9.656 -11 -5.281 1 89.12 107 VAL B O 1
ATOM 3218 N N . LEU B 1 108 ? 7.91 -12.312 -4.867 1 92.62 108 LEU B N 1
ATOM 3219 C CA . LEU B 1 108 ? 7.535 -11.586 -3.656 1 92.62 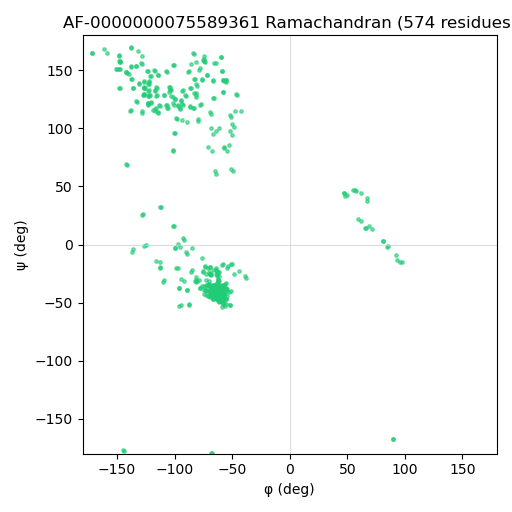108 LEU B CA 1
ATOM 3220 C C . LEU B 1 108 ? 8.25 -12.164 -2.436 1 92.62 108 LEU B C 1
ATOM 3222 O O . LEU B 1 108 ? 8.297 -13.383 -2.26 1 92.62 108 LEU B O 1
ATOM 3226 N N . GLY B 1 109 ? 8.812 -11.273 -1.642 1 83.31 109 GLY B N 1
ATOM 3227 C CA . GLY B 1 109 ? 9.477 -11.703 -0.422 1 83.31 109 GLY B CA 1
ATOM 3228 C C . GLY B 1 109 ? 8.523 -12.25 0.621 1 83.31 109 GLY B C 1
ATOM 3229 O O . GLY B 1 109 ? 7.309 -12.281 0.404 1 83.31 109 GLY B O 1
ATOM 3230 N N . GLU B 1 110 ? 9.055 -12.641 1.747 1 81.81 110 GLU B N 1
ATOM 3231 C CA . GLU B 1 110 ? 8.305 -13.328 2.797 1 81.81 110 GLU B CA 1
ATOM 3232 C C . GLU B 1 110 ? 7.297 -12.398 3.457 1 81.81 110 GLU B C 1
ATOM 3234 O O . GLU B 1 110 ? 6.312 -12.852 4.043 1 81.81 110 GLU B O 1
ATOM 3239 N N . GLU B 1 111 ? 7.492 -11.156 3.314 1 86.5 111 GLU B N 1
ATOM 3240 C CA . GLU B 1 111 ? 6.621 -10.195 3.977 1 86.5 111 GLU B CA 1
ATOM 3241 C C . GLU B 1 111 ? 5.266 -10.102 3.279 1 86.5 111 GLU B C 1
ATOM 3243 O O . GLU B 1 111 ? 4.293 -9.617 3.859 1 86.5 111 GLU B O 1
ATOM 3248 N N . VAL B 1 112 ? 5.277 -10.453 2.062 1 93.19 112 VAL B N 1
ATOM 3249 C CA . VAL B 1 112 ? 4.023 -10.453 1.32 1 93.19 112 VAL B CA 1
ATOM 3250 C C . VAL B 1 112 ? 3.438 -11.867 1.291 1 93.19 112 VAL B C 1
ATOM 3252 O O . VAL B 1 112 ? 3.936 -12.734 0.576 1 93.19 112 VAL B O 1
ATOM 3255 N N . LYS B 1 113 ? 2.424 -12.031 1.999 1 87 113 LYS B N 1
ATOM 3256 C CA . LYS B 1 113 ? 1.864 -13.367 2.16 1 87 113 LYS B CA 1
ATOM 3257 C C . LYS B 1 113 ? 0.778 -13.641 1.123 1 87 113 LYS B C 1
ATOM 3259 O O . LYS B 1 113 ? -0.184 -12.875 1.01 1 87 113 LYS B O 1
ATOM 3264 N N . VAL B 1 114 ? 1.02 -14.633 0.361 1 91.88 114 VAL B N 1
ATOM 3265 C CA . VAL B 1 114 ? 0.043 -15.133 -0.6 1 91.88 114 VAL B CA 1
ATOM 3266 C C . VAL B 1 114 ? -0.421 -16.531 -0.182 1 91.88 114 VAL B C 1
ATOM 3268 O O . VAL B 1 114 ? 0.379 -17.469 -0.126 1 91.88 114 VAL B O 1
ATOM 3271 N N . LYS B 1 115 ? -1.645 -16.625 0.055 1 82.06 115 LYS B N 1
ATOM 3272 C CA . LYS B 1 115 ? -2.129 -17.844 0.688 1 82.06 115 LYS B CA 1
ATOM 3273 C C . LYS B 1 115 ? -2.678 -18.828 -0.348 1 82.06 115 LYS B C 1
ATOM 3275 O O . LYS B 1 115 ? -2.828 -20.016 -0.069 1 82.06 115 LYS B O 1
ATOM 3280 N N . GLN B 1 116 ? -3.01 -18.359 -1.476 1 86.56 116 GLN B N 1
ATOM 3281 C CA . GLN B 1 116 ? -3.598 -19.234 -2.492 1 86.56 116 GLN B CA 1
ATOM 3282 C C . GLN B 1 116 ? -3.207 -18.766 -3.895 1 86.56 116 GLN B C 1
ATOM 3284 O O . GLN B 1 116 ? -2.852 -17.609 -4.098 1 86.56 116 GLN B O 1
ATOM 3289 N N . ASP B 1 117 ? -3.287 -19.703 -4.781 1 89.56 117 ASP B N 1
ATOM 3290 C CA . ASP B 1 117 ? -3.049 -19.359 -6.18 1 89.56 117 ASP B CA 1
ATOM 3291 C C . ASP B 1 117 ? -4.25 -18.641 -6.781 1 89.56 117 ASP B C 1
ATOM 3293 O O . ASP B 1 117 ? -5.398 -18.953 -6.457 1 89.56 117 ASP B O 1
ATOM 3297 N N . VAL B 1 118 ? -3.938 -17.688 -7.613 1 94.75 118 VAL B N 1
ATOM 3298 C CA . VAL B 1 118 ? -4.98 -16.922 -8.297 1 94.75 118 VAL B CA 1
ATOM 3299 C C . VAL B 1 118 ? -4.648 -16.812 -9.781 1 94.75 118 VAL B C 1
ATOM 3301 O O . VAL B 1 118 ? -3.543 -16.406 -10.148 1 94.75 118 VAL B O 1
ATOM 3304 N N . ILE B 1 119 ? -5.562 -17.25 -10.57 1 95 119 ILE B N 1
ATOM 3305 C CA . ILE B 1 119 ? -5.449 -17.078 -12.016 1 95 119 ILE B CA 1
ATOM 3306 C C . ILE B 1 119 ? -6.613 -16.234 -12.523 1 95 119 ILE B C 1
ATOM 3308 O O . ILE B 1 119 ? -7.773 -16.641 -12.438 1 95 119 ILE B O 1
ATOM 3312 N N . LEU B 1 120 ? -6.266 -15.086 -13.031 1 96.06 120 LEU B N 1
ATOM 3313 C CA . LEU B 1 120 ? -7.301 -14.156 -13.469 1 96.06 120 LEU B CA 1
ATOM 3314 C C . LEU B 1 120 ? -7.223 -13.914 -14.969 1 96.06 120 LEU B C 1
ATOM 3316 O O . LEU B 1 120 ? -6.129 -13.812 -15.531 1 96.06 120 LEU B O 1
ATOM 3320 N N . HIS B 1 121 ? -8.352 -13.93 -15.625 1 94.62 121 HIS B N 1
ATOM 3321 C CA . HIS B 1 121 ? -8.531 -13.367 -16.953 1 94.62 121 HIS B CA 1
ATOM 3322 C C . HIS B 1 121 ? -9.195 -12 -16.891 1 94.62 121 HIS B C 1
ATOM 3324 O O . HIS B 1 121 ? -10.422 -11.898 -16.953 1 94.62 121 HIS B O 1
ATOM 3330 N N . ASN B 1 122 ? -8.367 -11.016 -16.922 1 93.62 122 ASN B N 1
ATOM 3331 C CA . ASN B 1 122 ? -8.812 -9.672 -16.562 1 93.62 122 ASN B CA 1
ATOM 3332 C C . ASN B 1 122 ? -9.484 -8.977 -17.75 1 93.62 122 ASN B C 1
ATOM 3334 O O . ASN B 1 122 ? -9.07 -9.156 -18.891 1 93.62 122 ASN B O 1
ATOM 3338 N N . SER B 1 123 ? -10.578 -8.18 -17.453 1 93.06 123 SER B N 1
ATOM 3339 C CA . SER B 1 123 ? -11.062 -7.199 -18.406 1 93.06 123 SER B CA 1
ATOM 3340 C C . SER B 1 123 ? -9.984 -6.176 -18.75 1 93.06 123 SER B C 1
ATOM 3342 O O . SER B 1 123 ? -8.984 -6.062 -18.031 1 93.06 123 SER B O 1
ATOM 3344 N N . PRO B 1 124 ? -10.133 -5.465 -19.844 1 93.25 124 PRO B N 1
ATOM 3345 C CA . PRO B 1 124 ? -9.148 -4.434 -20.188 1 93.25 124 PRO B CA 1
ATOM 3346 C C . PRO B 1 124 ? -8.945 -3.416 -19.062 1 93.25 124 PRO B C 1
ATOM 3348 O O . PRO B 1 124 ? -7.82 -2.975 -18.812 1 93.25 124 PRO B O 1
ATOM 3351 N N . THR B 1 125 ? -10 -3.047 -18.391 1 93.19 125 THR B N 1
ATOM 3352 C CA . THR B 1 125 ? -9.922 -2.08 -17.297 1 93.19 125 THR B CA 1
ATOM 3353 C C . THR B 1 125 ? -9.117 -2.643 -16.141 1 93.19 125 THR B C 1
ATOM 3355 O O . THR B 1 125 ? -8.242 -1.962 -15.602 1 93.19 125 THR B O 1
ATOM 3358 N N . GLU B 1 126 ? -9.43 -3.859 -15.812 1 94.25 126 GLU B N 1
ATOM 3359 C CA . GLU B 1 126 ? -8.695 -4.492 -14.727 1 94.25 126 GLU B CA 1
ATOM 3360 C C . GLU B 1 126 ? -7.227 -4.691 -15.086 1 94.25 126 GLU B C 1
ATOM 3362 O O . GLU B 1 126 ? -6.344 -4.5 -14.25 1 94.25 126 GLU B O 1
ATOM 3367 N N . PHE B 1 127 ? -7.066 -5.059 -16.297 1 95.5 127 PHE B N 1
ATOM 3368 C CA . PHE B 1 127 ? -5.699 -5.207 -16.797 1 95.5 127 PHE B CA 1
ATOM 3369 C C . PHE B 1 127 ? -4.93 -3.9 -16.656 1 95.5 127 PHE B C 1
ATOM 3371 O O . PHE B 1 127 ? -3.777 -3.895 -16.219 1 95.5 127 PHE B O 1
ATOM 3378 N N . GLU B 1 128 ? -5.469 -2.822 -17 1 93.75 128 GLU B N 1
ATOM 3379 C CA . GLU B 1 128 ? -4.844 -1.507 -16.906 1 93.75 128 GLU B CA 1
ATOM 3380 C C . GLU B 1 128 ? -4.484 -1.168 -15.469 1 93.75 128 GLU B C 1
ATOM 3382 O O . GLU B 1 128 ? -3.439 -0.569 -15.203 1 93.75 128 GLU B O 1
ATOM 3387 N N . HIS B 1 129 ? -5.336 -1.504 -14.555 1 94.81 129 HIS B N 1
ATOM 3388 C CA . HIS B 1 129 ? -5.059 -1.262 -13.148 1 94.81 129 HIS B CA 1
ATOM 3389 C C . HIS B 1 129 ? -3.811 -2.01 -12.695 1 94.81 129 HIS B C 1
ATOM 3391 O O . HIS B 1 129 ? -2.963 -1.448 -11.992 1 94.81 129 HIS B O 1
ATOM 3397 N N . PHE B 1 130 ? -3.75 -3.254 -13.039 1 96.81 130 PHE B N 1
ATOM 3398 C CA . PHE B 1 130 ? -2.582 -4.043 -12.664 1 96.81 130 PHE B CA 1
ATOM 3399 C C . PHE B 1 130 ? -1.323 -3.49 -13.32 1 96.81 130 PHE B C 1
ATOM 3401 O O . PHE B 1 130 ? -0.252 -3.482 -12.711 1 96.81 130 PHE B O 1
ATOM 3408 N N . LEU B 1 131 ? -1.442 -3.047 -14.562 1 95.19 131 LEU B N 1
ATOM 3409 C CA . LEU B 1 131 ? -0.302 -2.461 -15.258 1 95.19 131 LEU B CA 1
ATOM 3410 C C . LEU B 1 131 ? 0.184 -1.205 -14.547 1 95.19 131 LEU B C 1
ATOM 3412 O O . LEU B 1 131 ? 1.386 -1.041 -14.32 1 95.19 131 LEU B O 1
ATOM 3416 N N . ARG B 1 132 ? -0.747 -0.344 -14.219 1 94.69 132 ARG B N 1
ATOM 3417 C CA . ARG B 1 132 ? -0.413 0.902 -13.539 1 94.69 132 ARG B CA 1
ATOM 3418 C C . ARG B 1 132 ? 0.253 0.629 -12.188 1 94.69 132 ARG B C 1
ATOM 3420 O O . ARG B 1 132 ? 1.239 1.278 -11.836 1 94.69 132 ARG B O 1
ATOM 3427 N N . LEU B 1 133 ? -0.29 -0.302 -11.461 1 96.62 133 LEU B N 1
ATOM 3428 C CA . LEU B 1 133 ? 0.297 -0.68 -10.18 1 96.62 133 LEU B CA 1
ATOM 3429 C C . LEU B 1 133 ? 1.708 -1.226 -10.367 1 96.62 133 LEU B C 1
ATOM 3431 O O . LEU B 1 133 ? 2.629 -0.841 -9.641 1 96.62 133 LEU B O 1
ATOM 3435 N N . SER B 1 134 ? 1.872 -2.07 -11.344 1 95.31 134 SER B N 1
ATOM 3436 C CA . SER B 1 134 ? 3.17 -2.689 -11.586 1 95.31 134 SER B CA 1
ATOM 3437 C C . SER B 1 134 ? 4.215 -1.649 -11.969 1 95.31 134 SER B C 1
ATOM 3439 O O . SER B 1 134 ? 5.352 -1.699 -11.5 1 95.31 134 SER B O 1
ATOM 3441 N N . TYR B 1 135 ? 3.855 -0.746 -12.797 1 93.75 135 TYR B N 1
ATOM 3442 C CA . TYR B 1 135 ? 4.793 0.296 -13.203 1 93.75 135 TYR B CA 1
ATOM 3443 C C . TYR B 1 135 ? 5.137 1.206 -12.031 1 93.75 135 TYR B C 1
ATOM 3445 O O . TYR B 1 135 ? 6.266 1.698 -11.93 1 93.75 135 TYR B O 1
ATOM 3453 N N . LEU B 1 136 ? 4.129 1.477 -11.258 1 94.75 136 LEU B N 1
ATOM 3454 C CA . LEU B 1 136 ? 4.398 2.279 -10.07 1 94.75 136 LEU B CA 1
ATOM 3455 C C . LEU B 1 136 ? 5.379 1.569 -9.141 1 94.75 136 LEU B C 1
ATOM 3457 O O . LEU B 1 136 ? 6.289 2.197 -8.594 1 94.75 136 LEU B O 1
ATOM 3461 N N . VAL B 1 137 ? 5.195 0.273 -8.898 1 96.31 137 VAL B N 1
ATOM 3462 C CA . VAL B 1 137 ? 6.137 -0.509 -8.102 1 96.31 137 VAL B CA 1
ATOM 3463 C C . VAL B 1 137 ? 7.539 -0.387 -8.695 1 96.31 137 VAL B C 1
ATOM 3465 O O . VAL B 1 137 ? 8.508 -0.166 -7.965 1 96.31 137 VAL B O 1
ATOM 3468 N N . TRP B 1 138 ? 7.617 -0.542 -9.961 1 92.75 138 TRP B N 1
ATOM 3469 C CA . TRP B 1 138 ? 8.891 -0.457 -10.664 1 92.75 138 TRP B CA 1
ATOM 3470 C C . TRP B 1 138 ? 9.578 0.875 -10.383 1 92.75 138 TRP B C 1
ATOM 3472 O O . TRP B 1 138 ? 10.758 0.911 -10.031 1 92.75 138 TRP B O 1
ATOM 3482 N N . ASP B 1 139 ? 8.875 1.94 -10.562 1 93.12 139 ASP B N 1
ATOM 3483 C CA . ASP B 1 139 ? 9.438 3.275 -10.359 1 93.12 139 ASP B CA 1
ATOM 3484 C C . ASP B 1 139 ? 9.867 3.479 -8.914 1 93.12 139 ASP B C 1
ATOM 3486 O O . ASP B 1 139 ? 10.969 3.977 -8.648 1 93.12 139 ASP B O 1
ATOM 3490 N N . MET B 1 140 ? 8.984 3.123 -8.023 1 94.69 140 MET B N 1
ATOM 3491 C CA . MET B 1 140 ? 9.281 3.324 -6.605 1 94.69 140 MET B CA 1
ATOM 3492 C C . MET B 1 140 ? 10.461 2.469 -6.168 1 94.69 140 MET B C 1
ATOM 3494 O O . MET B 1 140 ? 11.266 2.893 -5.332 1 94.69 140 MET B O 1
ATOM 3498 N N . ALA B 1 141 ? 10.539 1.27 -6.684 1 92.44 141 ALA B N 1
ATOM 3499 C CA . ALA B 1 141 ? 11.617 0.344 -6.336 1 92.44 141 ALA B CA 1
ATOM 3500 C C . ALA B 1 141 ? 12.977 0.915 -6.723 1 92.44 141 ALA B C 1
ATOM 3502 O O . ALA B 1 141 ? 13.992 0.571 -6.117 1 92.44 141 ALA B O 1
ATOM 3503 N N . HIS B 1 142 ? 12.977 1.8 -7.648 1 91.44 142 HIS B N 1
ATOM 3504 C CA . HIS B 1 142 ? 14.242 2.316 -8.156 1 91.44 142 HIS B CA 1
ATOM 3505 C C . HIS B 1 142 ? 14.578 3.662 -7.52 1 91.44 142 HIS B C 1
ATOM 3507 O O . HIS B 1 142 ? 15.633 4.238 -7.809 1 91.44 142 HIS B O 1
ATOM 3513 N N . CYS B 1 143 ? 13.75 4.199 -6.707 1 91.56 143 CYS B N 1
ATOM 3514 C CA . CYS B 1 143 ? 14.047 5.43 -5.988 1 91.56 143 CYS B CA 1
ATOM 3515 C C . CYS B 1 143 ? 15.172 5.215 -4.984 1 91.56 143 CYS B C 1
ATOM 3517 O O . CYS B 1 143 ? 15.281 4.148 -4.379 1 91.56 143 CYS B O 1
ATOM 3519 N N . GLN B 1 144 ? 16.047 6.219 -4.879 1 89.38 144 GLN B N 1
ATOM 3520 C CA . GLN B 1 144 ? 17.125 6.215 -3.895 1 89.38 144 GLN B CA 1
ATOM 3521 C C . GLN B 1 144 ? 16.969 7.359 -2.9 1 89.38 144 GLN B C 1
ATOM 3523 O O . GLN B 1 144 ? 16.781 8.516 -3.297 1 89.38 144 GLN B O 1
ATOM 3528 N N . PRO B 1 145 ? 17.062 7.168 -1.631 1 91.44 145 PRO B N 1
ATOM 3529 C CA . PRO B 1 145 ? 17.219 5.867 -0.976 1 91.44 145 PRO B CA 1
ATOM 3530 C C . PRO B 1 145 ? 16 4.965 -1.162 1 91.44 145 PRO B C 1
ATOM 3532 O O . PRO B 1 145 ? 14.898 5.453 -1.427 1 91.44 145 PRO B O 1
ATOM 3535 N N . TYR B 1 146 ? 16.141 3.592 -1.06 1 93.69 146 TYR B N 1
ATOM 3536 C CA . TYR B 1 146 ? 15.07 2.625 -1.243 1 93.69 146 TYR B CA 1
ATOM 3537 C C . TYR B 1 146 ? 13.93 2.885 -0.267 1 93.69 146 TYR B C 1
ATOM 3539 O O . TYR B 1 146 ? 14.156 3.045 0.935 1 93.69 146 TYR B O 1
ATOM 3547 N N . ARG B 1 147 ? 12.797 2.924 -0.743 1 94.69 147 ARG B N 1
ATOM 3548 C CA . ARG B 1 147 ? 11.617 3.236 0.052 1 94.69 147 ARG B CA 1
ATOM 3549 C C . ARG B 1 147 ? 10.852 1.967 0.414 1 94.69 147 ARG B C 1
ATOM 3551 O O . ARG B 1 147 ? 9.766 1.717 -0.117 1 94.69 147 ARG B O 1
ATOM 3558 N N . HIS B 1 148 ? 11.297 1.304 1.395 1 94.38 148 HIS B N 1
ATOM 3559 C CA . HIS B 1 148 ? 10.828 -0.025 1.779 1 94.38 148 HIS B CA 1
ATOM 3560 C C . HIS B 1 148 ? 9.336 -0.023 2.068 1 94.38 148 HIS B C 1
ATOM 3562 O O . HIS B 1 148 ? 8.586 -0.834 1.513 1 94.38 148 HIS B O 1
ATOM 3568 N N . GLU B 1 149 ? 8.867 0.886 2.902 1 95.12 149 GLU B N 1
ATOM 3569 C CA . GLU B 1 149 ? 7.477 0.898 3.34 1 95.12 149 GLU B CA 1
ATOM 3570 C C . GLU B 1 149 ? 6.531 1.175 2.17 1 95.12 149 GLU B C 1
ATOM 3572 O O . GLU B 1 149 ? 5.457 0.579 2.078 1 95.12 149 GLU B O 1
ATOM 3577 N N . THR B 1 150 ? 6.934 2.117 1.317 1 96.81 150 THR B N 1
ATOM 3578 C CA . THR B 1 150 ? 6.121 2.443 0.151 1 96.81 150 THR B CA 1
ATOM 3579 C C . THR B 1 150 ? 5.973 1.229 -0.762 1 96.81 150 THR B C 1
ATOM 3581 O O . THR B 1 150 ? 4.863 0.871 -1.154 1 96.81 150 THR B O 1
ATOM 3584 N N . VAL B 1 151 ? 7.051 0.58 -1.09 1 97.06 151 VAL B N 1
ATOM 3585 C CA . VAL B 1 151 ? 7.055 -0.592 -1.959 1 97.06 151 VAL B CA 1
ATOM 3586 C C . VAL B 1 151 ? 6.262 -1.723 -1.309 1 97.06 151 VAL B C 1
ATOM 3588 O O . VAL B 1 151 ? 5.469 -2.395 -1.972 1 97.06 151 VAL B O 1
ATOM 3591 N N . TYR B 1 152 ? 6.473 -1.895 -0.04 1 96.31 152 TYR B N 1
ATOM 3592 C CA . TYR B 1 152 ? 5.742 -2.889 0.739 1 96.31 152 TYR B CA 1
ATOM 3593 C C . TYR B 1 152 ? 4.238 -2.74 0.542 1 96.31 152 TYR B C 1
ATOM 3595 O O . TYR B 1 152 ? 3.545 -3.715 0.239 1 96.31 152 TYR B O 1
ATOM 3603 N N . HIS B 1 153 ? 3.76 -1.594 0.72 1 97.25 153 HIS B N 1
ATOM 3604 C CA . HIS B 1 153 ? 2.324 -1.354 0.627 1 97.25 153 HIS B CA 1
ATOM 3605 C C . HIS B 1 153 ? 1.834 -1.495 -0.81 1 97.25 153 HIS B C 1
ATOM 3607 O O . HIS B 1 153 ? 0.711 -1.948 -1.047 1 97.25 153 HIS B O 1
ATOM 3613 N N . LEU B 1 154 ? 2.625 -1.067 -1.77 1 97.94 154 LEU B N 1
ATOM 3614 C CA . LEU B 1 154 ? 2.234 -1.216 -3.168 1 97.94 154 LEU B CA 1
ATOM 3615 C C . LEU B 1 154 ? 2.115 -2.688 -3.545 1 97.94 154 LEU B C 1
ATOM 3617 O O . LEU B 1 154 ? 1.161 -3.086 -4.215 1 97.94 154 LEU B O 1
ATOM 3621 N N . LEU B 1 155 ? 3.07 -3.504 -3.127 1 97.75 155 LEU B N 1
ATOM 3622 C CA . LEU B 1 155 ? 3.025 -4.938 -3.396 1 97.75 155 LEU B CA 1
ATOM 3623 C C . LEU B 1 155 ? 1.795 -5.57 -2.76 1 97.75 155 LEU B C 1
ATOM 3625 O O . LEU B 1 155 ? 1.119 -6.391 -3.385 1 97.75 155 LEU B O 1
ATOM 3629 N N . HIS B 1 156 ? 1.534 -5.18 -1.576 1 97.62 156 HIS B N 1
ATOM 3630 C CA . HIS B 1 156 ? 0.348 -5.699 -0.905 1 97.62 156 HIS B CA 1
ATOM 3631 C C . HIS B 1 156 ? -0.926 -5.262 -1.62 1 97.62 156 HIS B C 1
ATOM 3633 O O . HIS B 1 156 ? -1.912 -6.004 -1.647 1 97.62 156 HIS B O 1
ATOM 3639 N N . ALA B 1 157 ? -0.876 -4.059 -2.133 1 97.94 157 ALA B N 1
ATOM 3640 C CA . ALA B 1 157 ? -2.037 -3.57 -2.871 1 97.94 157 ALA B CA 1
ATOM 3641 C C . ALA B 1 157 ? -2.305 -4.43 -4.102 1 97.94 157 ALA B C 1
ATOM 3643 O O . ALA B 1 157 ? -3.455 -4.762 -4.398 1 97.94 157 ALA B O 1
ATOM 3644 N N . ILE B 1 158 ? -1.301 -4.805 -4.848 1 97.81 158 ILE B N 1
ATOM 3645 C CA . ILE B 1 158 ? -1.45 -5.605 -6.055 1 97.81 158 ILE B CA 1
ATOM 3646 C C . ILE B 1 158 ? -2.004 -6.98 -5.695 1 97.81 158 ILE B C 1
ATOM 3648 O O . ILE B 1 158 ? -2.91 -7.488 -6.363 1 97.81 158 ILE B O 1
ATOM 3652 N N . VAL B 1 159 ? -1.491 -7.566 -4.652 1 97.75 159 VAL B N 1
ATOM 3653 C CA . VAL B 1 159 ? -1.912 -8.891 -4.211 1 97.75 159 VAL B CA 1
ATOM 3654 C C . VAL B 1 159 ? -3.361 -8.836 -3.73 1 97.75 159 VAL B C 1
ATOM 3656 O O . VAL B 1 159 ? -4.172 -9.695 -4.094 1 97.75 159 VAL B O 1
ATOM 3659 N N . ALA B 1 160 ? -3.648 -7.84 -2.914 1 97.62 160 ALA B N 1
ATOM 3660 C CA . ALA B 1 160 ? -5.012 -7.688 -2.41 1 97.62 160 ALA B CA 1
ATOM 3661 C C . ALA B 1 160 ? -6.008 -7.539 -3.557 1 97.62 160 ALA B C 1
ATOM 3663 O O . ALA B 1 160 ? -7.109 -8.094 -3.506 1 97.62 160 ALA B O 1
ATOM 3664 N N . ASN B 1 161 ? -5.621 -6.742 -4.535 1 97.12 161 ASN B N 1
ATOM 3665 C CA . ASN B 1 161 ? -6.488 -6.551 -5.691 1 97.12 161 ASN B CA 1
ATOM 3666 C C . ASN B 1 161 ? -6.738 -7.863 -6.426 1 97.12 161 ASN B C 1
ATOM 3668 O O . ASN B 1 161 ? -7.871 -8.148 -6.82 1 97.12 161 ASN B O 1
ATOM 3672 N N . ALA B 1 162 ? -5.723 -8.648 -6.637 1 97.31 162 ALA B N 1
ATOM 3673 C CA . ALA B 1 162 ? -5.84 -9.945 -7.293 1 97.31 162 ALA B CA 1
ATOM 3674 C C . ALA B 1 162 ? -6.754 -10.883 -6.504 1 97.31 162 ALA B C 1
ATOM 3676 O O . ALA B 1 162 ? -7.617 -11.547 -7.082 1 97.31 162 ALA B O 1
ATOM 3677 N N . LEU B 1 163 ? -6.566 -10.922 -5.238 1 95 163 LEU B N 1
ATOM 3678 C CA . LEU B 1 163 ? -7.348 -11.805 -4.375 1 95 163 LEU B CA 1
ATOM 3679 C C . LEU B 1 163 ? -8.82 -11.406 -4.387 1 95 163 LEU B C 1
ATOM 3681 O O . LEU B 1 163 ? -9.703 -12.266 -4.387 1 95 163 LEU B O 1
ATOM 3685 N N . GLN B 1 164 ? -9.031 -10.148 -4.363 1 94.31 164 GLN B N 1
ATOM 3686 C CA . GLN B 1 164 ? -10.406 -9.656 -4.391 1 94.31 164 GLN B CA 1
ATOM 3687 C C . GLN B 1 164 ? -11.102 -10.039 -5.695 1 94.31 164 GLN B C 1
ATOM 3689 O O . GLN B 1 164 ? -12.266 -10.445 -5.688 1 94.31 164 GLN B O 1
ATOM 3694 N N . LEU B 1 165 ? -10.484 -9.867 -6.762 1 94.5 165 LEU B N 1
ATOM 3695 C CA . LEU B 1 165 ? -11.047 -10.211 -8.062 1 94.5 165 LEU B CA 1
ATOM 3696 C C . LEU B 1 165 ? -11.305 -11.711 -8.156 1 94.5 165 LEU B C 1
ATOM 3698 O O . LEU B 1 165 ? -12.305 -12.141 -8.742 1 94.5 165 LEU B O 1
ATOM 3702 N N . ASP B 1 166 ? -10.375 -12.5 -7.629 1 93.56 166 ASP B N 1
ATOM 3703 C CA . ASP B 1 166 ? -10.547 -13.953 -7.598 1 93.56 166 ASP B CA 1
ATOM 3704 C C . ASP B 1 166 ? -11.805 -14.336 -6.82 1 93.56 166 ASP B C 1
ATOM 3706 O O . ASP B 1 166 ? -12.578 -15.195 -7.262 1 93.56 166 ASP B O 1
ATOM 3710 N N . LYS B 1 167 ? -11.938 -13.719 -5.691 1 88.62 167 LYS B N 1
ATOM 3711 C CA . LYS B 1 167 ? -13.117 -13.961 -4.863 1 88.62 167 LYS B CA 1
ATOM 3712 C C . LYS B 1 167 ? -14.398 -13.625 -5.621 1 88.62 167 LYS B C 1
ATOM 3714 O O . LYS B 1 167 ? -15.375 -14.375 -5.559 1 88.62 167 LYS B O 1
ATOM 3719 N N . GLN B 1 168 ? -14.375 -12.562 -6.293 1 87.88 168 GLN B N 1
ATOM 3720 C CA . GLN B 1 168 ? -15.531 -12.133 -7.062 1 87.88 168 GLN B CA 1
ATOM 3721 C C . GLN B 1 168 ? -15.844 -13.125 -8.18 1 87.88 168 GLN B C 1
ATOM 3723 O O . GLN B 1 168 ? -17.016 -13.43 -8.438 1 87.88 168 GLN B O 1
ATOM 3728 N N . GLN B 1 169 ? -14.867 -13.523 -8.891 1 83.38 169 GLN B N 1
ATOM 3729 C CA . GLN B 1 169 ? -15.047 -14.484 -9.969 1 83.38 169 GLN B CA 1
ATOM 3730 C C . GLN B 1 169 ? -15.617 -15.797 -9.445 1 83.38 169 GLN B C 1
ATOM 3732 O O . GLN B 1 169 ? -16.516 -16.391 -10.062 1 83.38 169 GLN B O 1
ATOM 3737 N N . LYS B 1 170 ? -15.148 -16.297 -8.344 1 80.44 170 LYS B N 1
ATOM 3738 C CA . LYS B 1 170 ? -15.594 -17.547 -7.754 1 80.44 170 LYS B CA 1
ATOM 3739 C C . LYS B 1 170 ? -17.031 -17.438 -7.25 1 80.44 170 LYS B C 1
ATOM 3741 O O . LYS B 1 170 ? -17.812 -18.391 -7.352 1 80.44 170 LYS B O 1
ATOM 3746 N N . GLN B 1 171 ? -17.266 -16.312 -6.641 1 77.25 171 GLN B N 1
ATOM 3747 C CA . GLN B 1 171 ? -18.625 -16.078 -6.184 1 77.25 171 GLN B CA 1
ATOM 3748 C C . GLN B 1 171 ? -19.609 -16.047 -7.359 1 77.25 171 GLN B C 1
ATOM 3750 O O . GLN B 1 171 ? -20.719 -16.562 -7.258 1 77.25 171 GLN B O 1
ATOM 3755 N N . SER B 1 172 ? -19.203 -15.492 -8.359 1 73.25 172 SER B N 1
ATOM 3756 C CA . SER B 1 172 ? -20.047 -15.445 -9.555 1 73.25 172 SER B CA 1
ATOM 3757 C C . SER B 1 172 ? -20.234 -16.844 -10.148 1 73.25 172 SER B C 1
ATOM 3759 O O . SER B 1 172 ? -21.312 -17.172 -10.617 1 73.25 172 SER B O 1
ATOM 3761 N N . GLU B 1 173 ? -19.25 -17.688 -10.109 1 66.81 173 GLU B N 1
ATOM 3762 C CA . GLU B 1 173 ? -19.312 -19.062 -10.609 1 66.81 173 GLU B CA 1
ATOM 3763 C C . GLU B 1 173 ? -20.141 -19.938 -9.695 1 66.81 173 GLU B C 1
ATOM 3765 O O . GLU B 1 173 ? -20.828 -20.859 -10.156 1 66.81 173 GLU B O 1
ATOM 3770 N N . ALA B 1 174 ? -19.875 -19.719 -8.359 1 61.34 174 ALA B N 1
ATOM 3771 C CA . ALA B 1 174 ? -20.609 -20.5 -7.363 1 61.34 174 ALA B CA 1
ATOM 3772 C C . ALA B 1 174 ? -22.109 -20.234 -7.473 1 61.34 174 ALA B C 1
ATOM 3774 O O . ALA B 1 174 ? -22.922 -21.125 -7.215 1 61.34 174 ALA B O 1
ATOM 3775 N N . GLN B 1 175 ? -22.312 -18.984 -7.527 1 58.19 175 GLN B N 1
ATOM 3776 C CA . GLN B 1 175 ? -23.734 -18.734 -7.723 1 58.19 175 GLN B CA 1
ATOM 3777 C C . GLN B 1 175 ? -24.281 -19.547 -8.891 1 58.19 175 GLN B C 1
ATOM 3779 O O . GLN B 1 175 ? -25.484 -19.859 -8.93 1 58.19 175 GLN B O 1
ATOM 3784 N N . SER B 1 176 ? -23.344 -20.031 -9.695 1 56.09 176 SER B N 1
ATOM 3785 C CA . SER B 1 176 ? -23.797 -20.844 -10.812 1 56.09 176 SER B CA 1
ATOM 3786 C C . SER B 1 176 ? -23.734 -22.328 -10.477 1 56.09 176 SER B C 1
ATOM 3788 O O . SER B 1 176 ? -24.547 -23.125 -10.977 1 56.09 176 SER B O 1
ATOM 3790 N N . GLN B 1 177 ? -22.719 -22.844 -9.719 1 58.09 177 GLN B N 1
ATOM 3791 C CA . GLN B 1 177 ? -22.609 -24.219 -9.227 1 58.09 177 GLN B CA 1
ATOM 3792 C C . GLN B 1 177 ? -22.688 -24.25 -7.703 1 58.09 177 GLN B C 1
ATOM 3794 O O . GLN B 1 177 ? -22.359 -23.266 -7.035 1 58.09 177 GLN B O 1
ATOM 3799 N N . PRO B 1 178 ? -23.297 -25.312 -7.051 1 56.62 178 PRO B N 1
ATOM 3800 C CA . PRO B 1 178 ? -23.406 -25.312 -5.59 1 56.62 178 PRO B CA 1
ATOM 3801 C C . PRO B 1 178 ? -22.078 -25.031 -4.898 1 56.62 178 PRO B C 1
ATOM 3803 O O . PRO B 1 178 ? -21.062 -25.656 -5.211 1 56.62 178 PRO B O 1
ATOM 3806 N N . ALA B 1 179 ? -21.812 -24 -4.285 1 60.47 179 ALA B N 1
ATOM 3807 C CA . ALA B 1 179 ? -20.672 -23.469 -3.553 1 60.47 179 ALA B CA 1
ATOM 3808 C C . ALA B 1 179 ? -19.953 -24.547 -2.754 1 60.47 179 ALA B C 1
ATOM 3810 O O . ALA B 1 179 ? -18.734 -24.578 -2.684 1 60.47 179 ALA B O 1
ATOM 3811 N N . ARG B 1 180 ? -20.625 -25.453 -2.379 1 66 180 ARG B N 1
ATOM 3812 C CA . ARG B 1 180 ? -20.109 -26.531 -1.538 1 66 180 ARG B CA 1
ATOM 3813 C C . ARG B 1 180 ? -19.219 -27.469 -2.342 1 66 180 ARG B C 1
ATOM 3815 O O . ARG B 1 180 ? -18.172 -27.938 -1.852 1 66 180 ARG B O 1
ATOM 3822 N N . LEU B 1 181 ? -19.578 -27.75 -3.562 1 73.19 181 LEU B N 1
ATOM 3823 C CA . LEU B 1 181 ? -18.812 -28.672 -4.406 1 73.19 181 LEU B CA 1
ATOM 3824 C C . LEU B 1 181 ? -17.453 -28.109 -4.746 1 73.19 181 LEU B C 1
ATOM 3826 O O . LEU B 1 181 ? -16.453 -28.828 -4.73 1 73.19 181 LEU B O 1
ATOM 3830 N N . GLN B 1 182 ? -17.438 -26.844 -4.898 1 73.5 182 GLN B N 1
ATOM 3831 C CA . GLN B 1 182 ? -16.172 -26.188 -5.262 1 73.5 182 GLN B CA 1
ATOM 3832 C C . GLN B 1 182 ? -15.211 -26.156 -4.082 1 73.5 182 GLN B C 1
ATOM 3834 O O . GLN B 1 182 ? -14.008 -26.375 -4.25 1 73.5 182 GLN B O 1
ATOM 3839 N N . THR B 1 183 ? -15.781 -25.922 -2.967 1 77.25 183 THR B N 1
ATOM 3840 C CA . THR B 1 183 ? -14.953 -25.906 -1.764 1 77.25 183 THR B CA 1
ATOM 3841 C C . THR B 1 183 ? -14.359 -27.281 -1.492 1 77.25 183 THR B C 1
ATOM 3843 O O . THR B 1 183 ? -13.172 -27.391 -1.16 1 77.25 183 THR B O 1
ATOM 3846 N N . LEU B 1 184 ? -15.164 -28.219 -1.681 1 82.12 184 LEU B N 1
ATOM 3847 C CA . LEU B 1 184 ? -14.719 -29.578 -1.454 1 82.12 184 LEU B CA 1
ATOM 3848 C C . LEU B 1 184 ? -13.617 -29.969 -2.438 1 82.12 184 LEU B C 1
ATOM 3850 O O . LEU B 1 184 ? -12.625 -30.594 -2.055 1 82.12 184 LEU B O 1
ATOM 3854 N N . PHE B 1 185 ? -13.82 -29.594 -3.652 1 83.75 185 PHE B N 1
ATOM 3855 C CA . PHE B 1 185 ? -12.828 -29.891 -4.676 1 83.75 185 PHE B CA 1
ATOM 3856 C C . PHE B 1 185 ? -11.508 -29.203 -4.363 1 83.75 185 PHE B C 1
ATOM 3858 O O . PHE B 1 185 ? -10.438 -29.812 -4.52 1 83.75 185 PHE B O 1
ATOM 3865 N N . GLN B 1 186 ? -11.609 -28.047 -3.873 1 78.25 186 GLN B N 1
ATOM 3866 C CA . GLN B 1 186 ? -10.398 -27.312 -3.525 1 78.25 186 GLN B CA 1
ATOM 3867 C C . GLN B 1 186 ? -9.672 -27.969 -2.359 1 78.25 186 GLN B C 1
ATOM 3869 O O . GLN B 1 186 ? -8.445 -28.094 -2.375 1 78.25 186 GLN B O 1
ATOM 3874 N N . GLU B 1 187 ? -10.383 -28.312 -1.426 1 82.75 187 GLU B N 1
ATOM 3875 C CA . GLU B 1 187 ? -9.805 -28.984 -0.271 1 82.75 187 GLU B CA 1
ATOM 387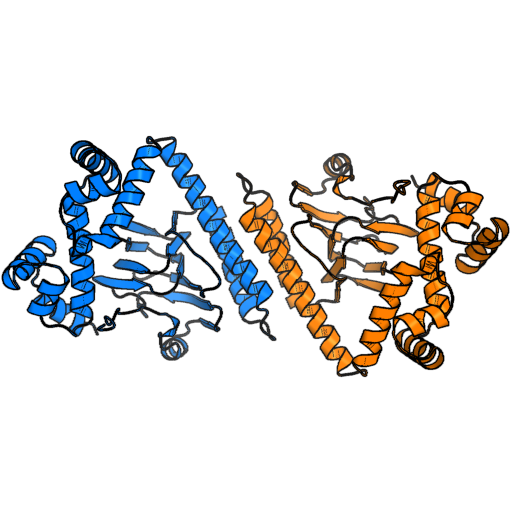6 C C . GLU B 1 187 ? -9.188 -30.328 -0.667 1 82.75 187 GLU B C 1
ATOM 3878 O O . GLU B 1 187 ? -8.117 -30.688 -0.183 1 82.75 187 GLU B O 1
ATOM 3883 N N . PHE B 1 188 ? -9.883 -30.984 -1.544 1 89.94 188 PHE B N 1
ATOM 3884 C CA . PHE B 1 188 ? -9.383 -32.25 -2.059 1 89.94 188 PHE B CA 1
ATOM 3885 C C . PHE B 1 188 ? -8.039 -32.062 -2.76 1 89.94 188 PHE B C 1
ATOM 3887 O O . PHE B 1 188 ? -7.09 -32.812 -2.494 1 89.94 188 PHE B O 1
ATOM 3894 N N . ARG B 1 189 ? -8.031 -31.094 -3.553 1 85.06 189 ARG B N 1
ATOM 3895 C CA . ARG B 1 189 ? -6.809 -30.828 -4.301 1 85.06 189 ARG B CA 1
ATOM 3896 C C . ARG B 1 189 ? -5.645 -30.531 -3.363 1 85.06 189 ARG B C 1
ATOM 3898 O O . ARG B 1 189 ? -4.52 -30.984 -3.598 1 85.06 189 ARG B O 1
ATOM 3905 N N . ARG B 1 190 ? -5.957 -29.828 -2.359 1 81.44 190 ARG B N 1
ATOM 3906 C CA . ARG B 1 190 ? -4.941 -29.5 -1.363 1 81.44 190 ARG B CA 1
ATOM 3907 C C . ARG B 1 190 ? -4.43 -30.766 -0.67 1 81.44 190 ARG B C 1
ATOM 3909 O O . ARG B 1 190 ? -3.225 -30.938 -0.489 1 81.44 190 ARG B O 1
ATOM 3916 N N . LEU B 1 191 ? -5.277 -31.562 -0.316 1 86.44 191 LEU B N 1
ATOM 3917 C CA . LEU B 1 191 ? -4.926 -32.812 0.359 1 86.44 191 LEU B CA 1
ATOM 3918 C C . LEU B 1 191 ? -4.082 -33.688 -0.548 1 86.44 191 LEU B C 1
ATOM 3920 O O . LEU B 1 191 ? -3.125 -34.312 -0.094 1 86.44 191 LEU B O 1
ATOM 3924 N N . VAL B 1 192 ? -4.477 -33.75 -1.796 1 89.31 192 VAL B N 1
ATOM 3925 C CA . VAL B 1 192 ? -3.734 -34.562 -2.758 1 89.31 192 VAL B CA 1
ATOM 3926 C C . VAL B 1 192 ? -2.303 -34.062 -2.875 1 89.31 192 VAL B C 1
ATOM 3928 O O . VAL B 1 192 ? -1.349 -34.844 -2.846 1 89.31 192 VAL B O 1
ATOM 3931 N N . ALA B 1 193 ? -2.236 -32.781 -2.936 1 79.81 193 ALA B N 1
ATOM 3932 C CA . ALA B 1 193 ? -0.922 -32.156 -3.047 1 79.81 193 ALA B CA 1
ATOM 3933 C C . ALA B 1 193 ? -0.049 -32.469 -1.842 1 79.81 193 ALA B C 1
ATOM 3935 O O . ALA B 1 193 ? 1.162 -32.688 -1.979 1 79.81 193 ALA B O 1
ATOM 3936 N N . LEU B 1 194 ? -0.708 -32.719 -0.745 1 78.69 194 LEU B N 1
ATOM 3937 C CA . LEU B 1 194 ? 0.02 -32.906 0.505 1 78.69 194 LEU B CA 1
ATOM 3938 C C . LEU B 1 194 ? 0.282 -34.375 0.76 1 78.69 194 LEU B C 1
ATOM 3940 O O . LEU B 1 194 ? 1.31 -34.75 1.338 1 78.69 194 LEU B O 1
ATOM 3944 N N . HIS B 1 195 ? -0.566 -35.188 0.303 1 87.88 195 HIS B N 1
ATOM 3945 C CA . HIS B 1 195 ? -0.545 -36.531 0.858 1 87.88 195 HIS B CA 1
ATOM 3946 C C . HIS B 1 195 ? -0.433 -37.594 -0.245 1 87.88 195 HIS B C 1
ATOM 3948 O O . HIS B 1 195 ? -0.328 -38.781 0.038 1 87.88 195 HIS B O 1
ATOM 3954 N N . ALA B 1 196 ? -0.403 -37.25 -1.455 1 88.81 196 ALA B N 1
ATOM 3955 C CA . ALA B 1 196 ? -0.5 -38.188 -2.562 1 88.81 196 ALA B CA 1
ATOM 3956 C C . ALA B 1 196 ? 0.657 -39.188 -2.535 1 88.81 196 ALA B C 1
ATOM 3958 O O . ALA B 1 196 ? 0.508 -40.344 -2.965 1 88.81 196 ALA B O 1
ATOM 3959 N N . THR B 1 197 ? 1.82 -38.75 -2.033 1 88.81 197 THR B N 1
ATOM 3960 C CA . THR B 1 197 ? 2.998 -39.625 -2.033 1 88.81 197 THR B CA 1
ATOM 3961 C C . THR B 1 197 ? 2.83 -40.781 -1.043 1 88.81 197 THR B C 1
ATOM 3963 O O . THR B 1 197 ? 3.408 -41.844 -1.225 1 88.81 197 THR B O 1
ATOM 3966 N N . GLN B 1 198 ? 2.025 -40.562 -0.045 1 88.88 198 GLN B N 1
ATOM 3967 C CA . GLN B 1 198 ? 1.902 -41.562 1.018 1 88.88 198 GLN B CA 1
ATOM 3968 C C . GLN B 1 198 ? 0.544 -42.25 0.966 1 88.88 198 GLN B C 1
ATOM 3970 O O . GLN B 1 198 ? 0.429 -43.438 1.322 1 88.88 198 GLN B O 1
ATOM 3975 N N . HIS B 1 199 ? -0.415 -41.562 0.533 1 88.5 199 HIS B N 1
ATOM 3976 C CA . HIS B 1 199 ? -1.779 -42.062 0.562 1 88.5 199 HIS B CA 1
ATOM 3977 C C . HIS B 1 199 ? -2.404 -42.062 -0.828 1 88.5 199 HIS B C 1
ATOM 3979 O O . HIS B 1 199 ? -2.576 -40.969 -1.424 1 88.5 199 HIS B O 1
ATOM 3985 N N . ARG B 1 200 ? -2.824 -43.25 -1.245 1 89.5 200 ARG B N 1
ATOM 3986 C CA . ARG B 1 200 ? -3.242 -43.344 -2.641 1 89.5 200 ARG B CA 1
ATOM 3987 C C . ARG B 1 200 ? -4.625 -43.969 -2.76 1 89.5 200 ARG B C 1
ATOM 3989 O O . ARG B 1 200 ? -4.934 -44.625 -3.762 1 89.5 200 ARG B O 1
ATOM 3996 N N . THR B 1 201 ? -5.395 -43.844 -1.725 1 91.69 201 THR B N 1
ATOM 3997 C CA . THR B 1 201 ? -6.723 -44.438 -1.782 1 91.69 201 THR B CA 1
ATOM 3998 C C . THR B 1 201 ? -7.805 -43.344 -1.672 1 91.69 201 THR B C 1
ATOM 4000 O O . THR B 1 201 ? -7.621 -42.344 -0.972 1 91.69 201 THR B O 1
ATOM 4003 N N . VAL B 1 202 ? -8.891 -43.656 -2.328 1 94.12 202 VAL B N 1
ATOM 4004 C CA . VAL B 1 202 ? -10.039 -42.75 -2.252 1 94.12 202 VAL B CA 1
ATOM 4005 C C . VAL B 1 202 ? -10.508 -42.625 -0.803 1 94.12 202 VAL B C 1
ATOM 4007 O O . VAL B 1 202 ? -10.898 -41.562 -0.356 1 94.12 202 VAL B O 1
ATOM 4010 N N . ASN B 1 203 ? -10.398 -43.719 -0.093 1 94.5 203 ASN B N 1
ATOM 4011 C CA . ASN B 1 203 ? -10.859 -43.781 1.289 1 94.5 203 ASN B CA 1
ATOM 4012 C C . ASN B 1 203 ? -10.117 -42.781 2.172 1 94.5 203 ASN B C 1
ATOM 4014 O O . ASN B 1 203 ? -10.719 -42.156 3.033 1 94.5 203 ASN B O 1
ATOM 4018 N N . PHE B 1 204 ? -8.883 -42.719 1.975 1 95 204 PHE B N 1
ATOM 4019 C CA . PHE B 1 204 ? -8.094 -41.812 2.777 1 95 204 PHE B CA 1
ATOM 4020 C C . PHE B 1 204 ? -8.594 -40.375 2.613 1 95 204 PHE B C 1
ATOM 4022 O O . PHE B 1 204 ? -8.82 -39.656 3.602 1 95 204 PHE B O 1
ATOM 4029 N N . TYR B 1 205 ? -8.789 -39.969 1.408 1 94.62 205 TYR B N 1
ATOM 4030 C CA . TYR B 1 205 ? -9.164 -38.594 1.12 1 94.62 205 TYR B CA 1
ATOM 4031 C C . TYR B 1 205 ? -10.602 -38.312 1.543 1 94.62 205 TYR B C 1
ATOM 4033 O O . TYR B 1 205 ? -10.922 -37.219 2.018 1 94.62 205 TYR B O 1
ATOM 4041 N N . ALA B 1 206 ? -11.43 -39.25 1.399 1 94.81 206 ALA B N 1
ATOM 4042 C CA . ALA B 1 206 ? -12.812 -39.125 1.859 1 94.81 206 ALA B CA 1
ATOM 4043 C C . ALA B 1 206 ? -12.867 -38.938 3.375 1 94.81 206 ALA B C 1
ATOM 4045 O O . ALA B 1 206 ? -13.594 -38.094 3.877 1 94.81 206 ALA B O 1
ATOM 4046 N N . GLN B 1 207 ? -12.062 -39.719 4.031 1 93.94 207 GLN B N 1
ATOM 4047 C CA . GLN B 1 207 ? -12.008 -39.625 5.484 1 93.94 207 GLN B CA 1
ATOM 4048 C C . GLN B 1 207 ? -11.469 -38.281 5.941 1 93.94 207 GLN B C 1
ATOM 4050 O O . GLN B 1 207 ? -12 -37.688 6.879 1 93.94 207 GLN B O 1
ATOM 4055 N N . ALA B 1 208 ? -10.445 -37.844 5.281 1 92.31 208 ALA B N 1
ATOM 4056 C CA . ALA B 1 208 ? -9.836 -36.562 5.633 1 92.31 208 ALA B CA 1
ATOM 4057 C C . ALA B 1 208 ? -10.82 -35.406 5.449 1 92.31 208 ALA B C 1
ATOM 4059 O O . ALA B 1 208 ? -10.758 -34.406 6.164 1 92.31 208 ALA B O 1
ATOM 4060 N N . LEU B 1 209 ? -11.719 -35.531 4.516 1 91.81 209 LEU B N 1
ATOM 4061 C CA . LEU B 1 209 ? -12.695 -34.5 4.203 1 91.81 209 LEU B CA 1
ATOM 4062 C C . LEU B 1 209 ? -14.023 -34.781 4.906 1 91.81 209 LEU B C 1
ATOM 4064 O O . LEU B 1 209 ? -14.984 -34.031 4.754 1 91.81 209 LEU B O 1
ATOM 4068 N N . HIS B 1 210 ? -14.062 -35.844 5.656 1 92.75 210 HIS B N 1
ATOM 4069 C CA . HIS B 1 210 ? -15.219 -36.25 6.445 1 92.75 210 HIS B CA 1
ATOM 4070 C C . HIS B 1 210 ? -16.438 -36.438 5.559 1 92.75 210 HIS B C 1
ATOM 4072 O O . HIS B 1 210 ? -17.531 -35.938 5.871 1 92.75 210 HIS B O 1
ATOM 4078 N N . ILE B 1 211 ? -16.25 -37.125 4.426 1 92.88 211 ILE B N 1
ATOM 4079 C CA . ILE B 1 211 ? -17.328 -37.5 3.516 1 92.88 211 ILE B CA 1
ATOM 4080 C C . ILE B 1 211 ? -17.125 -38.938 3.041 1 92.88 211 ILE B C 1
ATOM 4082 O O . ILE B 1 211 ? -16.125 -39.562 3.373 1 92.88 211 ILE B O 1
ATOM 4086 N N . THR B 1 212 ? -18.125 -39.531 2.369 1 92.56 212 THR B N 1
ATOM 4087 C CA . THR B 1 212 ? -18.031 -40.906 1.886 1 92.56 212 THR B CA 1
ATOM 4088 C C . THR B 1 212 ? -17.203 -40.969 0.598 1 92.56 212 THR B C 1
ATOM 4090 O O . THR B 1 212 ? -17.172 -40 -0.171 1 92.56 212 THR B O 1
ATOM 4093 N N . PRO B 1 213 ? -16.578 -42.062 0.426 1 94.69 213 PRO B N 1
ATOM 4094 C CA . PRO B 1 213 ? -15.82 -42.25 -0.815 1 94.69 213 PRO B CA 1
ATOM 4095 C C . PRO B 1 213 ? -16.688 -42.062 -2.064 1 94.69 213 PRO B C 1
ATOM 4097 O O . PRO B 1 213 ? -16.234 -41.469 -3.051 1 94.69 213 PRO B O 1
ATOM 4100 N N . HIS B 1 214 ? -17.875 -42.531 -1.945 1 93.56 214 HIS B N 1
ATOM 4101 C CA . HIS B 1 214 ? -18.781 -42.406 -3.086 1 93.56 214 HIS B CA 1
ATOM 4102 C C . HIS B 1 214 ? -19.062 -40.969 -3.406 1 93.56 214 HIS B C 1
ATOM 4104 O O . HIS B 1 214 ? -19.016 -40.562 -4.57 1 93.56 214 HIS B O 1
ATOM 4110 N N . TYR B 1 215 ? -19.359 -40.25 -2.406 1 92.06 215 TYR B N 1
ATOM 4111 C CA . TYR B 1 215 ? -19.656 -38.812 -2.592 1 92.06 215 TYR B CA 1
ATOM 4112 C C . TYR B 1 215 ? -18.422 -38.062 -3.096 1 92.06 215 TYR B C 1
ATOM 4114 O O . TYR B 1 215 ? -18.531 -37.219 -3.98 1 92.06 215 TYR B O 1
ATOM 4122 N N . LEU B 1 216 ? -17.281 -38.375 -2.555 1 93.5 216 LEU B N 1
ATOM 4123 C CA . LEU B 1 216 ? -16.047 -37.719 -3.016 1 93.5 216 LEU B CA 1
ATOM 4124 C C . LEU B 1 216 ? -15.828 -37.969 -4.504 1 93.5 216 LEU B C 1
ATOM 4126 O O . LEU B 1 216 ? -15.539 -37.062 -5.262 1 93.5 216 LEU B O 1
ATOM 4130 N N . SER B 1 217 ? -15.992 -39.188 -4.855 1 93.12 217 SER B N 1
ATOM 4131 C CA . SER B 1 217 ? -15.781 -39.562 -6.25 1 93.12 217 SER B CA 1
ATOM 4132 C C . SER B 1 217 ? -16.734 -38.812 -7.172 1 93.12 217 SER B C 1
ATOM 4134 O O . SER B 1 217 ? -16.344 -38.344 -8.234 1 93.12 217 SER B O 1
ATOM 4136 N N . ALA B 1 218 ? -17.953 -38.656 -6.727 1 90.44 218 ALA B N 1
ATOM 4137 C CA . ALA B 1 218 ? -18.969 -37.969 -7.523 1 90.44 218 ALA B CA 1
ATOM 4138 C C . ALA B 1 218 ? -18.641 -36.5 -7.668 1 90.44 218 ALA B C 1
ATOM 4140 O O . ALA B 1 218 ? -18.734 -35.938 -8.766 1 90.44 218 ALA B O 1
ATOM 4141 N N . VAL B 1 219 ? -18.25 -35.969 -6.625 1 88.19 219 VAL B N 1
ATOM 4142 C CA . VAL B 1 219 ? -17.969 -34.531 -6.578 1 88.19 219 VAL B CA 1
ATOM 4143 C C . VAL B 1 219 ? -16.766 -34.219 -7.477 1 88.19 219 VAL B C 1
ATOM 4145 O O . VAL B 1 219 ? -16.797 -33.25 -8.258 1 88.19 219 VAL B O 1
ATOM 4148 N N . ILE B 1 220 ? -15.734 -35.031 -7.367 1 88.94 220 ILE B N 1
ATOM 4149 C CA . ILE B 1 220 ? -14.5 -34.781 -8.117 1 88.94 220 ILE B CA 1
ATOM 4150 C C . ILE B 1 220 ? -14.75 -35 -9.602 1 88.94 220 ILE B C 1
ATOM 4152 O O . ILE B 1 220 ? -14.297 -34.219 -10.438 1 88.94 220 ILE B O 1
ATOM 4156 N N . LYS B 1 221 ? -15.508 -35.969 -9.875 1 86.94 221 LYS B N 1
ATOM 4157 C CA . LYS B 1 221 ? -15.844 -36.219 -11.273 1 86.94 221 LYS B CA 1
ATOM 4158 C C . LYS B 1 221 ? -16.656 -35.094 -11.867 1 86.94 221 LYS B C 1
ATOM 4160 O O . LYS B 1 221 ? -16.391 -34.656 -12.984 1 86.94 221 LYS B O 1
ATOM 4165 N N . LYS B 1 222 ? -17.594 -34.656 -11.141 1 81.25 222 LYS B N 1
ATOM 4166 C CA . LYS B 1 222 ? -18.438 -33.562 -11.586 1 81.25 222 LYS B CA 1
ATOM 4167 C C . LYS B 1 222 ? -17.656 -32.25 -11.727 1 81.25 222 LYS B C 1
ATOM 4169 O O . LYS B 1 222 ? -17.828 -31.5 -12.688 1 81.25 222 LYS B O 1
ATOM 4174 N N . ALA B 1 223 ? -16.75 -32.125 -10.797 1 77 223 ALA B N 1
ATOM 4175 C CA . ALA B 1 223 ? -16.031 -30.844 -10.703 1 77 223 ALA B CA 1
ATOM 4176 C C . ALA B 1 223 ? -14.906 -30.781 -11.727 1 77 223 ALA B C 1
ATOM 4178 O O . ALA B 1 223 ? -14.531 -29.703 -12.188 1 77 223 ALA B O 1
ATOM 4179 N N . SER B 1 224 ? -14.289 -31.938 -12.109 1 78.44 224 SER B N 1
ATOM 4180 C CA . SER B 1 224 ? -13.047 -31.859 -12.867 1 78.44 224 SER B CA 1
ATOM 4181 C C . SER B 1 224 ? -13.039 -32.844 -14.031 1 78.44 224 SER B C 1
ATOM 4183 O O . SER B 1 224 ? -12.094 -32.875 -14.82 1 78.44 224 SER B O 1
ATOM 4185 N N . ASN B 1 225 ? -14.086 -33.688 -14.164 1 81.56 225 ASN B N 1
ATOM 4186 C CA . ASN B 1 225 ? -14.195 -34.75 -15.172 1 81.56 225 ASN B CA 1
ATOM 4187 C C . ASN B 1 225 ? -13.055 -35.75 -15.047 1 81.56 225 ASN B C 1
ATOM 4189 O O . ASN B 1 225 ? -12.711 -36.438 -16.016 1 81.56 225 ASN B O 1
ATOM 4193 N N . GLN B 1 226 ? -12.461 -35.812 -13.906 1 84 226 GLN B N 1
ATOM 4194 C CA . GLN B 1 226 ? -11.414 -36.781 -13.578 1 84 226 GLN B CA 1
ATOM 4195 C C . GLN B 1 226 ? -11.727 -37.5 -12.266 1 84 226 GLN B C 1
ATOM 4197 O O . GLN B 1 226 ? -12.477 -36.969 -11.43 1 84 226 GLN B O 1
ATOM 4202 N N . SER B 1 227 ? -11.164 -38.625 -12.156 1 90.56 227 SER B N 1
ATOM 4203 C CA . SER B 1 227 ? -11.383 -39.406 -10.93 1 90.56 227 SER B CA 1
ATOM 4204 C C . SER B 1 227 ? -10.414 -38.969 -9.828 1 90.56 227 SER B C 1
ATOM 4206 O O . SER B 1 227 ? -9.414 -38.312 -10.102 1 90.56 227 SER B O 1
ATOM 4208 N N . VAL B 1 228 ? -10.727 -39.375 -8.641 1 92 228 VAL B N 1
ATOM 4209 C CA . VAL B 1 228 ? -9.883 -39.125 -7.477 1 92 228 VAL B CA 1
ATOM 4210 C C . VAL B 1 228 ? -8.484 -39.688 -7.738 1 92 228 VAL B C 1
ATOM 4212 O O . VAL B 1 228 ? -7.484 -39 -7.527 1 92 228 VAL B O 1
ATOM 4215 N N . MET B 1 229 ? -8.438 -40.844 -8.305 1 90.88 229 MET B N 1
ATOM 4216 C CA . MET B 1 229 ? -7.148 -41.5 -8.5 1 90.88 229 MET B CA 1
ATOM 4217 C C . MET B 1 229 ? -6.344 -40.812 -9.602 1 90.88 229 MET B C 1
ATOM 4219 O O . MET B 1 229 ? -5.113 -40.75 -9.531 1 90.88 229 MET B O 1
ATOM 4223 N N . GLN B 1 230 ? -7.039 -40.344 -10.562 1 89.19 230 GLN B N 1
ATOM 4224 C CA . GLN B 1 230 ? -6.34 -39.594 -11.609 1 89.19 230 GLN B CA 1
ATOM 4225 C C . GLN B 1 230 ? -5.633 -38.375 -11.039 1 89.19 230 GLN B C 1
ATOM 4227 O O . GLN B 1 230 ? -4.512 -38.062 -11.438 1 89.19 230 GLN B O 1
ATOM 4232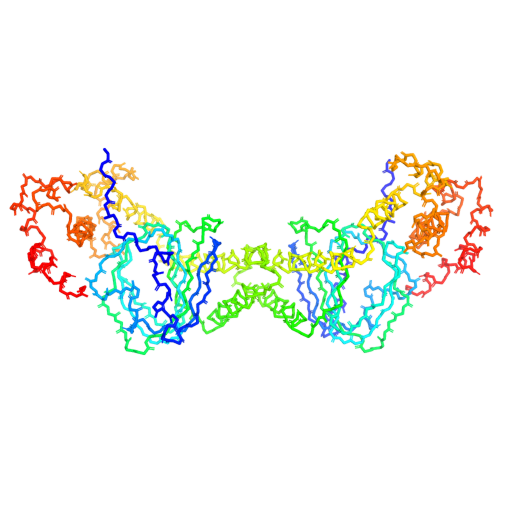 N N . TRP B 1 231 ? -6.246 -37.75 -10.102 1 89 231 TRP B N 1
ATOM 4233 C CA . TRP B 1 231 ? -5.637 -36.625 -9.438 1 89 231 TRP B CA 1
ATOM 4234 C C . TRP B 1 231 ? -4.441 -37.031 -8.594 1 89 231 TRP B C 1
ATOM 4236 O O . TRP B 1 231 ? -3.402 -36.375 -8.594 1 89 231 TRP B O 1
ATOM 4246 N N . VAL B 1 232 ? -4.57 -38.062 -7.938 1 91.56 232 VAL B N 1
ATOM 4247 C CA . VAL B 1 232 ? -3.486 -38.625 -7.121 1 91.56 232 VAL B CA 1
ATOM 4248 C C . VAL B 1 232 ? -2.301 -38.969 -8.008 1 91.56 232 VAL B C 1
ATOM 4250 O O . VAL B 1 232 ? -1.155 -38.656 -7.695 1 91.56 232 VAL B O 1
ATOM 4253 N N . HIS B 1 233 ? -2.609 -39.625 -9.094 1 91 233 HIS B N 1
ATOM 4254 C CA . HIS B 1 233 ? -1.561 -40.031 -10.023 1 91 233 HIS B CA 1
ATOM 4255 C C . HIS B 1 233 ? -0.842 -38.812 -10.586 1 91 233 HIS B C 1
ATOM 4257 O O . HIS B 1 233 ? 0.384 -38.812 -10.719 1 91 233 HIS B O 1
ATOM 4263 N N . ARG B 1 234 ? -1.623 -37.844 -10.898 1 86.81 234 ARG B N 1
ATOM 4264 C CA . ARG B 1 234 ? -1.045 -36.594 -11.414 1 86.81 234 ARG B CA 1
ATOM 4265 C C . ARG B 1 234 ? -0.068 -36 -10.406 1 86.81 234 ARG B C 1
ATOM 4267 O O . ARG B 1 234 ? 1.018 -35.562 -10.789 1 86.81 234 ARG B O 1
ATOM 4274 N N . ALA B 1 235 ? -0.47 -35.938 -9.203 1 88.19 235 ALA B N 1
ATOM 4275 C CA . ALA B 1 235 ? 0.389 -35.406 -8.148 1 88.19 235 ALA B CA 1
ATOM 4276 C C . ALA B 1 235 ? 1.667 -36.25 -8.016 1 88.19 235 ALA B C 1
ATOM 4278 O O . ALA B 1 235 ? 2.758 -35.688 -7.867 1 88.19 235 ALA B O 1
ATOM 4279 N N . LEU B 1 236 ? 1.571 -37.5 -8.086 1 90.31 236 LEU B N 1
ATOM 4280 C CA . LEU B 1 236 ? 2.711 -38.406 -7.977 1 90.31 236 LEU B CA 1
ATOM 4281 C C . LEU B 1 236 ? 3.684 -38.188 -9.133 1 90.31 236 LEU B C 1
ATOM 4283 O O . LEU B 1 236 ? 4.898 -38.156 -8.93 1 90.31 236 LEU B O 1
ATOM 4287 N N . VAL B 1 237 ? 3.08 -38.031 -10.281 1 89.38 237 VAL B N 1
ATOM 4288 C CA . VAL B 1 237 ? 3.91 -37.812 -11.461 1 89.38 237 VAL B CA 1
ATOM 4289 C C . VAL B 1 237 ? 4.703 -36.531 -11.305 1 89.38 237 VAL B C 1
ATOM 4291 O O . VAL B 1 237 ? 5.898 -36.469 -11.609 1 89.38 237 VAL B O 1
ATOM 4294 N N . GLN B 1 238 ? 4.043 -35.562 -10.883 1 86.06 238 GLN B N 1
ATOM 4295 C CA . GLN B 1 238 ? 4.707 -34.25 -10.703 1 86.06 238 GLN B CA 1
ATOM 4296 C C . GLN B 1 238 ? 5.84 -34.375 -9.688 1 86.06 238 GLN B C 1
ATOM 4298 O O . GLN B 1 238 ? 6.934 -33.844 -9.914 1 86.06 238 GLN B O 1
ATOM 4303 N N . GLU B 1 239 ? 5.574 -34.969 -8.633 1 84.88 239 GLU B N 1
ATOM 4304 C CA . GLU B 1 239 ? 6.605 -35.188 -7.625 1 84.88 239 GLU B CA 1
ATOM 4305 C C . GLU B 1 239 ? 7.766 -36 -8.18 1 84.88 239 GLU B C 1
ATOM 4307 O O . GLU B 1 239 ? 8.93 -35.719 -7.91 1 84.88 239 GLU B O 1
ATOM 4312 N N . ALA B 1 240 ? 7.418 -36.938 -8.875 1 89.25 240 ALA B N 1
ATOM 4313 C CA . ALA B 1 240 ? 8.43 -37.781 -9.5 1 89.25 240 ALA B CA 1
ATOM 4314 C C . ALA B 1 240 ? 9.32 -36.969 -10.438 1 89.25 240 ALA B C 1
ATOM 4316 O O . ALA B 1 240 ? 10.547 -37.125 -10.398 1 89.25 240 ALA B O 1
ATOM 4317 N N . LYS B 1 241 ? 8.648 -36.25 -11.227 1 84.94 241 LYS B N 1
ATOM 4318 C CA . LYS B 1 241 ? 9.398 -35.406 -12.164 1 84.94 241 LYS B CA 1
ATOM 4319 C C . LYS B 1 241 ? 10.359 -34.469 -11.422 1 84.94 241 LYS B C 1
ATOM 4321 O O . LYS B 1 241 ? 11.5 -34.281 -11.844 1 84.94 241 LYS B O 1
ATOM 4326 N N . LEU B 1 242 ? 9.906 -33.938 -10.375 1 81 242 LEU B N 1
ATOM 4327 C CA . LEU B 1 242 ? 10.75 -33.062 -9.57 1 81 242 LEU B CA 1
ATOM 4328 C C . LEU B 1 242 ? 11.977 -33.781 -9.055 1 81 242 LEU B C 1
ATOM 4330 O O . LEU B 1 242 ? 13.094 -33.281 -9.148 1 81 242 LEU B O 1
ATOM 4334 N N . LEU B 1 243 ? 11.734 -34.938 -8.578 1 83.31 243 LEU B N 1
ATOM 4335 C CA . LEU B 1 243 ? 12.82 -35.75 -8.039 1 83.31 243 LEU B CA 1
ATOM 4336 C C . LEU B 1 243 ? 13.773 -36.188 -9.141 1 83.31 243 LEU B C 1
ATOM 4338 O O . LEU B 1 243 ? 14.992 -36.188 -8.953 1 83.31 243 LEU B O 1
ATOM 4342 N N . LEU B 1 244 ? 13.227 -36.531 -10.266 1 85.94 244 LEU B N 1
ATOM 4343 C CA . LEU B 1 244 ? 14.023 -37 -11.398 1 85.94 244 LEU B CA 1
ATOM 4344 C C . LEU B 1 244 ? 14.883 -35.875 -11.953 1 85.94 244 LEU B C 1
ATOM 4346 O O . LEU B 1 244 ? 16.047 -36.094 -12.32 1 85.94 244 LEU B O 1
ATOM 4350 N N . GLN B 1 245 ? 14.297 -34.719 -12.008 1 80.38 245 GLN B N 1
ATOM 4351 C CA . GLN B 1 245 ? 15.008 -33.562 -12.523 1 80.38 245 GLN B CA 1
ATOM 4352 C C . GLN B 1 245 ? 16.172 -33.188 -11.609 1 80.38 245 GLN B C 1
ATOM 4354 O O . GLN B 1 245 ? 17.203 -32.688 -12.078 1 80.38 245 GLN B O 1
ATOM 4359 N N . ALA B 1 246 ? 15.961 -33.312 -10.375 1 76 246 ALA B N 1
ATOM 4360 C CA . ALA B 1 246 ? 17.016 -33 -9.414 1 76 246 ALA B CA 1
ATOM 4361 C C . ALA B 1 246 ? 18.203 -33.938 -9.578 1 76 246 ALA B C 1
ATOM 4363 O O . ALA B 1 246 ? 19.328 -33.594 -9.203 1 76 246 ALA B O 1
ATOM 4364 N N . ASN B 1 247 ? 18.047 -35.062 -10.172 1 77.94 247 ASN B N 1
ATOM 4365 C CA . ASN B 1 247 ? 19.078 -36.031 -10.531 1 77.94 247 ASN B CA 1
ATOM 4366 C C . ASN B 1 247 ? 20.016 -36.312 -9.359 1 77.94 247 ASN B C 1
ATOM 4368 O O . ASN B 1 247 ? 21.234 -36.406 -9.531 1 77.94 247 ASN B O 1
ATOM 4372 N N . GLU B 1 248 ? 19.547 -36.438 -8.234 1 77.25 248 GLU B N 1
ATOM 4373 C CA . GLU B 1 248 ? 20.328 -36.688 -7.031 1 77.25 248 GLU B CA 1
ATOM 4374 C C . GLU B 1 248 ? 20.047 -38.094 -6.469 1 77.25 248 GLU B C 1
ATOM 4376 O O . GLU B 1 248 ? 20.797 -38.562 -5.617 1 77.25 248 GLU B O 1
ATOM 4381 N N . LEU B 1 249 ? 19.031 -38.656 -6.93 1 86.31 249 LEU B N 1
ATOM 4382 C CA . LEU B 1 249 ? 18.578 -39.938 -6.367 1 86.31 249 LEU B CA 1
ATOM 4383 C C . LEU B 1 249 ? 18.547 -41 -7.434 1 86.31 249 LEU B C 1
ATOM 4385 O O . LEU B 1 249 ? 18.297 -40.719 -8.609 1 86.31 249 LEU B O 1
ATOM 4389 N N . MET B 1 250 ? 18.875 -42.156 -6.977 1 90.62 250 MET B N 1
ATOM 4390 C CA . MET B 1 250 ? 18.688 -43.281 -7.859 1 90.62 250 MET B CA 1
ATOM 4391 C C . MET B 1 250 ? 17.219 -43.656 -7.988 1 90.62 250 MET B C 1
ATOM 4393 O O . MET B 1 250 ? 16.406 -43.25 -7.152 1 90.62 250 MET B O 1
ATOM 4397 N N . LEU B 1 251 ? 16.953 -44.406 -9.039 1 92.25 251 LEU B N 1
ATOM 4398 C CA . LEU B 1 251 ? 15.562 -44.719 -9.344 1 92.25 251 LEU B CA 1
ATOM 4399 C C . LEU B 1 251 ? 14.906 -45.469 -8.172 1 92.25 251 LEU B C 1
ATOM 4401 O O . LEU B 1 251 ? 13.734 -45.25 -7.871 1 92.25 251 LEU B O 1
ATOM 4405 N N . PHE B 1 252 ? 15.688 -46.344 -7.527 1 91.94 252 PHE B N 1
ATOM 4406 C CA . PHE B 1 252 ? 15.102 -47.125 -6.434 1 91.94 252 PHE B CA 1
ATOM 4407 C C . PHE B 1 252 ? 14.82 -46.219 -5.238 1 91.94 252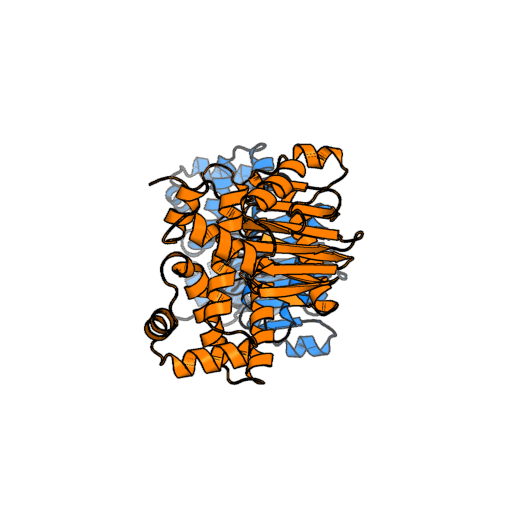 PHE B C 1
ATOM 4409 O O . PHE B 1 252 ? 13.844 -46.438 -4.516 1 91.94 252 PHE B O 1
ATOM 4416 N N . GLU B 1 253 ? 15.594 -45.188 -5.016 1 92.88 253 GLU B N 1
ATOM 4417 C CA . GLU B 1 253 ? 15.367 -44.219 -3.941 1 92.88 253 GLU B CA 1
ATOM 4418 C C . GLU B 1 253 ? 14.117 -43.375 -4.199 1 92.88 253 GLU B C 1
ATOM 4420 O O . GLU B 1 253 ? 13.344 -43.125 -3.275 1 92.88 253 GLU B O 1
ATOM 4425 N N . ILE B 1 254 ? 14.031 -43.094 -5.457 1 93.75 254 ILE B N 1
ATOM 4426 C CA . ILE B 1 254 ? 12.859 -42.312 -5.844 1 93.75 254 ILE B CA 1
ATOM 4427 C C . ILE B 1 254 ? 11.602 -43.156 -5.637 1 93.75 254 ILE B C 1
ATOM 4429 O O . ILE B 1 254 ? 10.609 -42.688 -5.082 1 93.75 254 ILE B O 1
ATOM 4433 N N . ALA B 1 255 ? 11.633 -44.375 -6.02 1 94 255 ALA B N 1
ATOM 4434 C CA . ALA B 1 255 ? 10.516 -45.281 -5.832 1 94 255 ALA B CA 1
ATOM 4435 C C . ALA B 1 255 ? 10.148 -45.406 -4.355 1 94 255 ALA B C 1
ATOM 4437 O O . ALA B 1 255 ? 8.969 -45.375 -4 1 94 255 ALA B O 1
ATOM 4438 N N . TYR B 1 256 ? 11.125 -45.531 -3.582 1 91.56 256 TYR B N 1
ATOM 4439 C CA . TYR B 1 256 ? 10.922 -45.625 -2.143 1 91.56 256 TYR B CA 1
ATOM 4440 C C . TYR B 1 256 ? 10.289 -44.375 -1.576 1 91.56 256 TYR B C 1
ATOM 4442 O O . TYR B 1 256 ? 9.336 -44.438 -0.798 1 91.56 256 TYR B O 1
ATOM 4450 N N . ARG B 1 257 ? 10.812 -43.25 -1.99 1 89.88 257 ARG B N 1
ATOM 4451 C CA . ARG B 1 257 ? 10.328 -41.969 -1.49 1 89.88 257 ARG B CA 1
ATOM 4452 C C . ARG B 1 257 ? 8.875 -41.75 -1.879 1 89.88 257 ARG B C 1
ATOM 4454 O O . ARG B 1 257 ? 8.117 -41.125 -1.13 1 89.88 257 ARG B O 1
ATOM 4461 N N . LEU B 1 258 ? 8.555 -42.25 -3.002 1 93.06 258 LEU B N 1
ATOM 4462 C CA . LEU B 1 258 ? 7.191 -42.094 -3.498 1 93.06 258 LEU B CA 1
ATOM 4463 C C . LEU B 1 258 ? 6.309 -43.25 -3.082 1 93.06 258 LEU B C 1
ATOM 4465 O O . LEU B 1 258 ? 5.16 -43.375 -3.518 1 93.06 258 LEU B O 1
ATOM 4469 N N . ASN B 1 259 ? 6.848 -44.156 -2.299 1 92.81 259 ASN B N 1
ATOM 4470 C CA . ASN B 1 259 ? 6.145 -45.281 -1.672 1 92.81 259 ASN B CA 1
ATOM 4471 C C . ASN B 1 259 ? 5.664 -46.281 -2.707 1 92.81 259 ASN B C 1
ATOM 4473 O O . ASN B 1 259 ? 4.535 -46.781 -2.629 1 92.81 259 ASN B O 1
ATOM 4477 N N . PHE B 1 260 ? 6.477 -46.5 -3.656 1 94.25 260 PHE B N 1
ATOM 4478 C CA . PHE B 1 260 ? 6.25 -47.594 -4.562 1 94.25 260 PHE B CA 1
ATOM 4479 C C . PHE B 1 260 ? 6.902 -48.875 -4.031 1 94.25 260 PHE B C 1
ATOM 4481 O O . PHE B 1 260 ? 7.934 -48.812 -3.363 1 94.25 260 PHE B O 1
ATOM 4488 N N . PRO B 1 261 ? 6.273 -49.969 -4.363 1 92.62 261 PRO B N 1
ATOM 4489 C CA . PRO B 1 261 ? 6.824 -51.219 -3.828 1 92.62 261 PRO B CA 1
ATOM 4490 C C . PRO B 1 261 ? 8.164 -51.594 -4.461 1 92.62 261 PRO B C 1
ATOM 4492 O O . PRO B 1 261 ? 8.93 -52.375 -3.881 1 92.62 261 PRO B O 1
ATOM 4495 N N . SER B 1 262 ? 8.445 -51.094 -5.672 1 94.12 262 SER B N 1
ATOM 4496 C CA . SER B 1 262 ? 9.711 -51.375 -6.34 1 94.12 262 SER B CA 1
ATOM 4497 C C . SER B 1 262 ? 10.023 -50.344 -7.41 1 94.12 262 SER B C 1
ATOM 4499 O O . SER B 1 262 ? 9.141 -49.594 -7.836 1 94.12 262 SER B O 1
ATOM 4501 N N . ALA B 1 263 ? 11.289 -50.375 -7.809 1 94.69 263 ALA B N 1
ATOM 4502 C CA . ALA B 1 263 ? 11.695 -49.5 -8.898 1 94.69 263 ALA B CA 1
ATOM 4503 C C . ALA B 1 263 ? 10.961 -49.844 -10.188 1 94.69 263 ALA B C 1
ATOM 4505 O O . ALA B 1 263 ? 10.617 -48.969 -10.977 1 94.69 263 ALA B O 1
ATOM 4506 N N . SER B 1 264 ? 10.805 -51.094 -10.32 1 95.25 264 SER B N 1
ATOM 4507 C CA . SER B 1 264 ? 10.086 -51.562 -11.5 1 95.25 264 SER B CA 1
ATOM 4508 C C . SER B 1 264 ? 8.648 -51.062 -11.508 1 95.25 264 SER B C 1
ATOM 4510 O O . SER B 1 264 ? 8.141 -50.625 -12.547 1 95.25 264 SER B O 1
ATOM 4512 N N . ALA B 1 265 ? 8 -51.156 -10.383 1 95.56 265 ALA B N 1
ATOM 4513 C CA . ALA B 1 265 ? 6.625 -50.656 -10.266 1 95.56 265 ALA B CA 1
ATOM 4514 C C . ALA B 1 265 ? 6.547 -49.156 -10.555 1 95.56 265 ALA B C 1
ATOM 4516 O O . ALA B 1 265 ? 5.621 -48.719 -11.227 1 95.56 265 ALA B O 1
ATOM 4517 N N . PHE B 1 266 ? 7.488 -48.5 -10.023 1 96.56 266 PHE B N 1
ATOM 4518 C CA . PHE B 1 266 ? 7.566 -47.062 -10.266 1 96.56 266 PHE B CA 1
ATOM 4519 C C . PHE B 1 266 ? 7.758 -46.781 -11.742 1 96.56 266 PHE B C 1
ATOM 4521 O O . PHE B 1 266 ? 7.066 -45.938 -12.312 1 96.56 266 PHE B O 1
ATOM 4528 N N . THR B 1 267 ? 8.656 -47.406 -12.391 1 95.75 267 THR B N 1
ATOM 4529 C CA . THR B 1 267 ? 8.961 -47.219 -13.805 1 95.75 267 THR B CA 1
ATOM 4530 C C . THR B 1 267 ? 7.73 -47.469 -14.664 1 95.75 267 THR B C 1
ATOM 4532 O O . THR B 1 267 ? 7.438 -46.719 -15.586 1 95.75 267 THR B O 1
ATOM 4535 N N . LYS B 1 268 ? 7.031 -48.531 -14.375 1 95.94 268 LYS B N 1
ATOM 4536 C CA . LYS B 1 268 ? 5.816 -48.875 -15.117 1 95.94 268 LYS B CA 1
ATOM 4537 C C . LYS B 1 268 ? 4.75 -47.781 -14.938 1 95.94 268 LYS B C 1
ATOM 4539 O O . LYS B 1 268 ? 4.09 -47.406 -15.906 1 95.94 268 LYS B O 1
ATOM 4544 N N . PHE B 1 269 ? 4.582 -47.375 -13.75 1 95.25 269 PHE B N 1
ATOM 4545 C CA . PHE B 1 269 ? 3.619 -46.344 -13.438 1 95.25 269 PHE B CA 1
ATOM 4546 C C . PHE B 1 269 ? 3.941 -45.062 -14.203 1 95.25 269 PHE B C 1
ATOM 4548 O O . PHE B 1 269 ? 3.066 -44.469 -14.852 1 95.25 269 PHE B O 1
ATOM 4555 N N . PHE B 1 270 ? 5.23 -44.625 -14.023 1 95.88 270 PHE B N 1
ATOM 4556 C CA . PHE B 1 270 ? 5.664 -43.375 -14.641 1 95.88 270 PHE B CA 1
ATOM 4557 C C . PHE B 1 270 ? 5.484 -43.438 -16.156 1 95.88 270 PHE B C 1
ATOM 4559 O O . PHE B 1 270 ? 4.973 -42.5 -16.766 1 95.88 270 PHE B O 1
ATOM 4566 N N . LYS B 1 271 ? 5.781 -44.531 -16.75 1 94.69 271 LYS B N 1
ATOM 4567 C CA . LYS B 1 271 ? 5.648 -44.719 -18.188 1 94.69 271 LYS B CA 1
ATOM 4568 C C . LYS B 1 271 ? 4.184 -44.719 -18.609 1 94.69 271 LYS B C 1
ATOM 4570 O O . LYS B 1 271 ? 3.818 -44.125 -19.625 1 94.69 271 LYS B O 1
ATOM 4575 N N . ARG B 1 272 ? 3.416 -45.375 -17.891 1 93.38 272 ARG B N 1
ATOM 4576 C CA . ARG B 1 272 ? 1.988 -45.438 -18.188 1 93.38 272 ARG B CA 1
ATOM 4577 C C . ARG B 1 272 ? 1.365 -44.031 -18.188 1 93.38 272 ARG B C 1
ATOM 4579 O O . ARG B 1 272 ? 0.558 -43.719 -19.047 1 93.38 272 ARG B O 1
ATOM 4586 N N . GLU B 1 273 ? 1.784 -43.281 -17.203 1 91.44 273 GLU B N 1
ATOM 4587 C CA . GLU B 1 273 ? 1.162 -42 -16.984 1 91.44 273 GLU B CA 1
ATOM 4588 C C . GLU B 1 273 ? 1.743 -40.938 -17.922 1 91.44 273 GLU B C 1
ATOM 4590 O O . GLU B 1 273 ? 1.049 -40 -18.312 1 91.44 273 GLU B O 1
ATOM 4595 N N . THR B 1 274 ? 3.053 -41.031 -18.297 1 89.56 274 THR B N 1
ATOM 4596 C CA . THR B 1 274 ? 3.715 -39.938 -19.031 1 89.56 274 THR B CA 1
ATOM 4597 C C . THR B 1 274 ? 4.059 -40.375 -20.453 1 89.56 274 THR B C 1
ATOM 4599 O O . THR B 1 274 ? 4.359 -39.562 -21.312 1 89.56 274 THR B O 1
ATOM 4602 N N . GLY B 1 275 ? 4.109 -41.656 -20.703 1 89.19 275 GLY B N 1
ATOM 4603 C CA . GLY B 1 275 ? 4.434 -42.188 -22.016 1 89.19 275 GLY B CA 1
ATOM 4604 C C . GLY B 1 275 ? 5.914 -42.5 -22.188 1 89.19 275 GLY B C 1
ATOM 4605 O O . GLY B 1 275 ? 6.312 -43.125 -23.156 1 89.19 275 GLY B O 1
ATOM 4606 N N . ILE B 1 276 ? 6.77 -42 -21.234 1 89.88 276 ILE B N 1
ATOM 4607 C CA . ILE B 1 276 ? 8.203 -42.25 -21.312 1 89.88 276 ILE B CA 1
ATOM 4608 C C . ILE B 1 276 ? 8.703 -42.812 -19.984 1 89.88 276 ILE B C 1
ATOM 4610 O O . ILE B 1 276 ? 8.023 -42.688 -18.953 1 89.88 276 ILE B O 1
ATOM 4614 N N . THR B 1 277 ? 9.844 -43.406 -20.016 1 93.25 277 THR B N 1
ATOM 4615 C CA . THR B 1 277 ? 10.406 -43.969 -18.797 1 93.25 277 THR B CA 1
ATOM 4616 C C . THR B 1 277 ? 11.094 -42.875 -17.969 1 93.25 277 THR B C 1
ATOM 4618 O O . THR B 1 277 ? 11.43 -41.812 -18.484 1 93.25 277 THR B O 1
ATOM 4621 N N . PRO B 1 278 ? 11.195 -43.188 -16.641 1 93.44 278 PRO B N 1
ATOM 4622 C CA . PRO B 1 278 ? 11.93 -42.219 -15.805 1 93.44 278 PRO B CA 1
ATOM 4623 C C . PRO B 1 278 ? 13.312 -41.906 -16.359 1 93.44 278 PRO B C 1
ATOM 4625 O O . PRO B 1 278 ? 13.719 -40.75 -16.359 1 93.44 278 PRO B O 1
ATOM 4628 N N . THR B 1 279 ? 14.008 -42.875 -16.844 1 90.81 279 THR B N 1
ATOM 4629 C CA . THR B 1 279 ? 15.352 -42.656 -17.375 1 90.81 279 THR B CA 1
ATOM 4630 C C . THR B 1 279 ? 15.312 -41.781 -18.625 1 90.81 279 THR B C 1
ATOM 4632 O O . THR B 1 279 ? 16.156 -40.906 -18.797 1 90.81 279 THR B O 1
ATOM 4635 N N . GLN B 1 280 ? 14.406 -42.031 -19.516 1 90.19 280 GLN B N 1
ATOM 4636 C CA . GLN B 1 280 ? 14.219 -41.188 -20.688 1 90.19 280 GLN B CA 1
ATOM 4637 C C . GLN B 1 280 ? 13.93 -39.75 -20.312 1 90.19 280 GLN B C 1
ATOM 4639 O O . GLN B 1 280 ? 14.43 -38.812 -20.953 1 90.19 280 GLN B O 1
ATOM 4644 N N . TYR B 1 281 ? 13.109 -39.656 -19.266 1 88.62 281 TYR B N 1
ATOM 4645 C CA . TYR B 1 281 ? 12.781 -38.312 -18.797 1 88.62 281 TYR B CA 1
ATOM 4646 C C . TYR B 1 281 ? 14.023 -37.594 -18.281 1 88.62 281 TYR B C 1
ATOM 4648 O O . TYR B 1 281 ? 14.219 -36.406 -18.578 1 88.62 281 TYR B O 1
ATOM 4656 N N . GLN B 1 282 ? 14.789 -38.219 -17.547 1 86.62 282 GLN B N 1
ATOM 4657 C CA . GLN B 1 282 ? 16.031 -37.625 -17.016 1 86.62 282 GLN B CA 1
ATOM 4658 C C . GLN B 1 282 ? 16.969 -37.219 -18.156 1 86.62 282 GLN B C 1
ATOM 4660 O O . GLN B 1 282 ? 17.609 -36.188 -18.094 1 86.62 282 GLN B O 1
ATOM 4665 N N . GLU B 1 283 ? 17.016 -38.031 -19.172 1 83.62 283 GLU B N 1
ATOM 4666 C CA . GLU B 1 283 ? 17.875 -37.75 -20.312 1 83.62 283 GLU B CA 1
ATOM 4667 C C . GLU B 1 283 ? 17.391 -36.5 -21.062 1 83.62 283 GLU B C 1
ATOM 4669 O O . GLU B 1 283 ? 18.203 -35.688 -21.531 1 83.62 283 GLU B O 1
ATOM 4674 N N . GLN B 1 284 ? 16.156 -36.406 -21.172 1 78.81 284 GLN B N 1
ATOM 4675 C CA . GLN B 1 284 ? 15.562 -35.25 -21.875 1 78.81 284 GLN B CA 1
ATOM 4676 C C . GLN B 1 284 ? 15.797 -33.969 -21.109 1 78.81 284 GLN B C 1
ATOM 4678 O O . GLN B 1 284 ? 16.031 -32.906 -21.703 1 78.81 284 GLN B O 1
ATOM 4683 N N . THR B 1 285 ? 15.641 -34 -19.812 1 71.5 285 THR B N 1
ATOM 4684 C CA . THR B 1 285 ? 15.758 -32.812 -19 1 71.5 285 THR B CA 1
ATOM 4685 C C . THR B 1 285 ? 17.219 -32.469 -18.766 1 71.5 285 THR B C 1
ATOM 4687 O O . THR B 1 285 ? 17.562 -31.297 -18.531 1 71.5 285 THR B O 1
ATOM 4690 N N . ALA B 1 286 ? 18.109 -33.375 -18.719 1 64.25 286 ALA B N 1
ATOM 4691 C CA . ALA B 1 286 ? 19.547 -33.125 -18.594 1 64.25 286 ALA B CA 1
ATOM 4692 C C . ALA B 1 286 ? 20.109 -32.5 -19.859 1 64.25 286 ALA B C 1
ATOM 4694 O O . ALA B 1 286 ? 21.016 -31.672 -19.797 1 64.25 286 ALA B O 1
ATOM 4695 N N . LYS B 1 287 ? 19.734 -32.844 -21.141 1 56.88 287 LYS B N 1
ATOM 4696 C CA . LYS B 1 287 ? 20.219 -32.281 -22.391 1 56.88 287 LYS B CA 1
ATOM 4697 C C . LYS B 1 287 ? 19.766 -30.828 -22.562 1 56.88 287 LYS B C 1
ATOM 4699 O O . LYS B 1 287 ? 20.453 -30.031 -23.188 1 56.88 287 LYS B O 1
ATOM 4704 N N . GLY B 1 288 ? 18.719 -30.484 -21.984 1 49.44 288 GLY B N 1
ATOM 4705 C CA . GLY B 1 288 ? 18.25 -29.109 -22.141 1 49.44 288 GLY B CA 1
ATOM 4706 C C . GLY B 1 288 ? 18.891 -28.156 -21.156 1 49.44 288 GLY B C 1
ATOM 4707 O O . GLY B 1 288 ? 18.594 -26.953 -21.172 1 49.44 288 GLY B O 1
ATOM 4708 N N . ARG B 1 289 ? 19.703 -28.641 -20.281 1 46.56 289 ARG B N 1
ATOM 4709 C CA . ARG B 1 289 ? 20.5 -27.797 -19.406 1 46.56 289 ARG B CA 1
ATOM 4710 C C . ARG B 1 289 ? 21.875 -27.5 -20.016 1 46.56 289 ARG B C 1
ATOM 4712 O O . ARG B 1 289 ? 22.422 -28.328 -20.734 1 46.56 289 ARG B O 1
#

Secondary structure (DSSP, 8-state):
-------EE-GGGS-THHHHTTT-EEEE-SSEEEEEEEETTTS-SS-TT-EEEESS-EEEEEEESEEEEEETTEEEEEETTEEEEE-TT-EEEEEEE-TT-EEEEEEE-TTS---S-EEEE--HHHHHHHHHHHHHHHHHHT-SS--HHHHHHHHHHHHHHHHHHHHHHHHHHHTTS-HHHHHHHHHHHHHHHHHTTT---HHHHHHHTTS-HHHHHHHHHHHHSS-HHHHHHHHHHHHHHHHHHHT-S-HHHHHHHTT-S-HHHHHHHHHHHHSS-HHHHHHHHHHT-/-------EE-GGGS-THHHHTTT-EEEE-SSEEEEEEEETTTS-SS-TT-EEEE-S-EEEEEEESEEEEEETTEEEEEETTEEEEE-TT-EEEEEEE-TT-EEEEEEE-TTS---S-EEEE--HHHHHHHHHHHHHHHHHHT-SS--HHHHHHHHHHHHHHHHHHHHHHHHHHHTTS-HHHHHHHHHHHHHHHHHTTT---HHHHHHHTTS-HHHHHHHHHHHHSS-HHHHHHHHHHHHHHHHHHHT-S-HHHHHHHTT-S-HHHHHHHHHHHHSS-HHHHHHHHHHT-

Solvent-accessible surface area (backbone atoms only — not comparable to full-atom values): 30676 Å² total; per-residue (Å²): 133,81,80,70,73,61,61,54,51,39,72,86,70,48,67,56,68,63,37,60,75,65,79,40,51,66,48,82,51,90,64,35,35,39,37,46,70,38,47,44,72,82,54,48,89,60,49,70,75,37,67,38,39,28,56,48,25,33,40,38,36,29,69,31,43,39,36,30,31,30,50,70,84,38,78,45,79,44,35,56,34,17,36,40,34,39,15,52,62,40,37,38,28,35,64,45,69,41,86,65,23,24,28,37,39,33,43,42,24,87,88,58,81,50,88,55,70,38,80,42,84,43,53,72,69,55,30,50,51,54,49,54,52,51,53,49,43,54,54,49,64,66,38,82,76,71,47,61,63,24,45,51,23,43,54,48,16,54,51,39,44,52,52,50,52,47,51,50,53,48,51,60,48,26,78,69,41,70,56,61,57,55,52,48,47,52,50,46,50,52,47,34,72,71,35,24,47,81,50,87,48,62,57,58,56,13,55,76,69,71,48,50,48,68,55,46,41,50,49,33,29,73,72,67,75,38,49,60,63,57,53,30,50,49,43,40,49,51,52,45,49,37,49,47,69,50,62,78,61,54,66,55,54,48,14,51,69,47,62,35,95,32,42,66,58,36,38,51,50,42,22,71,76,70,72,44,40,60,67,55,49,37,52,56,56,55,60,74,97,136,81,78,68,73,61,60,54,52,38,73,84,70,48,64,56,69,65,38,61,75,65,79,42,52,68,48,82,52,91,63,33,34,38,36,45,70,39,45,43,71,84,55,47,90,59,50,70,77,37,67,39,38,28,54,49,24,32,40,37,38,28,68,32,44,37,37,30,33,30,48,71,84,39,77,45,77,44,35,54,36,16,37,41,34,39,16,52,62,40,36,39,28,37,65,45,69,40,84,65,21,25,27,36,38,32,42,41,23,86,87,57,81,50,91,55,69,38,80,42,82,42,52,75,69,55,29,49,52,53,50,54,51,50,52,49,44,54,55,48,65,66,38,83,76,71,47,62,63,24,43,51,22,42,54,48,15,55,52,37,45,52,52,51,51,48,52,51,54,48,51,60,47,28,76,72,42,70,55,64,57,55,52,49,47,51,51,48,52,51,47,35,72,72,36,24,50,81,50,87,49,62,58,60,56,13,55,76,68,72,47,50,46,68,56,47,41,50,48,34,29,73,72,67,75,39,48,60,63,55,54,31,50,49,45,39,50,52,52,45,49,38,52,46,69,53,64,79,62,53,66,55,55,48,14,50,70,47,62,36,97,32,42,65,57,36,40,53,51,44,20,72,75,69,72,46,42,61,67,57,48,37,54,57,59,56,69,75,99

InterPro domains:
  IPR009057 Homedomain-like superfamily [SSF46689] (238-284)
  IPR018060 AraC-like, DNA binding HTH domain [PF12833] (205-284)
  IPR018060 AraC-like, DNA binding HTH domain [PS01124] (186-284)
  IPR018060 AraC-like, DNA binding HTH domain [SM00342] (199-282)
  IPR020449 Transcription regulator HTH, AraC- type, HTH domain [PR00032] (251-266)
  IPR020449 Transcription regulator HTH, AraC- type, HTH domain [PR00032] (266-282)

Radius of gyration: 31.81 Å; Cα contacts (8 Å, |Δi|>4): 955; chains: 2; bounding box: 48×95×64 Å

Nearest PDB structures (foldseek):
  6swi-assembly1_A  TM=9.320E-01  e=5.803E-06  Geobacillus stearothermophilus
  3w6v-assembly1_A  TM=8.802E-01  e=8.524E-05  Streptomyces griseus
  3oio-assembly1_A  TM=9.092E-01  e=8.075E-04  Chromobacterium violaceum
  4fe7-assembly1_A-2  TM=8.644E-01  e=3.958E-04  Escherichia coli
  5u93-assembly1_A  TM=7.301E-01  e=2.415E-05  Bacteria Latreille et al. 1825